Protein AF-0000000069282797 (afdb_homodimer)

Solvent-accessible surface area (backbone atoms only — not comparable to full-atom values): 34618 Å² total; per-residue (Å²): 127,50,47,67,47,96,84,28,39,60,45,77,38,70,66,36,67,40,52,100,76,52,43,27,29,33,61,45,80,73,46,74,56,98,58,30,28,27,27,38,24,37,33,79,85,69,42,64,26,30,38,34,32,33,28,61,38,33,66,53,42,53,48,48,52,52,24,49,52,49,45,52,52,44,66,72,39,26,55,76,77,25,52,79,13,34,70,15,44,66,57,68,30,91,79,30,56,44,72,53,85,62,15,54,28,43,27,26,70,54,57,59,45,30,42,46,58,46,36,61,69,66,11,73,83,32,23,40,60,62,74,60,45,55,54,45,50,52,42,51,53,33,22,49,48,25,32,45,76,67,40,36,27,47,43,57,58,39,44,74,30,27,32,28,35,76,85,64,80,46,52,25,43,44,78,50,66,60,39,38,46,51,90,62,65,74,96,44,60,49,61,32,46,76,67,33,43,33,67,42,36,49,18,42,38,90,71,53,49,59,44,44,52,42,8,45,10,36,34,50,46,20,45,54,41,55,41,78,74,48,66,56,68,40,68,54,37,32,49,50,45,43,28,41,36,74,21,72,73,60,63,69,54,30,63,65,14,80,39,9,69,78,36,15,44,97,86,44,41,38,36,44,55,51,90,84,42,87,80,69,66,60,44,76,43,75,84,52,77,46,81,42,44,61,47,57,52,48,48,66,65,53,75,64,55,59,91,92,46,55,59,69,57,40,52,49,48,49,52,51,48,26,56,54,40,52,53,68,64,88,113,126,50,48,67,46,97,85,27,39,62,44,77,40,72,65,36,66,39,51,99,75,51,45,26,30,32,59,45,80,74,46,75,56,96,59,30,30,28,27,37,23,37,34,80,84,69,42,65,26,30,37,34,32,33,28,60,38,32,67,51,43,53,49,48,54,53,23,49,52,48,47,51,52,44,67,72,40,25,53,78,76,25,51,78,12,34,70,17,44,64,58,68,30,92,80,31,56,45,71,52,85,63,16,53,29,42,27,28,70,54,57,58,46,30,42,46,57,46,36,62,70,68,12,71,84,31,23,40,61,62,73,60,44,54,54,44,50,54,41,50,49,33,21,50,48,26,31,45,76,67,41,35,29,48,45,57,57,41,42,74,30,28,32,28,35,75,84,63,80,47,52,26,43,44,78,51,66,59,38,38,47,48,89,61,67,74,94,44,60,48,61,31,47,75,67,33,45,33,67,44,36,48,18,42,36,89,69,55,49,59,45,46,51,42,7,46,10,35,35,50,45,20,47,54,42,55,42,79,73,49,66,56,67,39,69,54,38,31,50,51,44,44,27,40,37,73,21,72,74,60,63,66,54,30,64,66,14,79,39,10,70,78,37,17,44,97,88,45,42,39,35,43,54,53,91,85,41,88,79,69,65,59,45,75,43,74,83,52,76,46,80,42,44,60,47,56,51,48,45,67,64,51,75,62,56,59,90,93,46,54,60,68,59,40,52,50,48,50,51,51,46,26,56,54,40,53,53,67,67,89,114

Structure (mmCIF, N/CA/C/O backbone):
data_AF-0000000069282797-model_v1
#
loop_
_entity.id
_entity.type
_entity.pdbx_description
1 polymer 'Protein kinase domain-containing protein'
#
loop_
_atom_site.group_PDB
_atom_site.id
_atom_site.type_symbol
_atom_site.label_atom_id
_atom_site.label_alt_id
_atom_site.label_comp_id
_atom_site.label_asym_id
_atom_site.label_entity_id
_atom_site.label_seq_id
_atom_site.pdbx_PDB_ins_code
_atom_site.Cartn_x
_atom_site.Cartn_y
_atom_site.Cartn_z
_atom_site.occupancy
_atom_site.B_iso_or_equiv
_atom_site.auth_seq_id
_atom_site.auth_comp_id
_atom_site.auth_asym_id
_atom_site.auth_atom_id
_atom_site.pdbx_PDB_model_num
ATOM 1 N N . MET A 1 1 ? -25.078 -3.131 -8.742 1 78.19 1 MET A N 1
ATOM 2 C CA . MET A 1 1 ? -23.984 -3.068 -7.773 1 78.19 1 MET A CA 1
ATOM 3 C C . MET A 1 1 ? -22.703 -2.57 -8.438 1 78.19 1 MET A C 1
ATOM 5 O O . MET A 1 1 ? -22.531 -2.703 -9.648 1 78.19 1 MET A O 1
ATOM 9 N N . GLY A 1 2 ? -21.938 -1.776 -7.723 1 86.19 2 GLY A N 1
ATOM 10 C CA . GLY A 1 2 ? -20.672 -1.282 -8.227 1 86.19 2 GLY A CA 1
ATOM 11 C C . GLY A 1 2 ? -19.703 -2.393 -8.617 1 86.19 2 GLY A C 1
ATOM 12 O O . GLY A 1 2 ? -20.094 -3.561 -8.688 1 86.19 2 GLY A O 1
ATOM 13 N N . GLU A 1 3 ? -18.594 -2.02 -9.094 1 85.69 3 GLU A N 1
ATOM 14 C CA . GLU A 1 3 ? -17.609 -2.99 -9.578 1 85.69 3 GLU A CA 1
ATOM 15 C C . GLU A 1 3 ? -16.203 -2.627 -9.125 1 85.69 3 GLU A C 1
ATOM 17 O O . GLU A 1 3 ? -15.914 -1.46 -8.844 1 85.69 3 GLU A O 1
ATOM 22 N N . THR A 1 4 ? -15.43 -3.674 -8.922 1 84.88 4 THR A N 1
ATOM 23 C CA . THR A 1 4 ? -14 -3.484 -8.727 1 84.88 4 THR A CA 1
ATOM 24 C C . THR A 1 4 ? -13.273 -3.391 -10.07 1 84.88 4 THR A C 1
ATOM 26 O O . THR A 1 4 ? -13.43 -4.262 -10.922 1 84.88 4 THR A O 1
ATOM 29 N N . ASP A 1 5 ? -12.617 -2.344 -10.266 1 81.81 5 ASP A N 1
ATOM 30 C CA . ASP A 1 5 ? -11.969 -2.148 -11.562 1 81.81 5 ASP A CA 1
ATOM 31 C C . ASP A 1 5 ? -10.656 -2.922 -11.641 1 81.81 5 ASP A C 1
ATOM 33 O O . ASP A 1 5 ? -10.328 -3.695 -10.742 1 81.81 5 ASP A O 1
ATOM 37 N N . GLN A 1 6 ? -9.961 -2.756 -12.711 1 70.88 6 GLN A N 1
ATOM 38 C CA . GLN A 1 6 ? -8.734 -3.496 -12.992 1 70.88 6 GLN A CA 1
ATOM 39 C C . GLN A 1 6 ? -7.633 -3.129 -12 1 70.88 6 GLN A C 1
ATOM 41 O O . GLN A 1 6 ? -6.707 -3.908 -11.781 1 70.88 6 GLN A O 1
ATOM 46 N N . ASN A 1 7 ? -7.801 -1.917 -11.422 1 76.19 7 ASN A N 1
ATOM 47 C CA . ASN A 1 7 ? -6.805 -1.468 -10.453 1 76.19 7 ASN A CA 1
ATOM 48 C C . ASN A 1 7 ? -7.25 -1.743 -9.023 1 76.19 7 ASN A C 1
ATOM 50 O O . ASN A 1 7 ? -6.652 -1.233 -8.07 1 76.19 7 ASN A O 1
ATOM 54 N N . GLU A 1 8 ? -8.328 -2.498 -8.961 1 82 8 GLU A N 1
ATOM 55 C CA . GLU A 1 8 ? -8.812 -3.049 -7.699 1 82 8 GLU A CA 1
ATOM 56 C C . GLU A 1 8 ? -9.5 -1.978 -6.855 1 82 8 GLU A C 1
ATOM 58 O O . GLU A 1 8 ? -9.656 -2.139 -5.645 1 82 8 GLU A O 1
ATOM 63 N N . TYR A 1 9 ? -9.867 -0.862 -7.547 1 88.44 9 TYR A N 1
ATOM 64 C CA . TYR A 1 9 ? -10.719 0.128 -6.895 1 88.44 9 TYR A CA 1
ATOM 65 C C . TYR A 1 9 ? -12.188 -0.281 -6.965 1 88.44 9 TYR A C 1
ATOM 67 O O . TYR A 1 9 ? -12.633 -0.825 -7.973 1 88.44 9 TYR A O 1
ATOM 75 N N . TYR A 1 10 ? -12.852 0.03 -5.922 1 92.56 10 TYR A N 1
ATOM 76 C CA . TYR A 1 10 ? -14.297 -0.139 -6.008 1 92.56 10 TYR A CA 1
ATOM 77 C C . TYR A 1 10 ? -14.953 1.09 -6.625 1 92.56 10 TYR A C 1
ATOM 79 O O . TYR A 1 10 ? -14.648 2.223 -6.242 1 92.56 10 TYR A O 1
ATOM 87 N N . SER A 1 11 ? -15.711 0.903 -7.57 1 93.69 11 SER A N 1
ATOM 88 C CA . SER A 1 11 ? -16.578 1.934 -8.148 1 93.69 11 SER A CA 1
ATOM 89 C C . SER A 1 11 ? -18.031 1.686 -7.812 1 93.69 11 SER A C 1
ATOM 91 O O . SER A 1 11 ? -18.688 0.82 -8.414 1 93.69 11 SER A O 1
ATOM 93 N N . ALA A 1 12 ? -18.484 2.514 -6.926 1 94.69 12 ALA A N 1
ATOM 94 C CA . ALA A 1 12 ? -19.859 2.332 -6.457 1 94.69 12 ALA A CA 1
ATOM 95 C C . ALA A 1 12 ? -20.844 3.074 -7.352 1 94.69 12 ALA A C 1
ATOM 97 O O . ALA A 1 12 ? -20.5 4.09 -7.961 1 94.69 12 ALA A O 1
ATOM 98 N N . TRP A 1 13 ? -22.016 2.545 -7.398 1 94.31 13 TRP A N 1
ATOM 99 C CA . TRP A 1 13 ? -23.078 3.201 -8.141 1 94.31 13 TRP A CA 1
ATOM 100 C C . TRP A 1 13 ? -23.922 4.078 -7.219 1 94.31 13 TRP A C 1
ATOM 102 O O . TRP A 1 13 ? -24.188 3.707 -6.07 1 94.31 13 TRP A O 1
ATOM 112 N N . LYS A 1 14 ? -24.422 5.191 -7.828 1 95.94 14 LYS A N 1
ATOM 113 C CA . LYS A 1 14 ? -25.359 6.016 -7.062 1 95.94 14 LYS A CA 1
ATOM 114 C C . LYS A 1 14 ? -26.594 5.219 -6.648 1 95.94 14 LYS A C 1
ATOM 116 O O . LYS A 1 14 ? -27.188 4.523 -7.473 1 95.94 14 LYS A O 1
ATOM 121 N N . GLY A 1 15 ? -26.906 5.285 -5.418 1 96.12 15 GLY A N 1
ATOM 122 C CA . GLY A 1 15 ? -28.078 4.586 -4.91 1 96.12 15 GLY A CA 1
ATOM 123 C C . GLY A 1 15 ? -27.75 3.213 -4.352 1 96.12 15 GLY A C 1
ATOM 124 O O . GLY A 1 15 ? -28.594 2.588 -3.707 1 96.12 15 GLY A O 1
ATOM 125 N N . GLU A 1 16 ? -26.516 2.811 -4.586 1 95.19 16 GLU A N 1
ATOM 126 C CA . GLU A 1 16 ? -26.094 1.514 -4.066 1 95.19 16 GLU A CA 1
ATOM 127 C C . GLU A 1 16 ? -26.156 1.479 -2.543 1 95.19 16 GLU A C 1
ATOM 129 O O . GLU A 1 16 ? -25.797 2.447 -1.878 1 95.19 16 GLU A O 1
ATOM 134 N N . GLU A 1 17 ? -26.719 0.444 -2.053 1 94.44 17 GLU A N 1
ATOM 135 C CA . GLU A 1 17 ? -26.797 0.277 -0.605 1 94.44 17 GLU A CA 1
ATOM 136 C C . GLU A 1 17 ? -25.641 -0.556 -0.075 1 94.44 17 GLU A C 1
ATOM 138 O O . GLU A 1 17 ? -25.297 -1.598 -0.643 1 94.44 17 GLU A O 1
ATOM 143 N N . ILE A 1 18 ? -25.047 -0.025 0.978 1 93.25 18 ILE A N 1
ATOM 144 C CA . ILE A 1 18 ? -23.859 -0.666 1.526 1 93.25 18 ILE A CA 1
ATOM 145 C C . ILE A 1 18 ? -24.062 -0.956 3.012 1 93.25 18 ILE A C 1
ATOM 147 O O . ILE A 1 18 ? -24.828 -0.255 3.688 1 93.25 18 ILE A O 1
ATOM 151 N N . GLY A 1 19 ? -23.422 -2.057 3.48 1 88.31 19 GLY A N 1
ATOM 152 C CA . GLY A 1 19 ? -23.484 -2.432 4.883 1 88.31 19 GLY A CA 1
ATOM 153 C C . GLY A 1 19 ? -24.344 -3.654 5.137 1 88.31 19 GLY A C 1
ATOM 154 O O . GLY A 1 19 ? -25.172 -4.016 4.301 1 88.31 19 GLY A O 1
ATOM 155 N N . PRO A 1 20 ? -24.141 -4.289 6.25 1 78.75 20 PRO A N 1
ATOM 156 C CA . PRO A 1 20 ? -24.859 -5.535 6.547 1 78.75 20 PRO A CA 1
ATOM 157 C C . PRO A 1 20 ? -26.375 -5.352 6.582 1 78.75 20 PRO A C 1
ATOM 159 O O . PRO A 1 20 ? -27.109 -6.273 6.242 1 78.75 20 PRO A O 1
ATOM 162 N N . GLU A 1 21 ? -26.797 -4.176 6.93 1 85.5 21 GLU A N 1
ATOM 163 C CA . GLU A 1 21 ? -28.219 -3.877 6.996 1 85.5 21 GLU A CA 1
ATOM 164 C C . GLU A 1 21 ? -28.594 -2.727 6.062 1 85.5 21 GLU A C 1
ATOM 166 O O . GLU A 1 21 ? -29.453 -1.911 6.387 1 85.5 21 GLU A O 1
ATOM 171 N N . ASN A 1 22 ? -27.797 -2.658 4.965 1 90 22 ASN A N 1
ATOM 172 C CA . ASN A 1 22 ? -28 -1.534 4.059 1 90 22 ASN A CA 1
ATOM 173 C C . ASN A 1 22 ? -27.922 -0.199 4.793 1 90 22 ASN A C 1
ATOM 175 O O . ASN A 1 22 ? -28.828 0.633 4.668 1 90 22 ASN A O 1
ATOM 179 N N . ASP A 1 23 ? -26.953 -0.04 5.539 1 94.56 23 ASP A N 1
ATOM 180 C CA . ASP A 1 23 ? -26.781 1.052 6.492 1 94.56 23 ASP A CA 1
ATOM 181 C C . ASP A 1 23 ? -26.547 2.379 5.773 1 94.56 23 ASP A C 1
ATOM 183 O O . ASP A 1 23 ? -26.891 3.441 6.297 1 94.56 23 ASP A O 1
ATOM 187 N N . TYR A 1 24 ? -25.984 2.314 4.598 1 97.25 24 TYR A N 1
ATOM 188 C CA . TYR A 1 24 ? -25.609 3.531 3.889 1 97.25 24 TYR A CA 1
ATOM 189 C C . TYR A 1 24 ? -26 3.451 2.418 1 97.25 24 TYR A C 1
ATOM 191 O O . TYR A 1 24 ? -25.969 2.373 1.817 1 97.25 24 TYR A O 1
ATOM 199 N N . LYS A 1 25 ? -26.344 4.574 1.899 1 97.81 25 LYS A N 1
ATOM 200 C CA . LYS A 1 25 ? -26.672 4.691 0.481 1 97.81 25 LYS A CA 1
ATOM 201 C C . LYS A 1 25 ? -25.703 5.621 -0.234 1 97.81 25 LYS A C 1
ATOM 203 O O . LYS A 1 25 ? -25.547 6.781 0.157 1 97.81 25 LYS A O 1
ATOM 208 N N . VAL A 1 26 ? -25.109 5.109 -1.298 1 98.06 26 VAL A N 1
ATOM 209 C CA . VAL A 1 26 ? -24.078 5.859 -2.008 1 98.06 26 VAL A CA 1
ATOM 210 C C . VAL A 1 26 ? -24.719 7.035 -2.744 1 98.06 26 VAL A C 1
ATOM 212 O O . VAL A 1 26 ? -25.75 6.879 -3.408 1 98.06 26 VAL A O 1
ATOM 215 N N . GLU A 1 27 ? -24.094 8.188 -2.617 1 97.94 27 GLU A N 1
ATOM 216 C CA . GLU A 1 27 ? -24.562 9.367 -3.338 1 97.94 27 GLU A CA 1
ATOM 217 C C . GLU A 1 27 ? -23.594 9.727 -4.469 1 97.94 27 GLU A C 1
ATOM 219 O O . GLU A 1 27 ? -24 9.805 -5.633 1 97.94 27 GLU A O 1
ATOM 224 N N . VAL A 1 28 ? -22.328 9.875 -4.141 1 97.25 28 VAL A N 1
ATOM 225 C CA . VAL A 1 28 ? -21.391 10.312 -5.16 1 97.25 28 VAL A CA 1
ATOM 226 C C . VAL A 1 28 ? -19.953 10.031 -4.699 1 97.25 28 VAL A C 1
ATOM 228 O O . VAL A 1 28 ? -19.688 9.961 -3.496 1 97.25 28 VAL A O 1
ATOM 231 N N . ALA A 1 29 ? -19.078 9.836 -5.672 1 96.88 29 ALA A N 1
ATOM 232 C CA . ALA A 1 29 ? -17.656 9.727 -5.371 1 96.88 29 ALA A CA 1
ATOM 233 C C . ALA A 1 29 ? -17.078 11.086 -4.973 1 96.88 29 ALA A C 1
ATOM 235 O O . ALA A 1 29 ? -17.344 12.094 -5.629 1 96.88 29 ALA A O 1
ATOM 236 N N . ILE A 1 30 ? -16.266 11.148 -3.9 1 95.5 30 ILE A N 1
ATOM 237 C CA . ILE A 1 30 ? -15.781 12.453 -3.467 1 95.5 30 ILE A CA 1
ATOM 238 C C . ILE A 1 30 ? -14.258 12.43 -3.395 1 95.5 30 ILE A C 1
ATOM 240 O O . ILE A 1 30 ? -13.625 13.461 -3.158 1 95.5 30 ILE A O 1
ATOM 244 N N . GLY A 1 31 ? -13.688 11.297 -3.514 1 92.25 31 GLY A N 1
ATOM 245 C CA . GLY A 1 31 ? -12.234 11.242 -3.477 1 92.25 31 GLY A CA 1
ATOM 246 C C . GLY A 1 31 ? -11.672 9.906 -3.92 1 92.25 31 GLY A C 1
ATOM 247 O O . GLY A 1 31 ? -12.367 8.891 -3.869 1 92.25 31 GLY A O 1
ATOM 248 N N . ARG A 1 32 ? -10.469 9.961 -4.367 1 88.62 32 ARG A N 1
ATOM 249 C CA . ARG A 1 32 ? -9.711 8.766 -4.742 1 88.62 32 ARG A CA 1
ATOM 250 C C . ARG A 1 32 ? -8.219 8.961 -4.484 1 88.62 32 ARG A C 1
ATOM 252 O O . ARG A 1 32 ? -7.645 9.984 -4.863 1 88.62 32 ARG A O 1
ATOM 259 N N . GLY A 1 33 ? -7.68 8.078 -3.725 1 82.62 33 GLY A N 1
ATOM 260 C CA . GLY A 1 33 ? -6.242 8.078 -3.488 1 82.62 33 GLY A CA 1
ATOM 261 C C . GLY A 1 33 ? -5.578 6.766 -3.848 1 82.62 33 GLY A C 1
ATOM 262 O O . GLY A 1 33 ? -6.211 5.887 -4.441 1 82.62 33 GLY A O 1
ATOM 263 N N . VAL A 1 34 ? -4.402 6.672 -3.561 1 77.12 34 VAL A N 1
ATOM 264 C CA . VAL A 1 34 ? -3.59 5.512 -3.904 1 77.12 34 VAL A CA 1
ATOM 265 C C . VAL A 1 34 ? -4.168 4.262 -3.248 1 77.12 34 VAL A C 1
ATOM 267 O O . VAL A 1 34 ? -4.141 3.176 -3.83 1 77.12 34 VAL A O 1
ATOM 270 N N . PHE A 1 35 ? -4.855 4.418 -2.129 1 85.69 35 PHE A N 1
ATOM 271 C CA . PHE A 1 35 ? -5.199 3.252 -1.319 1 85.69 35 PHE A CA 1
ATOM 272 C C . PHE A 1 35 ? -6.699 2.984 -1.367 1 85.69 35 PHE A C 1
ATOM 274 O O . PHE A 1 35 ? -7.156 1.902 -0.989 1 85.69 35 PHE A O 1
ATOM 281 N N . SER A 1 36 ? -7.418 4.004 -1.828 1 93.06 36 SER A N 1
ATOM 282 C CA . SER A 1 36 ? -8.852 3.861 -1.613 1 93.06 36 SER A CA 1
ATOM 283 C C . SER A 1 36 ? -9.648 4.824 -2.492 1 93.06 36 SER A C 1
ATOM 285 O O . SER A 1 36 ? -9.07 5.73 -3.1 1 93.06 36 SER A O 1
ATOM 287 N N . SER A 1 37 ? -10.875 4.535 -2.611 1 95.38 37 SER A N 1
ATOM 288 C CA . SER A 1 37 ? -11.875 5.48 -3.09 1 95.38 37 SER A CA 1
ATOM 289 C C . SER A 1 37 ? -12.844 5.871 -1.977 1 95.38 37 SER A C 1
ATOM 291 O O . SER A 1 37 ? -13.109 5.078 -1.073 1 95.38 37 SER A O 1
ATOM 293 N N . VAL A 1 38 ? -13.305 7.137 -2.029 1 97.44 38 VAL A N 1
ATOM 294 C CA . VAL A 1 38 ? -14.172 7.633 -0.967 1 97.44 38 VAL A CA 1
ATOM 295 C C . VAL A 1 38 ? -15.492 8.125 -1.562 1 97.44 38 VAL A C 1
ATOM 297 O O . VAL A 1 38 ? -15.5 8.82 -2.58 1 97.44 38 VAL A O 1
ATOM 300 N N . TYR A 1 39 ? -16.578 7.75 -0.908 1 98.12 39 TYR A N 1
ATOM 301 C CA . TYR A 1 39 ? -17.906 8.117 -1.382 1 98.12 39 TYR A CA 1
ATOM 302 C C . TYR A 1 39 ? -18.703 8.836 -0.292 1 98.12 39 TYR A C 1
ATOM 304 O O . TYR A 1 39 ? -18.609 8.469 0.883 1 98.12 39 TYR A O 1
ATOM 312 N N . HIS A 1 40 ? -19.375 9.883 -0.745 1 98.38 40 HIS A N 1
ATOM 313 C CA . HIS A 1 40 ? -20.453 10.422 0.08 1 98.38 40 HIS A CA 1
ATOM 314 C C . HIS A 1 40 ? -21.641 9.469 0.131 1 98.38 40 HIS A C 1
ATOM 316 O O . HIS A 1 40 ? -22.156 9.055 -0.911 1 98.38 40 HIS A O 1
ATOM 322 N N . CYS A 1 41 ? -22.062 9.125 1.305 1 98.31 41 CYS A N 1
ATOM 323 C CA . CYS A 1 41 ? -23.188 8.227 1.495 1 98.31 41 CYS A CA 1
ATOM 324 C C . CYS A 1 41 ? -24.188 8.797 2.5 1 98.31 41 CYS A C 1
ATOM 326 O O . CYS A 1 41 ? -23.797 9.562 3.389 1 98.31 41 CYS A O 1
ATOM 328 N N . LYS A 1 42 ? -25.438 8.43 2.338 1 98.19 42 LYS A N 1
ATOM 329 C CA . LYS A 1 42 ? -26.469 8.758 3.309 1 98.19 42 LYS A CA 1
ATOM 330 C C . LYS A 1 42 ? -26.75 7.574 4.234 1 98.19 42 LYS A C 1
ATOM 332 O O . LYS A 1 42 ? -26.922 6.445 3.775 1 98.19 42 LYS A O 1
ATOM 337 N N . GLY A 1 43 ? -26.734 7.914 5.5 1 97 43 GLY A N 1
ATOM 338 C CA . GLY A 1 43 ? -27.094 6.871 6.449 1 97 43 GLY A CA 1
ATOM 339 C C . GLY A 1 43 ? -28.594 6.699 6.609 1 97 43 GLY A C 1
ATOM 340 O O . GLY A 1 43 ? -29.359 7.559 6.188 1 97 43 GLY A O 1
ATOM 341 N N . LYS A 1 44 ? -28.906 5.613 7.211 1 95.06 44 LYS A N 1
ATOM 342 C CA . LYS A 1 44 ? -30.297 5.387 7.543 1 95.06 44 LYS A CA 1
ATOM 343 C C . LYS A 1 44 ? -30.844 6.488 8.453 1 95.06 44 LYS A C 1
ATOM 345 O O . LYS A 1 44 ? -32.031 6.773 8.453 1 95.06 44 LYS A O 1
ATOM 350 N N . ASP A 1 45 ? -30.016 7.102 9.211 1 95.19 45 ASP A N 1
ATOM 351 C CA . ASP A 1 45 ? -30.375 8.211 10.094 1 95.19 45 ASP A CA 1
ATOM 352 C C . ASP A 1 45 ? -30.438 9.523 9.32 1 95.19 45 ASP A C 1
ATOM 354 O O . ASP A 1 45 ? -30.562 10.602 9.914 1 95.19 45 ASP A O 1
ATOM 358 N N . ASN A 1 46 ? -30.281 9.477 8.07 1 94.5 46 ASN A N 1
ATOM 359 C CA . ASN A 1 46 ? -30.281 10.625 7.172 1 94.5 46 ASN A CA 1
ATOM 360 C C . ASN A 1 46 ? -29.031 11.492 7.359 1 94.5 46 ASN A C 1
ATOM 362 O O . ASN A 1 46 ? -28.984 12.625 6.883 1 94.5 46 ASN A O 1
ATOM 366 N N . GLY A 1 47 ? -28.125 10.961 8.109 1 96.62 47 GLY A N 1
ATOM 367 C CA . GLY A 1 47 ? -26.859 11.648 8.242 1 96.62 47 GLY A CA 1
ATOM 368 C C . GLY A 1 47 ? -25.969 11.523 7.016 1 96.62 47 GLY A C 1
ATOM 369 O O . GLY A 1 47 ? -26.203 10.664 6.164 1 96.62 47 GLY A O 1
ATOM 370 N N . ASP A 1 48 ? -25 12.445 6.922 1 97.69 48 ASP A N 1
ATOM 371 C CA . ASP A 1 48 ? -24.016 12.414 5.844 1 97.69 48 ASP A CA 1
ATOM 372 C C . ASP A 1 48 ? -22.719 11.742 6.301 1 97.69 48 ASP A C 1
ATOM 374 O O . ASP A 1 48 ? -22.141 12.133 7.316 1 97.69 48 ASP A O 1
ATOM 378 N N . TYR A 1 49 ? -22.312 10.766 5.477 1 98.25 49 TYR A N 1
ATOM 379 C CA . TYR A 1 49 ? -21.141 9.992 5.832 1 98.25 49 TYR A CA 1
ATOM 380 C C . TYR A 1 49 ? -20.156 9.922 4.66 1 98.25 49 TYR A C 1
ATOM 382 O O . TYR A 1 49 ? -20.578 10.023 3.5 1 98.25 49 TYR A O 1
ATOM 390 N N . ALA A 1 50 ? -18.891 9.867 4.98 1 98.25 50 ALA A N 1
ATOM 391 C CA . ALA A 1 50 ? -17.844 9.508 4.027 1 98.25 50 ALA A CA 1
ATOM 392 C C . ALA A 1 50 ? -17.422 8.047 4.199 1 98.25 50 ALA A C 1
ATOM 394 O O . ALA A 1 50 ? -17 7.641 5.277 1 98.25 50 ALA A O 1
ATOM 395 N N . VAL A 1 51 ? -17.609 7.266 3.139 1 98.06 51 VAL A N 1
ATOM 396 C CA . VAL A 1 51 ? -17.234 5.855 3.193 1 98.06 51 VAL A CA 1
ATOM 397 C C . VAL A 1 51 ? -16 5.613 2.311 1 98.06 51 VAL A C 1
ATOM 399 O O . VAL A 1 51 ? -16.047 5.859 1.104 1 98.06 51 VAL A O 1
ATOM 402 N N . LYS A 1 52 ? -14.93 5.191 2.963 1 97.69 52 LYS A N 1
ATOM 403 C CA . LYS A 1 52 ? -13.664 4.887 2.307 1 97.69 52 LYS A CA 1
ATOM 404 C C . LYS A 1 52 ? -13.578 3.408 1.928 1 97.69 52 LYS A C 1
ATOM 406 O O . LYS A 1 52 ? -13.656 2.535 2.793 1 97.69 52 LYS A O 1
ATOM 411 N N . PHE A 1 53 ? -13.516 3.088 0.634 1 96.62 53 PHE A N 1
ATOM 412 C CA . PHE A 1 53 ? -13.344 1.73 0.128 1 96.62 53 PHE A CA 1
ATOM 413 C C . PHE A 1 53 ? -11.875 1.425 -0.12 1 96.62 53 PHE A C 1
ATOM 415 O O . PHE A 1 53 ? -11.273 1.941 -1.068 1 96.62 53 PHE A O 1
ATOM 422 N N . ILE A 1 54 ? -11.328 0.57 0.706 1 94.44 54 ILE A N 1
ATOM 423 C CA . ILE A 1 54 ? -9.938 0.179 0.542 1 94.44 54 ILE A CA 1
ATOM 424 C C . ILE A 1 54 ? -9.789 -0.724 -0.681 1 94.44 54 ILE A C 1
ATOM 426 O O . ILE A 1 54 ? -10.617 -1.613 -0.903 1 94.44 54 ILE A O 1
ATOM 430 N N . ARG A 1 55 ? -8.766 -0.528 -1.417 1 88.88 55 ARG A N 1
ATOM 431 C CA . ARG A 1 55 ? -8.516 -1.364 -2.588 1 88.88 55 ARG A CA 1
ATOM 432 C C . ARG A 1 55 ? -8.461 -2.84 -2.203 1 88.88 55 ARG A C 1
ATOM 434 O O . ARG A 1 55 ? -7.902 -3.195 -1.164 1 88.88 55 ARG A O 1
ATOM 441 N N . ALA A 1 56 ? -8.984 -3.594 -3.135 1 82.19 56 ALA A N 1
ATOM 442 C CA . ALA A 1 56 ? -9.078 -5.027 -2.873 1 82.19 56 ALA A CA 1
ATOM 443 C C . ALA A 1 56 ? -7.75 -5.723 -3.146 1 82.19 56 ALA A C 1
ATOM 445 O O . ALA A 1 56 ? -7.652 -6.547 -4.059 1 82.19 56 ALA A O 1
ATOM 446 N N . ASN A 1 57 ? -6.766 -5.445 -2.389 1 76.12 57 ASN A N 1
ATOM 447 C CA . ASN A 1 57 ? -5.41 -5.98 -2.428 1 76.12 57 ASN A CA 1
ATOM 448 C C . ASN A 1 57 ? -4.945 -6.434 -1.045 1 76.12 57 ASN A C 1
ATOM 450 O O . ASN A 1 57 ? -5.215 -5.766 -0.046 1 76.12 57 ASN A O 1
ATOM 454 N N . ALA A 1 58 ? -4.355 -7.648 -1.094 1 75 58 ALA A N 1
ATOM 455 C CA . ALA A 1 58 ? -4 -8.266 0.181 1 75 58 ALA A CA 1
ATOM 456 C C . ALA A 1 58 ? -3.092 -7.355 1 1 75 58 ALA A C 1
ATOM 458 O O . ALA A 1 58 ? -3.283 -7.199 2.209 1 75 58 ALA A O 1
ATOM 459 N N . MET A 1 59 ? -2.131 -6.801 0.349 1 77.38 59 MET A N 1
ATOM 460 C CA . MET A 1 59 ? -1.211 -5.906 1.044 1 77.38 59 MET A CA 1
ATOM 461 C C . MET A 1 59 ? -1.945 -4.684 1.587 1 77.38 59 MET A C 1
ATOM 463 O O . MET A 1 59 ? -1.71 -4.266 2.723 1 77.38 59 MET A O 1
ATOM 467 N N . MET A 1 60 ? -2.799 -4.141 0.788 1 84 60 MET A N 1
ATOM 468 C CA . MET A 1 60 ? -3.57 -2.971 1.2 1 84 60 MET A CA 1
ATOM 469 C C . MET A 1 60 ? -4.52 -3.32 2.344 1 84 60 MET A C 1
ATOM 471 O O . MET A 1 60 ? -4.75 -2.502 3.236 1 84 60 MET A O 1
ATOM 475 N N . ARG A 1 61 ? -5.008 -4.48 2.258 1 83.06 61 ARG A N 1
ATOM 476 C CA . ARG A 1 61 ? -5.875 -4.961 3.328 1 83.06 61 ARG A CA 1
ATOM 477 C C . ARG A 1 61 ? -5.121 -5.027 4.652 1 83.06 61 ARG A C 1
ATOM 479 O O . ARG A 1 61 ? -5.645 -4.613 5.691 1 83.06 61 ARG A O 1
ATOM 486 N N . ARG A 1 62 ? -3.998 -5.512 4.59 1 80.12 62 ARG A N 1
ATOM 487 C CA . ARG A 1 62 ? -3.174 -5.609 5.789 1 80.12 62 ARG A CA 1
ATOM 488 C C . ARG A 1 62 ? -2.912 -4.23 6.391 1 80.12 62 ARG A C 1
ATOM 490 O O . ARG A 1 62 ? -3.029 -4.043 7.602 1 80.12 62 ARG A O 1
ATOM 497 N N . VAL A 1 63 ? -2.574 -3.342 5.57 1 84.81 63 VAL A N 1
ATOM 498 C CA . VAL A 1 63 ? -2.311 -1.973 6.004 1 84.81 63 VAL A CA 1
ATOM 499 C C . VAL A 1 63 ? -3.582 -1.359 6.582 1 84.81 63 VAL A C 1
ATOM 501 O O . VAL A 1 63 ? -3.537 -0.682 7.613 1 84.81 63 VAL A O 1
ATOM 504 N N . ALA A 1 64 ? -4.68 -1.63 5.938 1 90.81 64 ALA A N 1
ATOM 505 C CA . ALA A 1 64 ? -5.965 -1.086 6.375 1 90.81 64 ALA A CA 1
ATOM 506 C C . ALA A 1 64 ? -6.367 -1.648 7.734 1 90.81 64 ALA A C 1
ATOM 508 O O . ALA A 1 64 ? -6.922 -0.931 8.57 1 90.81 64 ALA A O 1
ATOM 509 N N . GLU A 1 65 ? -6.117 -2.883 7.918 1 86.88 65 GLU A N 1
ATOM 510 C CA . GLU A 1 65 ? -6.465 -3.514 9.188 1 86.88 65 GLU A CA 1
ATOM 511 C C . GLU A 1 65 ? -5.66 -2.914 10.336 1 86.88 65 GLU A C 1
ATOM 513 O O . GLU A 1 65 ? -6.18 -2.736 11.445 1 86.88 65 GLU A O 1
ATOM 518 N N . LYS A 1 66 ? -4.449 -2.633 10.062 1 86.06 66 LYS A N 1
ATOM 519 C CA . LYS A 1 66 ? -3.633 -1.959 11.07 1 86.06 66 LYS A CA 1
ATOM 520 C C . LYS A 1 66 ? -4.168 -0.561 11.367 1 86.06 66 LYS A C 1
ATOM 522 O O . LYS A 1 66 ? -4.137 -0.109 12.516 1 86.06 66 LYS A O 1
ATOM 527 N N . GLU A 1 67 ? -4.562 0.091 10.359 1 93.31 67 GLU A N 1
ATOM 528 C CA . GLU A 1 67 ? -5.16 1.41 10.547 1 93.31 67 GLU A CA 1
ATOM 529 C C . GLU A 1 67 ? -6.426 1.328 11.398 1 93.31 67 GLU A C 1
ATOM 531 O O . GLU A 1 67 ? -6.672 2.199 12.234 1 93.31 67 GLU A O 1
ATOM 536 N N . VAL A 1 68 ? -7.199 0.289 11.219 1 94.31 68 VAL A N 1
ATOM 537 C CA . VAL A 1 68 ? -8.414 0.081 12.008 1 94.31 68 VAL A CA 1
ATOM 538 C C . VAL A 1 68 ? -8.047 -0.098 13.477 1 94.31 68 VAL A C 1
ATOM 540 O O . VAL A 1 68 ? -8.711 0.458 14.359 1 94.31 68 VAL A O 1
ATOM 543 N N . GLU A 1 69 ? -7.035 -0.864 13.672 1 93 69 GLU A N 1
ATOM 544 C CA . GLU A 1 69 ? -6.586 -1.062 15.047 1 93 69 GLU A CA 1
ATOM 545 C C . GLU A 1 69 ? -6.195 0.262 15.695 1 93 69 GLU A C 1
ATOM 547 O O . GLU A 1 69 ? -6.504 0.499 16.859 1 93 69 GLU A O 1
ATOM 552 N N . MET A 1 70 ? -5.57 1.065 14.953 1 95.69 70 MET A N 1
ATOM 553 C CA . MET A 1 70 ? -5.18 2.381 15.453 1 95.69 70 MET A CA 1
ATOM 554 C C . MET A 1 70 ? -6.406 3.232 15.766 1 95.69 70 MET A C 1
ATOM 556 O O . MET A 1 70 ? -6.484 3.855 16.828 1 95.69 70 MET A O 1
ATOM 560 N N . TYR A 1 71 ? -7.387 3.223 14.883 1 97.38 71 TYR A N 1
ATOM 561 C CA . TYR A 1 71 ? -8.617 3.959 15.141 1 97.38 71 TYR A CA 1
ATOM 562 C C . TYR A 1 71 ? -9.297 3.471 16.406 1 97.38 71 TYR A C 1
ATOM 564 O O . TYR A 1 71 ? -9.781 4.273 17.219 1 97.38 71 TYR A O 1
ATOM 572 N N . ARG A 1 72 ? -9.32 2.238 16.594 1 96.12 72 ARG A N 1
ATOM 573 C CA . ARG A 1 72 ? -9.961 1.667 17.766 1 96.12 72 ARG A CA 1
ATOM 574 C C . ARG A 1 72 ? -9.227 2.076 19.047 1 96.12 72 ARG A C 1
ATOM 576 O O . ARG A 1 72 ? -9.859 2.393 20.047 1 96.12 72 ARG A O 1
ATOM 583 N N . ARG A 1 73 ? -7.977 2.059 18.953 1 96.75 73 ARG A N 1
ATOM 584 C CA . ARG A 1 73 ? -7.164 2.508 20.078 1 96.75 73 ARG A CA 1
ATOM 585 C C . ARG A 1 73 ? -7.449 3.967 20.406 1 96.75 73 ARG A C 1
ATOM 587 O O . ARG A 1 73 ? -7.629 4.316 21.578 1 96.75 73 ARG A O 1
ATOM 594 N N . LEU A 1 74 ? -7.52 4.777 19.422 1 97.88 74 LEU A N 1
ATOM 595 C CA . LEU A 1 74 ? -7.773 6.199 19.625 1 97.88 74 LEU A CA 1
ATOM 596 C C . LEU A 1 74 ? -9.18 6.426 20.172 1 97.88 74 LEU A C 1
ATOM 598 O O . LEU A 1 74 ? -9.367 7.211 21.094 1 97.88 74 LEU A O 1
ATOM 602 N N . GLU A 1 75 ? -10.086 5.742 19.625 1 96.12 75 GLU A N 1
ATOM 603 C CA . GLU A 1 75 ? -11.469 5.883 20.047 1 96.12 75 GLU A CA 1
ATOM 604 C C . GLU A 1 75 ? -11.633 5.52 21.531 1 96.12 75 GLU A C 1
ATOM 606 O O . GLU A 1 75 ? -12.383 6.176 22.25 1 96.12 75 GLU A O 1
ATOM 611 N N . LYS A 1 76 ? -10.961 4.535 21.906 1 96.19 76 LYS A N 1
ATOM 612 C CA . LYS A 1 76 ? -11.086 4.012 23.266 1 96.19 76 LYS A CA 1
ATOM 613 C C . LYS A 1 76 ? -10.445 4.957 24.266 1 96.19 76 LYS A C 1
ATOM 615 O O . LYS A 1 76 ? -10.93 5.098 25.391 1 96.19 76 LYS A O 1
ATOM 620 N N . ASN A 1 77 ? -9.391 5.688 23.859 1 97.69 77 ASN A N 1
ATOM 621 C CA . ASN A 1 77 ? -8.539 6.293 24.875 1 97.69 77 ASN A CA 1
ATOM 622 C C . ASN A 1 77 ? -8.477 7.809 24.719 1 97.69 77 ASN A C 1
ATOM 624 O O . ASN A 1 77 ? -8.188 8.523 25.688 1 97.69 77 ASN A O 1
ATOM 628 N N . ALA A 1 78 ? -8.727 8.344 23.547 1 97.5 78 ALA A N 1
ATOM 629 C CA . ALA A 1 78 ? -8.414 9.742 23.266 1 97.5 78 ALA A CA 1
ATOM 630 C C . ALA A 1 78 ? -9.266 10.68 24.125 1 97.5 78 ALA A C 1
ATOM 632 O O . ALA A 1 78 ? -8.758 11.633 24.719 1 97.5 78 ALA A O 1
ATOM 633 N N . MET A 1 79 ? -10.555 10.359 24.219 1 96.44 79 MET A N 1
ATOM 634 C CA . MET A 1 79 ? -11.477 11.211 24.969 1 96.44 79 MET A CA 1
ATOM 635 C C . MET A 1 79 ? -11.156 11.172 26.469 1 96.44 79 MET A C 1
ATOM 637 O O . MET A 1 79 ? -11.273 12.18 27.156 1 96.44 79 MET A O 1
ATOM 641 N N . LYS A 1 80 ? -10.758 10.047 26.891 1 97.69 80 LYS A N 1
ATOM 642 C CA . LYS A 1 80 ? -10.414 9.875 28.312 1 97.69 80 LYS A CA 1
ATOM 643 C C . LYS A 1 80 ? -9.117 10.602 28.641 1 97.69 80 LYS A C 1
ATOM 645 O O . LYS A 1 80 ? -9.016 11.25 29.688 1 97.69 80 LYS A O 1
ATOM 650 N N . GLU A 1 81 ? -8.148 10.516 27.797 1 97.75 81 GLU A N 1
ATOM 651 C CA . GLU A 1 81 ? -6.82 11.055 28.062 1 97.75 81 GLU A CA 1
ATOM 652 C C . GLU A 1 81 ? -6.781 12.562 27.828 1 97.75 81 GLU A C 1
ATOM 654 O O . GLU A 1 81 ? -6.062 13.281 28.531 1 97.75 81 GLU A O 1
ATOM 659 N N . ASP A 1 82 ? -7.5 13.055 26.781 1 98.12 82 ASP A N 1
ATOM 660 C CA . ASP A 1 82 ? -7.492 14.461 26.406 1 98.12 82 ASP A CA 1
ATOM 661 C C . ASP A 1 82 ? -8.742 14.82 25.594 1 98.12 82 ASP A C 1
ATOM 663 O O . ASP A 1 82 ? -8.688 14.93 24.375 1 98.12 82 ASP A O 1
ATOM 667 N N . ALA A 1 83 ? -9.766 15.18 26.266 1 97.94 83 ALA A N 1
ATOM 668 C CA . ALA A 1 83 ? -11.062 15.438 25.656 1 97.94 83 ALA A CA 1
ATOM 669 C C . ALA A 1 83 ? -10.984 16.609 24.672 1 97.94 83 ALA A C 1
ATOM 671 O O . ALA A 1 83 ? -11.578 16.562 23.594 1 97.94 83 ALA A O 1
ATOM 672 N N . GLU A 1 84 ? -10.273 17.594 25.062 1 98 84 GLU A N 1
ATOM 673 C CA . GLU A 1 84 ? -10.141 18.781 24.219 1 98 84 GLU A CA 1
ATOM 674 C C . GLU A 1 84 ? -9.406 18.453 22.922 1 98 84 GLU A C 1
ATOM 676 O O . GLU A 1 84 ? -9.836 18.844 21.844 1 98 84 GLU A O 1
ATOM 681 N N . GLY A 1 85 ? -8.328 17.734 23.016 1 98.31 85 GLY A N 1
ATOM 682 C CA . GLY A 1 85 ? -7.543 17.359 21.844 1 98.31 85 GLY A CA 1
ATOM 683 C C . GLY A 1 85 ? -8.242 16.344 20.953 1 98.31 85 GLY A C 1
ATOM 684 O O . GLY A 1 85 ? -8.148 16.422 19.734 1 98.31 85 GLY A O 1
ATOM 685 N N . ALA A 1 86 ? -9.008 15.469 21.625 1 98.31 86 ALA A N 1
ATOM 686 C CA . ALA A 1 86 ? -9.68 14.375 20.922 1 98.31 86 ALA A CA 1
ATOM 687 C C . ALA A 1 86 ? -10.703 14.914 19.938 1 98.31 86 ALA A C 1
ATOM 689 O O . ALA A 1 86 ? -10.984 14.281 18.906 1 98.31 86 ALA A O 1
ATOM 690 N N . GLN A 1 87 ? -11.172 16.078 20.203 1 97.75 87 GLN A N 1
ATOM 691 C CA . GLN A 1 87 ? -12.172 16.688 19.328 1 97.75 87 GLN A CA 1
ATOM 692 C C . GLN A 1 87 ? -11.586 17 17.953 1 97.75 87 GLN A C 1
ATOM 694 O O . GLN A 1 87 ? -12.328 17.203 17 1 97.75 87 GLN A O 1
ATOM 699 N N . HIS A 1 88 ? -10.281 17 17.844 1 98.62 88 HIS A N 1
ATOM 700 C CA . HIS A 1 88 ? -9.625 17.391 16.609 1 98.62 88 HIS A CA 1
ATOM 701 C C . HIS A 1 88 ? -9.008 16.188 15.898 1 98.62 88 HIS A C 1
ATOM 703 O O . HIS A 1 88 ? -8.086 16.344 15.094 1 98.62 88 HIS A O 1
ATOM 709 N N . LEU A 1 89 ? -9.508 15.016 16.266 1 98.62 89 LEU A N 1
ATOM 710 C CA . LEU A 1 89 ? -9.148 13.773 15.586 1 98.62 89 LEU A CA 1
ATOM 711 C C . LEU A 1 89 ? -10.367 13.148 14.906 1 98.62 89 LEU A C 1
ATOM 713 O O . LEU A 1 89 ? -11.477 13.203 15.438 1 98.62 89 LEU A O 1
ATOM 717 N N . VAL A 1 90 ? -10.133 12.594 13.734 1 98.25 90 VAL A N 1
ATOM 718 C CA . VAL A 1 90 ? -11.195 11.859 13.07 1 98.25 90 VAL A CA 1
ATOM 719 C C . VAL A 1 90 ? -11.297 10.453 13.656 1 98.25 90 VAL A C 1
ATOM 721 O O . VAL A 1 90 ? -10.281 9.805 13.898 1 98.25 90 VAL A O 1
ATOM 724 N N . PHE A 1 91 ? -12.523 10.07 13.883 1 98 91 PHE A N 1
ATOM 725 C CA . PHE A 1 91 ? -12.805 8.727 14.359 1 98 91 PHE A CA 1
ATOM 726 C C . PHE A 1 91 ? -13.734 7.988 13.406 1 98 91 PHE A C 1
ATOM 728 O O . PHE A 1 91 ? -14.414 8.617 12.586 1 98 91 PHE A O 1
ATOM 735 N N . LEU A 1 92 ? -13.688 6.676 13.5 1 97.75 92 LEU A N 1
ATOM 736 C CA . LEU A 1 92 ? -14.711 5.895 12.805 1 97.75 92 LEU A CA 1
ATOM 737 C C . LEU A 1 92 ? -16.094 6.215 13.344 1 97.75 92 LEU A C 1
ATOM 739 O O . LEU A 1 92 ? -16.25 6.562 14.516 1 97.75 92 LEU A O 1
ATOM 743 N N . ARG A 1 93 ? -17.109 6.133 12.469 1 96.5 93 ARG A N 1
ATOM 744 C CA . ARG A 1 93 ? -18.484 6.488 12.828 1 96.5 93 ARG A CA 1
ATOM 745 C C . ARG A 1 93 ? -19.453 5.406 12.375 1 96.5 93 ARG A C 1
ATOM 747 O O . ARG A 1 93 ? -19.125 4.562 11.539 1 96.5 93 ARG A O 1
ATOM 754 N N . GLY A 1 94 ? -20.609 5.434 12.906 1 93.12 94 GLY A N 1
ATOM 755 C CA . GLY A 1 94 ? -21.609 4.465 12.516 1 93.12 94 GLY A CA 1
ATOM 756 C C . GLY A 1 94 ? -21.203 3.031 12.797 1 93.12 94 GLY A C 1
ATOM 757 O O . GLY A 1 94 ? -20.844 2.699 13.922 1 93.12 94 GLY A O 1
ATOM 758 N N . VAL A 1 95 ? -21.172 2.246 11.75 1 91.06 95 VAL A N 1
ATOM 759 C CA . VAL A 1 95 ? -20.812 0.84 11.906 1 91.06 95 VAL A CA 1
ATOM 760 C C . VAL A 1 95 ? -19.297 0.705 12.039 1 91.06 95 VAL A C 1
ATOM 762 O O . VAL A 1 95 ? -18.781 -0.385 12.305 1 91.06 95 VAL A O 1
ATOM 765 N N . GLY A 1 96 ? -18.594 1.759 11.875 1 95.06 96 GLY A N 1
ATOM 766 C CA . GLY A 1 96 ? -17.141 1.743 11.969 1 95.06 96 GLY A CA 1
ATOM 767 C C . GLY A 1 96 ? -16.469 1.254 10.695 1 95.06 96 GLY A C 1
ATOM 768 O O . GLY A 1 96 ? -15.992 2.057 9.898 1 95.06 96 GLY A O 1
ATOM 769 N N . THR A 1 97 ? -16.453 -0.025 10.578 1 94.88 97 THR A N 1
ATOM 770 C CA . THR A 1 97 ? -15.961 -0.676 9.367 1 94.88 97 THR A CA 1
ATOM 771 C C . THR A 1 97 ? -16.984 -1.674 8.828 1 94.88 97 THR A C 1
ATOM 773 O O . THR A 1 97 ? -17.859 -2.133 9.562 1 94.88 97 THR A O 1
ATOM 776 N N . LEU A 1 98 ? -16.938 -1.912 7.578 1 91.94 98 LEU A N 1
ATOM 777 C CA . LEU A 1 98 ? -17.781 -2.926 6.949 1 91.94 98 LEU A CA 1
ATOM 778 C C . LEU A 1 98 ? -17.062 -3.545 5.746 1 91.94 98 LEU A C 1
ATOM 780 O O . LEU A 1 98 ? -16.062 -3.016 5.273 1 91.94 98 LEU A O 1
ATOM 784 N N . GLU A 1 99 ? -17.531 -4.699 5.355 1 86.31 99 GLU A N 1
ATOM 785 C CA . GLU A 1 99 ? -17.078 -5.367 4.137 1 86.31 99 GLU A CA 1
ATOM 786 C C . GLU A 1 99 ? -18.094 -5.191 3.004 1 86.31 99 GLU A C 1
ATOM 788 O O . GLU A 1 99 ? -19.297 -5.363 3.203 1 86.31 99 GLU A O 1
ATOM 793 N N . HIS A 1 100 ? -17.578 -4.73 1.847 1 87.88 100 HIS A N 1
ATOM 794 C CA . HIS A 1 100 ? -18.453 -4.582 0.688 1 87.88 100 HIS A CA 1
ATOM 795 C C . HIS A 1 100 ? -17.75 -5.012 -0.594 1 87.88 100 HIS A C 1
ATOM 797 O O . HIS A 1 100 ? -16.766 -4.398 -0.995 1 87.88 100 HIS A O 1
ATOM 803 N N . ALA A 1 101 ? -18.281 -6.094 -1.177 1 82.62 101 ALA A N 1
ATOM 804 C CA . ALA A 1 101 ? -17.75 -6.574 -2.453 1 82.62 101 ALA A CA 1
ATOM 805 C C . ALA A 1 101 ? -16.25 -6.797 -2.381 1 82.62 101 ALA A C 1
ATOM 807 O O . ALA A 1 101 ? -15.508 -6.375 -3.273 1 82.62 101 ALA A O 1
ATOM 808 N N . GLY A 1 102 ? -15.773 -7.281 -1.227 1 79.31 102 GLY A N 1
ATOM 809 C CA . GLY A 1 102 ? -14.359 -7.621 -1.077 1 79.31 102 GLY A CA 1
ATOM 810 C C . GLY A 1 102 ? -13.516 -6.457 -0.589 1 79.31 102 GLY A C 1
ATOM 811 O O . GLY A 1 102 ? -12.312 -6.598 -0.396 1 79.31 102 GLY A O 1
ATOM 812 N N . HIS A 1 103 ? -14.172 -5.363 -0.415 1 89.56 103 HIS A N 1
ATOM 813 C CA . HIS A 1 103 ? -13.453 -4.188 0.054 1 89.56 103 HIS A CA 1
ATOM 814 C C . HIS A 1 103 ? -13.727 -3.922 1.53 1 89.56 103 HIS A C 1
ATOM 816 O O . HIS A 1 103 ? -14.883 -3.947 1.963 1 89.56 103 HIS A O 1
ATOM 822 N N . LEU A 1 104 ? -12.641 -3.779 2.252 1 90.81 104 LEU A N 1
ATOM 823 C CA . LEU A 1 104 ? -12.797 -3.219 3.592 1 90.81 104 LEU A CA 1
ATOM 824 C C . LEU A 1 104 ? -13.133 -1.732 3.523 1 90.81 104 LEU A C 1
ATOM 826 O O . LEU A 1 104 ? -12.484 -0.98 2.791 1 90.81 104 LEU A O 1
ATOM 830 N N . CYS A 1 105 ? -14.117 -1.343 4.254 1 96 105 CYS A N 1
ATOM 831 C CA . CYS A 1 105 ? -14.57 0.042 4.203 1 96 105 CYS A CA 1
ATOM 832 C C . CYS A 1 105 ? -14.5 0.691 5.578 1 96 105 CYS A C 1
ATOM 834 O O . CYS A 1 105 ? -14.773 0.042 6.59 1 96 105 CYS A O 1
ATOM 836 N N . PHE A 1 106 ? -14.094 1.95 5.59 1 97.75 106 PHE A N 1
ATOM 837 C CA . PHE A 1 106 ? -14.133 2.791 6.781 1 97.75 106 PHE A CA 1
ATOM 838 C C . PHE A 1 106 ? -15.266 3.803 6.695 1 97.75 106 PHE A C 1
ATOM 840 O O . PHE A 1 106 ? -15.469 4.43 5.652 1 97.75 106 PHE A O 1
ATOM 847 N N . VAL A 1 107 ? -15.992 3.984 7.742 1 98.19 107 VAL A N 1
ATOM 848 C CA . VAL A 1 107 ? -17.078 4.953 7.762 1 98.19 107 VAL A CA 1
ATOM 849 C C . VAL A 1 107 ? -16.703 6.137 8.656 1 98.19 107 VAL A C 1
ATOM 851 O O . VAL A 1 107 ? -16.344 5.949 9.82 1 98.19 107 VAL A O 1
ATOM 854 N N . PHE A 1 108 ? -16.828 7.336 8.086 1 98.19 108 PHE A N 1
ATOM 855 C CA . PHE A 1 108 ? -16.531 8.57 8.797 1 98.19 108 PHE A CA 1
ATOM 856 C C . PHE A 1 108 ? -17.672 9.57 8.664 1 98.19 108 PHE A C 1
ATOM 858 O O . PHE A 1 108 ? -18.516 9.422 7.781 1 98.19 108 PHE A O 1
ATOM 865 N N . ASP A 1 109 ? -17.641 10.594 9.531 1 97.5 109 ASP A N 1
ATOM 866 C CA . ASP A 1 109 ? -18.469 11.766 9.258 1 97.5 109 ASP A CA 1
ATOM 867 C C . ASP A 1 109 ? -18 12.477 7.984 1 97.5 109 ASP A C 1
ATOM 869 O O . ASP A 1 109 ? -16.797 12.547 7.711 1 97.5 109 ASP A O 1
ATOM 873 N N . LEU A 1 110 ? -19 12.945 7.289 1 97.81 110 LEU A N 1
ATOM 874 C CA . LEU A 1 110 ? -18.641 13.742 6.117 1 97.81 110 LEU A CA 1
ATOM 875 C C . LEU A 1 110 ? -18.125 15.117 6.531 1 97.81 110 LEU A C 1
ATOM 877 O O . LEU A 1 110 ? -18.812 15.852 7.25 1 97.81 110 LEU A O 1
ATOM 881 N N . LEU A 1 111 ? -17 15.445 6.164 1 97.31 111 LEU A N 1
ATOM 882 C CA . LEU A 1 111 ? -16.406 16.766 6.359 1 97.31 111 LEU A CA 1
ATOM 883 C C . LEU A 1 111 ? -16.25 17.484 5.027 1 97.31 111 LEU A C 1
ATOM 885 O O . LEU A 1 111 ? -16.594 16.953 3.977 1 97.31 111 LEU A O 1
ATOM 889 N N . LYS A 1 112 ? -15.812 18.672 5.082 1 95.56 112 LYS A N 1
ATOM 890 C CA . LYS A 1 112 ? -15.859 19.531 3.893 1 95.56 112 LYS A CA 1
ATOM 891 C C . LYS A 1 112 ? -14.75 19.141 2.914 1 95.56 112 LYS A C 1
ATOM 893 O O . LYS A 1 112 ? -15.016 18.797 1.764 1 95.56 112 LYS A O 1
ATOM 898 N N . CYS A 1 113 ? -13.508 19.297 3.275 1 95.81 113 CYS A N 1
ATOM 899 C CA . CYS A 1 113 ? -12.359 18.969 2.43 1 95.81 113 CYS A CA 1
ATOM 900 C C . CYS A 1 113 ? -11.062 19.031 3.223 1 95.81 113 CYS A C 1
ATOM 902 O O . CYS A 1 113 ? -11.055 19.469 4.375 1 95.81 113 CYS A O 1
ATOM 904 N N . ASP A 1 114 ? -10.047 18.531 2.645 1 96.44 114 ASP A N 1
ATOM 905 C CA . ASP A 1 114 ? -8.75 18.625 3.309 1 96.44 114 ASP A CA 1
ATOM 906 C C . ASP A 1 114 ? -8.125 20 3.105 1 96.44 114 ASP A C 1
ATOM 908 O O . ASP A 1 114 ? -8.562 20.766 2.238 1 96.44 114 ASP A O 1
ATOM 912 N N . LEU A 1 115 ? -7.102 20.312 3.834 1 97.56 115 LEU A N 1
ATOM 913 C CA . LEU A 1 115 ? -6.543 21.656 3.836 1 97.56 115 LEU A CA 1
ATOM 914 C C . LEU A 1 115 ? -5.711 21.906 2.582 1 97.56 115 LEU A C 1
ATOM 916 O O . LEU A 1 115 ? -5.422 23.047 2.236 1 97.56 115 LEU A O 1
ATOM 920 N N . ARG A 1 116 ? -5.301 20.812 1.929 1 95.12 116 ARG A N 1
ATOM 921 C CA . ARG A 1 116 ? -4.672 21 0.626 1 95.12 116 ARG A CA 1
ATOM 922 C C . ARG A 1 116 ? -5.66 21.594 -0.374 1 95.12 116 ARG A C 1
ATOM 924 O O . ARG A 1 116 ? -5.348 22.578 -1.057 1 95.12 116 ARG A O 1
ATOM 931 N N . PHE A 1 117 ? -6.762 21.031 -0.42 1 94.44 117 PHE A N 1
ATOM 932 C CA . PHE A 1 117 ? -7.82 21.531 -1.287 1 94.44 117 PHE A CA 1
ATOM 933 C C . PHE A 1 117 ? -8.25 22.938 -0.853 1 94.44 117 PHE A C 1
ATOM 935 O O . PHE A 1 117 ? -8.469 23.812 -1.692 1 94.44 117 PHE A O 1
ATOM 942 N N . ALA A 1 118 ? -8.406 23.125 0.433 1 95.19 118 ALA A N 1
ATOM 943 C CA . ALA A 1 118 ? -8.797 24.422 0.959 1 95.19 118 ALA A CA 1
ATOM 944 C C . ALA A 1 118 ? -7.801 25.5 0.551 1 95.19 118 ALA A C 1
ATOM 946 O O . ALA A 1 118 ? -8.195 26.625 0.2 1 95.19 118 ALA A O 1
ATOM 947 N N . LEU A 1 119 ? -6.559 25.141 0.658 1 94.81 119 LEU A N 1
ATOM 948 C CA . LEU A 1 119 ? -5.508 26.078 0.273 1 94.81 119 LEU A CA 1
ATOM 949 C C . LEU A 1 119 ? -5.629 26.453 -1.199 1 94.81 119 LEU A C 1
ATOM 951 O O . LEU A 1 119 ? -5.461 27.625 -1.56 1 94.81 119 LEU A O 1
ATOM 955 N N . GLN A 1 120 ? -5.926 25.531 -2.004 1 92.69 120 GLN A N 1
ATOM 956 C CA . GLN A 1 120 ? -6.094 25.781 -3.432 1 92.69 120 GLN A CA 1
ATOM 957 C C . GLN A 1 120 ? -7.324 26.641 -3.701 1 92.69 120 GLN A C 1
ATOM 959 O O . GLN A 1 120 ? -7.285 27.547 -4.535 1 92.69 120 GLN A O 1
ATOM 964 N N . LYS A 1 121 ? -8.312 26.375 -3.041 1 91.25 121 LYS A N 1
ATOM 965 C CA . LYS A 1 121 ? -9.602 27.016 -3.289 1 91.25 121 LYS A CA 1
ATOM 966 C C . LYS A 1 121 ? -9.656 28.406 -2.666 1 91.25 121 LYS A C 1
ATOM 968 O O . LYS A 1 121 ? -10.141 29.359 -3.287 1 91.25 121 LYS A O 1
ATOM 973 N N . TYR A 1 122 ? -9.172 28.5 -1.473 1 88.31 122 TYR A N 1
ATOM 974 C CA . TYR A 1 122 ? -9.398 29.719 -0.707 1 88.31 122 TYR A CA 1
ATOM 975 C C . TYR A 1 122 ? -8.109 30.531 -0.583 1 88.31 122 TYR A C 1
ATOM 977 O O . TYR A 1 122 ? -8.148 31.703 -0.231 1 88.31 122 TYR A O 1
ATOM 985 N N . GLY A 1 123 ? -7.004 29.938 -0.748 1 83.62 123 GLY A N 1
ATOM 986 C CA . GLY A 1 123 ? -5.73 30.625 -0.617 1 83.62 123 GLY A CA 1
ATOM 987 C C . GLY A 1 123 ? -5.426 31.547 -1.781 1 83.62 123 GLY A C 1
ATOM 988 O O . GLY A 1 123 ? -4.621 32.469 -1.654 1 83.62 123 GLY A O 1
ATOM 989 N N . MET A 1 124 ? -6.098 31.297 -2.922 1 77 124 MET A N 1
ATOM 990 C CA . MET A 1 124 ? -5.965 32.125 -4.113 1 77 124 MET A CA 1
ATOM 991 C C . MET A 1 124 ? -4.496 32.344 -4.461 1 77 124 MET A C 1
ATOM 993 O O . MET A 1 124 ? -4.062 33.5 -4.652 1 77 124 MET A O 1
ATOM 997 N N . GLY A 1 125 ? -3.682 31.312 -4.426 1 77.31 125 GLY A N 1
ATOM 998 C CA . GLY A 1 125 ? -2.275 31.375 -4.789 1 77.31 125 GLY A CA 1
ATOM 999 C C . GLY A 1 125 ? -1.384 31.844 -3.66 1 77.31 125 GLY A C 1
ATOM 1000 O O . GLY A 1 125 ? -0.161 31.891 -3.807 1 77.31 125 GLY A O 1
ATOM 1001 N N . ALA A 1 126 ? -1.973 32.219 -2.637 1 84.44 126 ALA A N 1
ATOM 1002 C CA . ALA A 1 126 ? -1.237 32.594 -1.428 1 84.44 126 ALA A CA 1
ATOM 1003 C C . ALA A 1 126 ? -1.585 31.656 -0.274 1 84.44 126 ALA A C 1
ATOM 1005 O O . ALA A 1 126 ? -1.789 30.453 -0.479 1 84.44 126 ALA A O 1
ATOM 1006 N N . GLY A 1 127 ? -1.63 32.062 0.861 1 91.5 127 GLY A N 1
ATOM 1007 C CA . GLY A 1 127 ? -1.959 31.281 2.041 1 91.5 127 GLY A CA 1
ATOM 1008 C C . GLY A 1 127 ? -3.365 31.547 2.553 1 91.5 127 GLY A C 1
ATOM 1009 O O . GLY A 1 127 ? -4.086 32.375 2.012 1 91.5 127 GLY A O 1
ATOM 1010 N N . LEU A 1 128 ? -3.789 30.781 3.457 1 92.25 128 LEU A N 1
ATOM 1011 C CA . LEU A 1 128 ? -5.066 30.984 4.125 1 92.25 128 LEU A CA 1
ATOM 1012 C C . LEU A 1 128 ? -5.039 32.281 4.949 1 92.25 128 LEU A C 1
ATOM 1014 O O . LEU A 1 128 ? -3.975 32.688 5.402 1 92.25 128 LEU A O 1
ATOM 1018 N N . PRO A 1 129 ? -6.234 32.875 5.129 1 88.44 129 PRO A N 1
ATOM 1019 C CA . PRO A 1 129 ? -6.262 34.062 5.996 1 88.44 129 PRO A CA 1
ATOM 1020 C C . PRO A 1 129 ? -5.703 33.781 7.391 1 88.44 129 PRO A C 1
ATOM 1022 O O . PRO A 1 129 ? -6.07 32.781 8.016 1 88.44 129 PRO A O 1
ATOM 1025 N N . LEU A 1 130 ? -4.898 34.688 7.891 1 87.94 130 LEU A N 1
ATOM 1026 C CA . LEU A 1 130 ? -4.113 34.438 9.094 1 87.94 130 LEU A CA 1
ATOM 1027 C C . LEU A 1 130 ? -5.023 34.25 10.305 1 87.94 130 LEU A C 1
ATOM 1029 O O . LEU A 1 130 ? -4.746 33.375 11.148 1 87.94 130 LEU A O 1
ATOM 1033 N N . PRO A 1 131 ? -6.125 35 10.422 1 85.81 131 PRO A N 1
ATOM 1034 C CA . PRO A 1 131 ? -6.992 34.75 11.57 1 85.81 131 PRO A CA 1
ATOM 1035 C C . PRO A 1 131 ? -7.566 33.344 11.578 1 85.81 131 PRO A C 1
ATOM 1037 O O . PRO A 1 131 ? -7.656 32.688 12.633 1 85.81 131 PRO A O 1
ATOM 1040 N N . THR A 1 132 ? -7.934 32.875 10.469 1 90.19 132 THR A N 1
ATOM 1041 C CA . THR A 1 132 ? -8.43 31.5 10.328 1 90.19 132 THR A CA 1
ATOM 1042 C C . THR A 1 132 ? -7.332 30.5 10.648 1 90.19 132 THR A C 1
ATOM 1044 O O . THR A 1 132 ? -7.562 29.531 11.375 1 90.19 132 THR A O 1
ATOM 1047 N N . LEU A 1 133 ? -6.227 30.766 10.125 1 92.88 133 LEU A N 1
ATOM 1048 C CA . LEU A 1 133 ? -5.102 29.859 10.336 1 92.88 133 LEU A CA 1
ATOM 1049 C C . LEU A 1 133 ? -4.727 29.797 11.812 1 92.88 133 LEU A C 1
ATOM 1051 O O . LEU A 1 133 ? -4.391 28.719 12.32 1 92.88 133 LEU A O 1
ATOM 1055 N N . ALA A 1 134 ? -4.746 30.922 12.461 1 89.62 134 ALA A N 1
ATOM 1056 C CA . ALA A 1 134 ? -4.43 30.938 13.891 1 89.62 134 ALA A CA 1
ATOM 1057 C C . ALA A 1 134 ? -5.348 30 14.672 1 89.62 134 ALA A C 1
ATOM 1059 O O . ALA A 1 134 ? -4.898 29.312 15.586 1 89.62 134 ALA A O 1
ATOM 1060 N N . GLN A 1 135 ? -6.586 30.016 14.297 1 93.19 135 GLN A N 1
ATOM 1061 C CA . GLN A 1 135 ? -7.543 29.109 14.938 1 93.19 135 GLN A CA 1
ATOM 1062 C C . GLN A 1 135 ? -7.227 27.656 14.625 1 93.19 135 GLN A C 1
ATOM 1064 O O . GLN A 1 135 ? -7.293 26.797 15.508 1 93.19 135 GLN A O 1
ATOM 1069 N N . TYR A 1 136 ? -6.879 27.422 13.43 1 96.81 136 TYR A N 1
ATOM 1070 C CA . TYR A 1 136 ? -6.57 26.062 13 1 96.81 136 TYR A CA 1
ATOM 1071 C C . TYR A 1 136 ? -5.305 25.562 13.68 1 96.81 136 TYR A C 1
ATOM 1073 O O . TYR A 1 136 ? -5.219 24.375 14.047 1 96.81 136 TYR A O 1
ATOM 1081 N N . VAL A 1 137 ? -4.363 26.422 13.812 1 95.25 137 VAL A N 1
ATOM 1082 C CA . VAL A 1 137 ? -3.092 26.031 14.422 1 95.25 137 VAL A CA 1
ATOM 1083 C C . VAL A 1 137 ? -3.322 25.578 15.859 1 95.25 137 VAL A C 1
ATOM 1085 O O . VAL A 1 137 ? -2.773 24.562 16.281 1 95.25 137 VAL A O 1
ATOM 1088 N N . ARG A 1 138 ? -4.125 26.312 16.547 1 95.06 138 ARG A N 1
ATOM 1089 C CA . ARG A 1 138 ? -4.461 25.938 17.906 1 95.06 138 ARG A CA 1
ATOM 1090 C C . ARG A 1 138 ? -5.098 24.547 17.953 1 95.06 138 ARG A C 1
ATOM 1092 O O . ARG A 1 138 ? -4.711 23.703 18.75 1 95.06 138 ARG A O 1
ATOM 1099 N N . GLN A 1 139 ? -5.996 24.359 17.141 1 97.94 139 GLN A N 1
ATOM 1100 C CA . GLN A 1 139 ? -6.715 23.094 17.094 1 97.94 139 GLN A CA 1
ATOM 1101 C C . GLN A 1 139 ? -5.781 21.953 16.703 1 97.94 139 GLN A C 1
ATOM 1103 O O . GLN A 1 139 ? -5.859 20.844 17.25 1 97.94 139 GLN A O 1
ATOM 1108 N N . LEU A 1 140 ? -4.891 22.234 15.734 1 98 140 LEU A N 1
ATOM 1109 C CA . LEU A 1 140 ? -3.912 21.25 15.289 1 98 140 LEU A CA 1
ATOM 1110 C C . LEU A 1 140 ? -3.053 20.766 16.453 1 98 140 LEU A C 1
ATOM 1112 O O . LEU A 1 140 ? -2.881 19.562 16.641 1 98 140 LEU A O 1
ATOM 1116 N N . PHE A 1 141 ? -2.611 21.688 17.25 1 96.44 141 PHE A N 1
ATOM 1117 C CA . PHE A 1 141 ? -1.716 21.328 18.344 1 96.44 141 PHE A CA 1
ATOM 1118 C C . PHE A 1 141 ? -2.48 20.625 19.469 1 96.44 141 PHE A C 1
ATOM 1120 O O . PHE A 1 141 ? -1.933 19.766 20.156 1 96.44 141 PHE A O 1
ATOM 1127 N N . LEU A 1 142 ? -3.748 21 19.609 1 97.88 142 LEU A N 1
ATOM 1128 C CA . LEU A 1 142 ? -4.574 20.25 20.547 1 97.88 142 LEU A CA 1
ATOM 1129 C C . LEU A 1 142 ? -4.719 18.797 20.125 1 97.88 142 LEU A C 1
ATOM 1131 O O . LEU A 1 142 ? -4.609 17.891 20.953 1 97.88 142 LEU A O 1
ATOM 1135 N N . GLY A 1 143 ? -4.945 18.578 18.844 1 98.56 143 GLY A N 1
ATOM 1136 C CA . GLY A 1 143 ? -4.992 17.219 18.328 1 98.56 143 GLY A CA 1
ATOM 1137 C C . GLY A 1 143 ? -3.693 16.469 18.531 1 98.56 143 GLY A C 1
ATOM 1138 O O . GLY A 1 143 ? -3.703 15.305 18.969 1 98.56 143 GLY A O 1
ATOM 1139 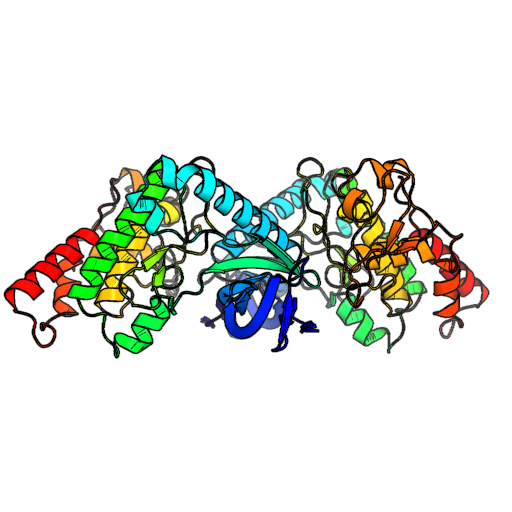N N . LEU A 1 144 ? -2.609 17.156 18.281 1 98.12 144 LEU A N 1
ATOM 1140 C CA . LEU A 1 144 ? -1.299 16.531 18.438 1 98.12 144 LEU A CA 1
ATOM 1141 C C . LEU A 1 144 ? -1.025 16.21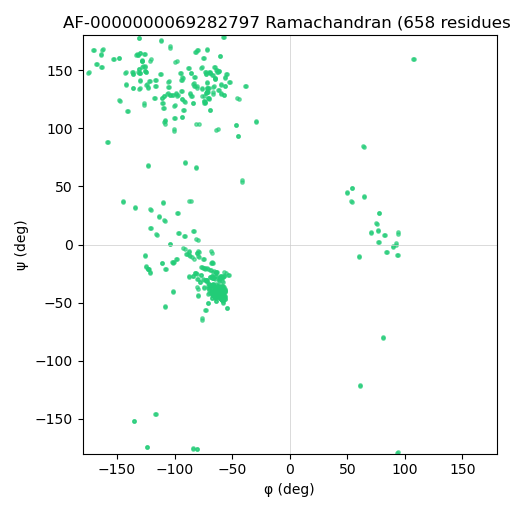9 19.906 1 98.12 144 LEU A C 1
ATOM 1143 O O . LEU A 1 144 ? -0.365 15.227 20.234 1 98.12 144 LEU A O 1
ATOM 1147 N N . ARG A 1 145 ? -1.517 17.078 20.75 1 98 145 ARG A N 1
ATOM 1148 C CA . ARG A 1 145 ? -1.371 16.828 22.172 1 98 145 ARG A CA 1
ATOM 1149 C C . ARG A 1 145 ? -2.072 15.531 22.578 1 98 145 ARG A C 1
ATOM 1151 O O . ARG A 1 145 ? -1.535 14.742 23.359 1 98 145 ARG A O 1
ATOM 1158 N N . ALA A 1 146 ? -3.238 15.344 22.062 1 98.44 146 ALA A N 1
ATOM 1159 C CA . ALA A 1 146 ? -3.957 14.102 22.344 1 98.44 146 ALA A CA 1
ATOM 1160 C C . ALA A 1 146 ? -3.16 12.891 21.875 1 98.44 146 ALA A C 1
ATOM 1162 O O . ALA A 1 146 ? -3.057 11.891 22.578 1 98.44 146 ALA A O 1
ATOM 1163 N N . LEU A 1 147 ? -2.604 12.953 20.719 1 98.56 147 LEU A N 1
ATOM 1164 C CA . LEU A 1 147 ? -1.795 11.852 20.203 1 98.56 147 LEU A CA 1
ATOM 1165 C C . LEU A 1 147 ? -0.565 11.625 21.078 1 98.56 147 LEU A C 1
ATOM 1167 O O . LEU A 1 147 ? -0.198 10.477 21.344 1 98.56 147 LEU A O 1
ATOM 1171 N N . ARG A 1 148 ? 0.035 12.695 21.484 1 97.88 148 ARG A N 1
ATOM 1172 C CA . ARG A 1 148 ? 1.213 12.602 22.344 1 97.88 148 ARG A CA 1
ATOM 1173 C C . ARG A 1 148 ? 0.883 11.883 23.641 1 97.88 148 ARG A C 1
ATOM 1175 O O . ARG A 1 148 ? 1.627 11.008 24.078 1 97.88 148 ARG A O 1
ATOM 1182 N N . LYS A 1 149 ? -0.176 12.25 24.203 1 98.06 149 LYS A N 1
ATOM 1183 C CA . LYS A 1 149 ? -0.59 11.641 25.469 1 98.06 149 LYS A CA 1
ATOM 1184 C C . LYS A 1 149 ? -0.836 10.141 25.297 1 98.06 149 LYS A C 1
ATOM 1186 O O . LYS A 1 149 ? -0.636 9.359 26.219 1 98.06 149 LYS A O 1
ATOM 1191 N N . LEU A 1 150 ? -1.204 9.781 24.156 1 98.25 150 LEU A N 1
ATOM 1192 C CA . LEU A 1 150 ? -1.477 8.375 23.859 1 98.25 150 LEU A CA 1
ATOM 1193 C C . LEU A 1 150 ? -0.231 7.684 23.312 1 98.25 150 LEU A C 1
ATOM 1195 O O . LEU A 1 150 ? -0.274 6.5 22.969 1 98.25 150 LEU A O 1
ATOM 1199 N N . LYS A 1 151 ? 0.814 8.438 23.141 1 98 151 LYS A N 1
ATOM 1200 C CA . LYS A 1 151 ? 2.09 7.938 22.641 1 98 151 LYS A CA 1
ATOM 1201 C C . LYS A 1 151 ? 1.947 7.426 21.203 1 98 151 LYS A C 1
ATOM 1203 O O . LYS A 1 151 ? 2.479 6.367 20.859 1 98 151 LYS A O 1
ATOM 1208 N N . VAL A 1 152 ? 1.187 8.188 20.453 1 98.12 152 VAL A N 1
ATOM 1209 C CA . VAL A 1 152 ? 0.959 7.836 19.047 1 98.12 152 VAL A CA 1
ATOM 1210 C C . VAL A 1 152 ? 1.651 8.852 18.141 1 98.12 152 VAL A C 1
ATOM 1212 O O . VAL A 1 152 ? 1.451 10.062 18.281 1 98.12 152 VAL A O 1
ATOM 1215 N N . VAL A 1 153 ? 2.461 8.375 17.266 1 97.25 153 VAL A N 1
ATOM 1216 C CA . VAL A 1 153 ? 3.041 9.164 16.188 1 97.25 153 VAL A CA 1
ATOM 1217 C C . VAL A 1 153 ? 2.178 9.039 14.938 1 97.25 153 VAL A C 1
ATOM 1219 O O . VAL A 1 153 ? 1.897 7.934 14.477 1 97.25 153 VAL A O 1
ATOM 1222 N N . HIS A 1 154 ? 1.725 10.164 14.367 1 97.19 154 HIS A N 1
ATOM 1223 C CA . HIS A 1 154 ? 0.924 10.133 13.148 1 97.19 154 HIS A CA 1
ATOM 1224 C C . HIS A 1 154 ? 1.77 9.734 11.945 1 97.19 154 HIS A C 1
ATOM 1226 O O . HIS A 1 154 ? 1.383 8.852 11.18 1 97.19 154 HIS A O 1
ATOM 1232 N N . ALA A 1 155 ? 2.922 10.414 11.766 1 94.94 155 ALA A N 1
ATOM 1233 C CA . ALA A 1 155 ? 3.998 10.094 10.828 1 94.94 155 ALA A CA 1
ATOM 1234 C C . ALA A 1 155 ? 3.625 10.5 9.406 1 94.94 155 ALA A C 1
ATOM 1236 O O . ALA A 1 155 ? 4.418 10.328 8.477 1 94.94 155 ALA A O 1
ATOM 1237 N N . ASP A 1 156 ? 2.443 11.117 9.195 1 94.25 156 ASP A N 1
ATOM 1238 C CA . ASP A 1 156 ? 2.062 11.578 7.863 1 94.25 156 ASP A CA 1
ATOM 1239 C C . ASP A 1 156 ? 1.265 12.883 7.938 1 94.25 156 ASP A C 1
ATOM 1241 O O . ASP A 1 156 ? 0.278 13.047 7.219 1 94.25 156 ASP A O 1
ATOM 1245 N N . LEU A 1 157 ? 1.61 13.703 8.82 1 96.56 157 LEU A N 1
ATOM 1246 C CA . LEU A 1 157 ? 0.925 14.984 8.953 1 96.56 157 LEU A CA 1
ATOM 1247 C C . LEU A 1 157 ? 1.312 15.93 7.82 1 96.56 157 LEU A C 1
ATOM 1249 O O . LEU A 1 157 ? 2.496 16.188 7.605 1 96.56 157 LEU A O 1
ATOM 1253 N N . LYS A 1 158 ? 0.375 16.391 7.078 1 96.06 158 LYS A N 1
ATOM 1254 C CA . LYS A 1 158 ? 0.43 17.297 5.941 1 96.06 158 LYS A CA 1
ATOM 1255 C C . LYS A 1 158 ? -0.946 17.875 5.637 1 96.06 158 LYS A C 1
ATOM 1257 O O . LYS A 1 158 ? -1.949 17.453 6.211 1 96.06 158 LYS A O 1
ATOM 1262 N N . PRO A 1 159 ? -1.005 18.891 4.809 1 97.19 159 PRO A N 1
ATOM 1263 C CA . PRO A 1 159 ? -2.305 19.516 4.559 1 97.19 159 PRO A CA 1
ATOM 1264 C C . PRO A 1 159 ? -3.354 18.516 4.066 1 97.19 159 PRO A C 1
ATOM 1266 O O . PRO A 1 159 ? -4.543 18.672 4.363 1 97.19 159 PRO A O 1
ATOM 1269 N N . ASP A 1 160 ? -2.955 17.391 3.453 1 94.56 160 ASP A N 1
ATOM 1270 C CA . ASP A 1 160 ? -3.852 16.375 2.902 1 94.56 160 ASP A CA 1
ATOM 1271 C C . ASP A 1 160 ? -4.543 15.594 4.016 1 94.56 160 ASP A C 1
ATOM 1273 O O . ASP A 1 160 ? -5.633 15.047 3.814 1 94.56 160 ASP A O 1
ATOM 1277 N N . ASN A 1 161 ? -3.951 15.625 5.176 1 96.12 161 ASN A N 1
ATOM 1278 C CA . ASN A 1 161 ? -4.445 14.766 6.246 1 96.12 161 ASN A CA 1
ATOM 1279 C C . ASN A 1 161 ? -5.039 15.578 7.391 1 96.12 161 ASN A C 1
ATOM 1281 O O . ASN A 1 161 ? -5.031 15.141 8.539 1 96.12 161 ASN A O 1
ATOM 1285 N N . ILE A 1 162 ? -5.453 16.766 7.035 1 98.5 162 ILE A N 1
ATOM 1286 C CA . ILE A 1 162 ? -6.223 17.625 7.926 1 98.5 162 ILE A CA 1
ATOM 1287 C C . ILE A 1 162 ? -7.512 18.062 7.234 1 98.5 162 ILE A C 1
ATOM 1289 O O . ILE A 1 162 ? -7.469 18.734 6.191 1 98.5 162 ILE A O 1
ATOM 1293 N N . LEU A 1 163 ? -8.602 17.734 7.852 1 98.25 163 LEU A N 1
ATOM 1294 C CA . LEU A 1 163 ? -9.898 18.016 7.242 1 98.25 163 LEU A CA 1
ATOM 1295 C C . LEU A 1 163 ? -10.578 19.188 7.934 1 98.25 163 LEU A C 1
ATOM 1297 O O . LEU A 1 163 ? -10.5 19.328 9.156 1 98.25 163 LEU A O 1
ATOM 1301 N N . MET A 1 164 ? -11.172 19.969 7.129 1 97.12 164 MET A N 1
ATOM 1302 C CA . MET A 1 164 ? -11.984 21.062 7.625 1 97.12 164 MET A CA 1
ATOM 1303 C C . MET A 1 164 ? -13.445 20.656 7.746 1 97.12 164 MET A C 1
ATOM 1305 O O . MET A 1 164 ? -13.969 19.953 6.879 1 97.12 164 MET A O 1
ATOM 1309 N N . THR A 1 165 ? -14.117 21.094 8.766 1 96.62 165 THR A N 1
ATOM 1310 C CA . THR A 1 165 ? -15.531 20.797 8.945 1 96.62 165 THR A CA 1
ATOM 1311 C C . THR A 1 165 ? -16.375 21.578 7.941 1 96.62 165 THR A C 1
ATOM 1313 O O . THR A 1 165 ? -15.891 22.516 7.297 1 96.62 165 THR A O 1
ATOM 1316 N N . LEU A 1 166 ? -17.625 21.219 7.832 1 93.62 166 LEU A N 1
ATOM 1317 C CA . LEU A 1 166 ? -18.531 21.781 6.84 1 93.62 166 LEU A CA 1
ATOM 1318 C C . LEU A 1 166 ? -18.688 23.281 7.051 1 93.62 166 LEU A C 1
ATOM 1320 O O . LEU A 1 166 ? -18.781 24.047 6.086 1 93.62 166 LEU A O 1
ATOM 1324 N N . ASN A 1 167 ? -18.703 23.703 8.297 1 93.75 167 ASN A N 1
ATOM 1325 C CA . ASN A 1 167 ? -18.875 25.109 8.609 1 93.75 167 ASN A CA 1
ATOM 1326 C C . ASN A 1 167 ? -17.547 25.859 8.625 1 93.75 167 ASN A C 1
ATOM 1328 O O . ASN A 1 167 ? -17.516 27.062 8.883 1 93.75 167 ASN A O 1
ATOM 1332 N N . LYS A 1 168 ? -16.391 25.188 8.484 1 94 168 LYS A N 1
ATOM 1333 C CA . LYS A 1 168 ? -15.031 25.719 8.328 1 94 168 LYS A CA 1
ATOM 1334 C C . LYS A 1 168 ? -14.484 26.219 9.664 1 94 168 LYS A C 1
ATOM 1336 O O . LYS A 1 168 ? -13.453 26.891 9.703 1 94 168 LYS A O 1
ATOM 1341 N N . ALA A 1 169 ? -15.188 25.859 10.711 1 95 169 ALA A N 1
ATOM 1342 C CA . ALA A 1 169 ? -14.781 26.391 12.008 1 95 169 ALA A CA 1
ATOM 1343 C C . ALA A 1 169 ? -13.719 25.5 12.648 1 95 169 ALA A C 1
ATOM 1345 O O . ALA A 1 169 ? -12.93 25.969 13.477 1 95 169 ALA A O 1
ATOM 1346 N N . GLU A 1 170 ? -13.766 24.266 12.297 1 97.5 170 GLU A N 1
ATOM 1347 C CA . GLU A 1 170 ? -12.867 23.312 12.945 1 97.5 170 GLU A CA 1
ATOM 1348 C C . GLU A 1 170 ? -12.094 22.5 11.914 1 97.5 170 GLU A C 1
ATOM 1350 O O . GLU A 1 170 ? -12.508 22.391 10.758 1 97.5 170 GLU A O 1
ATOM 1355 N N . ILE A 1 171 ? -10.961 21.969 12.398 1 98.56 171 ILE A N 1
ATOM 1356 C CA . ILE A 1 171 ? -10.188 21.016 11.602 1 98.56 171 ILE A CA 1
ATOM 1357 C C . ILE A 1 171 ? -9.961 19.734 12.398 1 98.56 171 ILE A C 1
ATOM 1359 O O . ILE A 1 171 ? -9.992 19.75 13.625 1 98.56 171 ILE A O 1
ATOM 1363 N N . LYS A 1 172 ? -9.789 18.656 11.711 1 98.75 172 LYS A N 1
ATOM 1364 C CA . LYS A 1 172 ? -9.539 17.359 12.336 1 98.75 172 LYS A CA 1
ATOM 1365 C C . LYS A 1 172 ? -8.43 16.609 11.609 1 98.75 172 LYS A C 1
ATOM 1367 O O . LYS A 1 172 ? -8.375 16.609 10.383 1 98.75 172 LYS A O 1
ATOM 1372 N N . ILE A 1 173 ? -7.508 16.047 12.406 1 98.75 173 ILE A N 1
ATOM 1373 C CA . ILE A 1 173 ? -6.449 15.203 11.867 1 98.75 173 ILE A CA 1
ATOM 1374 C C . ILE A 1 173 ? -7.035 13.859 11.438 1 98.75 173 ILE A C 1
ATOM 1376 O O . ILE A 1 173 ? -7.805 13.242 12.18 1 98.75 173 ILE A O 1
ATOM 1380 N N . CYS A 1 174 ? -6.707 13.445 10.211 1 97.5 174 CYS A N 1
ATOM 1381 C CA . CYS A 1 174 ? -7.246 12.195 9.703 1 97.5 174 CYS A CA 1
ATOM 1382 C C . CYS A 1 174 ? -6.145 11.328 9.109 1 97.5 174 CYS A C 1
ATOM 1384 O O . CYS A 1 174 ? -4.965 11.68 9.18 1 97.5 174 CYS A O 1
ATOM 1386 N N . ASP A 1 175 ? -6.48 10.117 8.648 1 94 175 ASP A N 1
ATOM 1387 C CA . ASP A 1 175 ? -5.633 9.148 7.965 1 94 175 ASP A CA 1
ATOM 1388 C C . ASP A 1 175 ? -4.516 8.648 8.883 1 94 175 ASP A C 1
ATOM 1390 O O . ASP A 1 175 ? -3.365 9.078 8.75 1 94 175 ASP A O 1
ATOM 1394 N N . PHE A 1 176 ? -4.805 7.691 9.688 1 96 176 PHE A N 1
ATOM 1395 C CA . PHE A 1 176 ? -3.863 7.129 10.648 1 96 176 PHE A CA 1
ATOM 1396 C C . PHE A 1 176 ? -3.215 5.863 10.094 1 96 176 PHE A C 1
ATOM 1398 O O . PHE A 1 176 ? -2.834 4.969 10.852 1 96 176 PHE A O 1
ATOM 1405 N N . GLY A 1 177 ? -3.152 5.82 8.852 1 90.81 177 GLY A N 1
ATOM 1406 C CA . GLY A 1 177 ? -2.57 4.668 8.18 1 90.81 177 GLY A CA 1
ATOM 1407 C C . GLY A 1 177 ? -1.094 4.488 8.477 1 90.81 177 GLY A C 1
ATOM 1408 O O . GLY A 1 177 ? -0.582 3.367 8.453 1 90.81 177 GLY A O 1
ATOM 1409 N N . SER A 1 178 ? -0.397 5.539 8.781 1 91 178 SER A N 1
ATOM 1410 C CA . SER A 1 178 ? 1.035 5.492 9.055 1 91 178 SER A CA 1
ATOM 1411 C C . SER A 1 178 ? 1.314 5.609 10.547 1 91 178 SER A C 1
ATOM 1413 O O . SER A 1 178 ? 2.469 5.562 10.977 1 91 178 SER A O 1
ATOM 1415 N N . ALA A 1 179 ? 0.261 5.723 11.266 1 95.19 179 ALA A N 1
ATOM 1416 C CA . ALA A 1 179 ? 0.423 5.969 12.695 1 95.19 179 ALA A CA 1
ATOM 1417 C C . ALA A 1 179 ? 0.995 4.746 13.406 1 95.19 179 ALA A C 1
ATOM 1419 O O . ALA A 1 179 ? 0.778 3.611 12.977 1 95.19 179 ALA A O 1
ATOM 1420 N N . MET A 1 180 ? 1.741 5.004 14.422 1 93.25 180 MET A N 1
ATOM 1421 C CA . MET A 1 180 ? 2.35 3.92 15.195 1 93.25 180 MET A CA 1
ATOM 1422 C C . MET A 1 180 ? 2.6 4.352 16.641 1 93.25 180 MET A C 1
ATOM 1424 O O . MET A 1 180 ? 2.643 5.547 16.938 1 93.25 180 MET A O 1
ATOM 1428 N N . ASP A 1 181 ? 2.738 3.375 17.438 1 96.38 181 ASP A N 1
ATOM 1429 C CA . ASP A 1 181 ? 3.174 3.643 18.797 1 96.38 181 ASP A CA 1
ATOM 1430 C C . ASP A 1 181 ? 4.629 4.105 18.828 1 96.38 181 ASP A C 1
ATOM 1432 O O . ASP A 1 181 ? 5.461 3.604 18.062 1 96.38 181 ASP A O 1
ATOM 1436 N N . VAL A 1 182 ? 4.945 4.949 19.766 1 95.56 182 VAL A N 1
ATOM 1437 C CA . VAL A 1 182 ? 6.297 5.484 19.891 1 95.56 182 VAL A CA 1
ATOM 1438 C C . VAL A 1 182 ? 7.293 4.34 20.078 1 95.56 182 VAL A C 1
ATOM 1440 O O . VAL A 1 182 ? 8.438 4.426 19.641 1 95.56 182 VAL A O 1
ATOM 1443 N N . SER A 1 183 ? 6.855 3.229 20.641 1 94.31 183 SER A N 1
ATOM 1444 C CA . SER A 1 183 ? 7.727 2.09 20.906 1 94.31 183 SER A CA 1
ATOM 1445 C C . SER A 1 183 ? 7.961 1.268 19.641 1 94.31 183 SER A C 1
ATOM 1447 O O . SER A 1 183 ? 8.859 0.419 19.609 1 94.31 183 SER A O 1
ATOM 1449 N N . GLU A 1 184 ? 7.211 1.562 18.594 1 88.44 184 GLU A N 1
ATOM 1450 C CA . GLU A 1 184 ? 7.297 0.783 17.359 1 88.44 184 GLU A CA 1
ATOM 1451 C C . GLU A 1 184 ? 7.93 1.595 16.234 1 88.44 184 GLU A C 1
ATOM 1453 O O . GLU A 1 184 ? 7.547 1.459 15.07 1 88.44 184 GLU A O 1
ATOM 1458 N N . GLN A 1 185 ? 8.867 2.385 16.562 1 85.5 185 GLN A N 1
ATOM 1459 C CA . GLN A 1 185 ? 9.492 3.275 15.586 1 85.5 185 GLN A CA 1
ATOM 1460 C C . GLN A 1 185 ? 10.125 2.488 14.445 1 85.5 185 GLN A C 1
ATOM 1462 O O . GLN A 1 185 ? 10.719 1.433 14.664 1 85.5 185 GLN A O 1
ATOM 1467 N N . LEU A 1 186 ? 9.906 3 13.32 1 79.56 186 LEU A N 1
ATOM 1468 C CA . LEU A 1 186 ? 10.539 2.398 12.148 1 79.56 186 LEU A C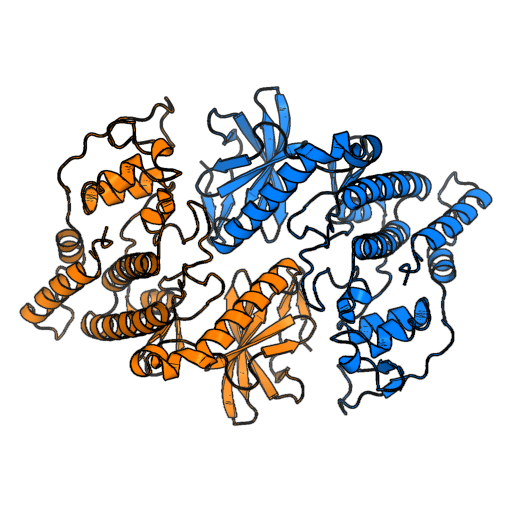A 1
ATOM 1469 C C . LEU A 1 186 ? 11.969 2.896 11.992 1 79.56 186 LEU A C 1
ATOM 1471 O O . LEU A 1 186 ? 12.242 4.082 12.188 1 79.56 186 LEU A O 1
ATOM 1475 N N . LYS A 1 187 ? 12.852 2 11.703 1 79.44 187 LYS A N 1
ATOM 1476 C CA . LYS A 1 187 ? 14.242 2.367 11.453 1 79.44 187 LYS A CA 1
ATOM 1477 C C . LYS A 1 187 ? 14.477 2.641 9.977 1 79.44 187 LYS A C 1
ATOM 1479 O O . LYS A 1 187 ? 15.125 1.85 9.289 1 79.44 187 LYS A O 1
ATOM 1484 N N . THR A 1 188 ? 13.922 3.762 9.523 1 81.56 188 THR A N 1
ATOM 1485 C CA . THR A 1 188 ? 14.086 4.18 8.133 1 81.56 188 THR A CA 1
ATOM 1486 C C . THR A 1 188 ? 14.227 5.695 8.039 1 81.56 188 THR A C 1
ATOM 1488 O O . THR A 1 188 ? 13.672 6.43 8.859 1 81.56 188 THR A O 1
ATOM 1491 N N . SER A 1 189 ? 14.969 6.031 7.086 1 87.25 189 SER A N 1
ATOM 1492 C CA . SER A 1 189 ? 15.172 7.465 6.883 1 87.25 189 SER A CA 1
ATOM 1493 C C . SER A 1 189 ? 14.031 8.07 6.078 1 87.25 189 SER A C 1
ATOM 1495 O O . SER A 1 189 ? 14.102 9.234 5.664 1 87.25 189 SER A O 1
ATOM 1497 N N . TYR A 1 190 ? 12.914 7.316 5.879 1 83.75 190 TYR A N 1
ATOM 1498 C CA . TYR A 1 190 ? 11.836 7.781 5.008 1 83.75 190 TYR A CA 1
ATOM 1499 C C . TYR A 1 190 ? 10.477 7.566 5.656 1 83.75 190 TYR A C 1
ATOM 1501 O O . TYR A 1 190 ? 9.469 7.43 4.961 1 83.75 190 TYR A O 1
ATOM 1509 N N . ALA A 1 191 ? 10.367 7.637 6.898 1 87.5 191 ALA A N 1
ATOM 1510 C CA . ALA A 1 191 ? 9.172 7.297 7.668 1 87.5 191 ALA A CA 1
ATOM 1511 C C . ALA A 1 191 ? 8.109 8.383 7.539 1 87.5 191 ALA A C 1
ATOM 1513 O O . ALA A 1 191 ? 6.938 8.164 7.855 1 87.5 191 ALA A O 1
ATOM 1514 N N . GLN A 1 192 ? 8.469 9.555 7.004 1 92.12 192 GLN A N 1
ATOM 1515 C CA . GLN A 1 192 ? 7.547 10.664 6.785 1 92.12 192 GLN A CA 1
ATOM 1516 C C . GLN A 1 192 ? 7.621 11.164 5.348 1 92.12 192 GLN A C 1
ATOM 1518 O O . GLN A 1 192 ? 8.602 10.914 4.645 1 92.12 192 GLN A O 1
ATOM 1523 N N . PRO A 1 193 ? 6.508 11.852 4.965 1 90.5 193 PRO A N 1
ATOM 1524 C CA . PRO A 1 193 ? 6.59 12.438 3.625 1 90.5 193 PRO A CA 1
ATOM 1525 C C . PRO A 1 193 ? 7.715 13.461 3.492 1 90.5 193 PRO A C 1
ATOM 1527 O O . PRO A 1 193 ? 7.965 14.227 4.426 1 90.5 193 PRO A O 1
ATOM 1530 N N . ARG A 1 194 ? 8.25 13.586 2.414 1 87.75 194 ARG A N 1
ATOM 1531 C CA . ARG A 1 194 ? 9.516 14.266 2.123 1 87.75 194 ARG A CA 1
ATOM 1532 C C . ARG A 1 194 ? 9.5 15.695 2.646 1 87.75 194 ARG A C 1
ATOM 1534 O O . ARG A 1 194 ? 10.305 16.047 3.512 1 87.75 194 ARG A O 1
ATOM 1541 N N . TYR A 1 195 ? 8.578 16.469 2.303 1 92.06 195 TYR A N 1
ATOM 1542 C CA . TYR A 1 195 ? 8.625 17.906 2.568 1 92.06 195 TYR A CA 1
ATOM 1543 C C . TYR A 1 195 ? 8.219 18.203 4.004 1 92.06 195 TYR A C 1
ATOM 1545 O O . TYR A 1 195 ? 8.359 19.344 4.473 1 92.06 195 TYR A O 1
ATOM 1553 N N . TYR A 1 196 ? 7.773 17.203 4.668 1 94.56 196 TYR A N 1
ATOM 1554 C CA . TYR A 1 196 ? 7.297 17.375 6.035 1 94.56 196 TYR A CA 1
ATOM 1555 C C . TYR A 1 196 ? 8.094 16.516 7.004 1 94.56 196 TYR A C 1
ATOM 1557 O O . TYR A 1 196 ? 7.734 16.391 8.18 1 94.56 196 TYR A O 1
ATOM 1565 N N . ARG A 1 197 ? 9.219 16.031 6.508 1 93.44 197 ARG A N 1
ATOM 1566 C CA . ARG A 1 197 ? 10.008 15.016 7.207 1 93.44 197 ARG A CA 1
ATOM 1567 C C . ARG A 1 197 ? 10.984 15.664 8.18 1 93.44 197 ARG A C 1
ATOM 1569 O O . ARG A 1 197 ? 11.789 16.516 7.793 1 93.44 197 ARG A O 1
ATOM 1576 N N . ALA A 1 198 ? 10.961 15.172 9.383 1 94.81 198 ALA A N 1
ATOM 1577 C CA . ALA A 1 198 ? 11.844 15.695 10.43 1 94.81 198 ALA A CA 1
ATOM 1578 C C . ALA A 1 198 ? 13.281 15.242 10.203 1 94.81 198 ALA A C 1
ATOM 1580 O O . ALA A 1 198 ? 13.523 14.133 9.719 1 94.81 198 ALA A O 1
ATOM 1581 N N . PRO A 1 199 ? 14.219 16.078 10.609 1 94.25 199 PRO A N 1
ATOM 1582 C CA . PRO A 1 199 ? 15.625 15.703 10.461 1 94.25 199 PRO A CA 1
ATOM 1583 C C . PRO A 1 199 ? 15.969 14.438 11.25 1 94.25 199 PRO A C 1
ATOM 1585 O O . PRO A 1 199 ? 16.828 13.664 10.82 1 94.25 199 PRO A O 1
ATOM 1588 N N . GLU A 1 200 ? 15.305 14.172 12.398 1 93.75 200 GLU A N 1
ATOM 1589 C CA . GLU A 1 200 ? 15.555 12.961 13.18 1 93.75 200 GLU A CA 1
ATOM 1590 C C . GLU A 1 200 ? 15.359 11.711 12.336 1 93.75 200 GLU A C 1
ATOM 1592 O O . GLU A 1 200 ? 16.125 10.75 12.461 1 93.75 200 GLU A O 1
ATOM 1597 N N . ILE A 1 201 ? 14.344 11.789 11.492 1 92.5 201 ILE A N 1
ATOM 1598 C CA . ILE A 1 201 ? 14.039 10.648 10.625 1 92.5 201 ILE A CA 1
ATOM 1599 C C . ILE A 1 201 ? 15.156 10.461 9.602 1 92.5 201 ILE A C 1
ATOM 1601 O O . ILE A 1 201 ? 15.672 9.359 9.43 1 92.5 201 ILE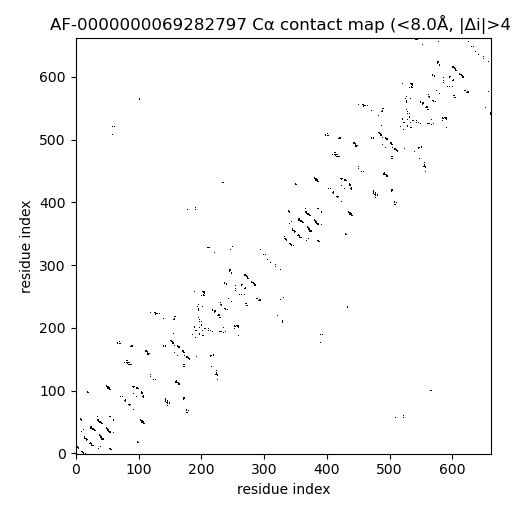 A O 1
ATOM 1605 N N . MET A 1 202 ? 15.578 11.539 9 1 91.75 202 MET A N 1
ATOM 1606 C CA . MET A 1 202 ? 16.578 11.492 7.934 1 91.75 202 MET A CA 1
ATOM 1607 C C . MET A 1 202 ? 17.938 11.047 8.477 1 91.75 202 MET A C 1
ATOM 1609 O O . MET A 1 202 ? 18.703 10.398 7.77 1 91.75 202 MET A O 1
ATOM 1613 N N . LEU A 1 203 ? 18.156 11.344 9.727 1 94.31 203 LEU A N 1
ATOM 1614 C CA . LEU A 1 203 ? 19.469 11.07 10.312 1 94.31 203 LEU A CA 1
ATOM 1615 C C . LEU A 1 203 ? 19.438 9.758 11.094 1 94.31 203 LEU A C 1
ATOM 1617 O O . LEU A 1 203 ? 20.5 9.227 11.453 1 94.31 203 LEU A O 1
ATOM 1621 N N . GLY A 1 204 ? 18.281 9.211 11.352 1 93 204 GLY A N 1
ATOM 1622 C CA . GLY A 1 204 ? 18.172 7.941 12.047 1 93 204 GLY A CA 1
ATOM 1623 C C . GLY A 1 204 ? 18.375 8.055 13.547 1 93 204 GLY A C 1
ATOM 1624 O O . GLY A 1 204 ? 18.953 7.164 14.172 1 93 204 GLY A O 1
ATOM 1625 N N . VAL A 1 205 ? 18.078 9.188 14.086 1 93 205 VAL A N 1
ATOM 1626 C CA . VAL A 1 205 ? 18.094 9.352 15.531 1 93 205 VAL A CA 1
ATOM 1627 C C . VAL A 1 205 ? 16.75 8.922 16.109 1 93 205 VAL A C 1
ATOM 1629 O O . VAL A 1 205 ? 15.711 9.039 15.453 1 93 205 VAL A O 1
ATOM 1632 N N . PRO A 1 206 ? 16.766 8.383 17.312 1 92.25 206 PRO A N 1
ATOM 1633 C CA . PRO A 1 206 ? 15.484 8.047 17.938 1 92.25 206 PRO A CA 1
ATOM 1634 C C . PRO A 1 206 ? 14.508 9.219 17.953 1 92.25 206 PRO A C 1
ATOM 1636 O O . PRO A 1 206 ? 14.922 10.367 18.156 1 92.25 206 PRO A O 1
ATOM 1639 N N . TYR A 1 207 ? 13.312 8.852 17.703 1 93.19 207 TYR A N 1
ATOM 1640 C CA . TYR A 1 207 ? 12.32 9.922 17.641 1 93.19 207 TYR A CA 1
ATOM 1641 C C . TYR A 1 207 ? 11.07 9.555 18.438 1 93.19 207 TYR A C 1
ATOM 1643 O O . TYR A 1 207 ? 10.93 8.414 18.891 1 93.19 207 TYR A O 1
ATOM 1651 N N . ASP A 1 208 ? 10.289 10.508 18.734 1 95 208 ASP A N 1
ATOM 1652 C CA . ASP A 1 208 ? 8.977 10.367 19.344 1 95 208 ASP A CA 1
ATOM 1653 C C . ASP A 1 208 ? 7.941 11.258 18.656 1 95 208 ASP A C 1
ATOM 1655 O O . ASP A 1 208 ? 8.062 11.539 17.453 1 95 208 ASP A O 1
ATOM 1659 N N . THR A 1 209 ? 6.945 11.672 19.359 1 96.31 209 THR A N 1
ATOM 1660 C CA . THR A 1 209 ? 5.832 12.391 18.75 1 96.31 209 THR A CA 1
ATOM 1661 C C . THR A 1 209 ? 6.281 13.766 18.266 1 96.31 209 THR A C 1
ATOM 1663 O O . THR A 1 209 ? 5.566 14.422 17.516 1 96.31 209 THR A O 1
ATOM 1666 N N . GLN A 1 210 ? 7.52 14.148 18.562 1 94.69 210 GLN A N 1
ATOM 1667 C CA . GLN A 1 210 ? 8.023 15.461 18.188 1 94.69 210 GLN A CA 1
ATOM 1668 C C . GLN A 1 210 ? 8.195 15.562 16.672 1 94.69 210 GLN A C 1
ATOM 1670 O O . GLN A 1 210 ? 8.195 16.656 16.109 1 94.69 210 GLN A O 1
ATOM 1675 N N . ILE A 1 211 ? 8.32 14.484 16 1 95.44 211 ILE A N 1
ATOM 1676 C CA . ILE A 1 211 ? 8.469 14.531 14.547 1 95.44 211 ILE A CA 1
ATOM 1677 C C . ILE A 1 211 ? 7.172 15.023 13.906 1 95.44 211 ILE A C 1
ATOM 1679 O O . ILE A 1 211 ? 7.191 15.625 12.836 1 95.44 211 ILE A O 1
ATOM 1683 N N . ASP A 1 212 ? 6.055 14.781 14.586 1 96.94 212 ASP A N 1
ATOM 1684 C CA . ASP A 1 212 ? 4.781 15.297 14.094 1 96.94 212 ASP A CA 1
ATOM 1685 C C . ASP A 1 212 ? 4.688 16.812 14.305 1 96.94 212 ASP A C 1
ATOM 1687 O O . ASP A 1 212 ? 4.059 17.516 13.516 1 96.94 212 ASP A O 1
ATOM 1691 N N . VAL A 1 213 ? 5.328 17.266 15.336 1 95.88 213 VAL A N 1
ATOM 1692 C CA . VAL A 1 213 ? 5.375 18.703 15.578 1 95.88 213 VAL A CA 1
ATOM 1693 C C . VAL A 1 213 ? 6.176 19.391 14.477 1 95.88 213 VAL A C 1
ATOM 1695 O O . VAL A 1 213 ? 5.785 20.453 13.984 1 95.88 213 VAL A O 1
ATOM 1698 N N . TRP A 1 214 ? 7.242 18.75 14.102 1 94.69 214 TRP A N 1
ATOM 1699 C CA . TRP A 1 214 ? 8 19.266 12.961 1 94.69 214 TRP A CA 1
ATOM 1700 C C . TRP A 1 214 ? 7.121 19.344 11.719 1 94.69 214 TRP A C 1
ATOM 1702 O O . TRP A 1 214 ? 7.074 20.375 11.047 1 94.69 214 TRP A O 1
ATOM 1712 N N . SER A 1 215 ? 6.445 18.266 11.438 1 96.19 215 SER A N 1
ATOM 1713 C CA . SER A 1 215 ? 5.566 18.234 10.273 1 96.19 215 SER A CA 1
ATOM 1714 C C . SER A 1 215 ? 4.492 19.312 10.367 1 96.19 215 SER A C 1
ATOM 1716 O O . SER A 1 215 ? 4.105 19.906 9.352 1 96.19 215 SER A O 1
ATOM 1718 N N . ALA A 1 216 ? 4.039 19.547 11.578 1 96.75 216 ALA A N 1
ATOM 1719 C CA . ALA A 1 216 ? 3.051 20.609 11.781 1 96.75 216 ALA A CA 1
ATOM 1720 C C . ALA A 1 216 ? 3.623 21.969 11.422 1 96.75 216 ALA A C 1
ATOM 1722 O O . ALA A 1 216 ? 2.961 22.766 10.758 1 96.75 216 ALA A O 1
ATOM 1723 N N . GLY A 1 217 ? 4.816 22.203 11.836 1 94.75 217 GLY A N 1
ATOM 1724 C CA . GLY A 1 217 ? 5.453 23.469 11.516 1 94.75 217 GLY A CA 1
ATOM 1725 C C . GLY A 1 217 ? 5.559 23.719 10.023 1 94.75 217 GLY A C 1
ATOM 1726 O O . GLY A 1 217 ? 5.195 24.797 9.547 1 94.75 217 GLY A O 1
ATOM 1727 N N . THR A 1 218 ? 6.012 22.734 9.336 1 95.25 218 THR A N 1
ATOM 1728 C CA . THR A 1 218 ? 6.141 22.891 7.891 1 95.25 218 THR A CA 1
ATOM 1729 C C . THR A 1 218 ? 4.77 23.016 7.234 1 95.25 218 THR A C 1
ATOM 1731 O O . THR A 1 218 ? 4.605 23.766 6.27 1 95.25 218 THR A O 1
ATOM 1734 N N . THR A 1 219 ? 3.828 22.344 7.754 1 96.5 219 THR A N 1
ATOM 1735 C CA . THR A 1 219 ? 2.459 22.422 7.258 1 96.5 219 THR A CA 1
ATOM 1736 C C . THR A 1 219 ? 1.891 23.828 7.465 1 96.5 219 THR A C 1
ATOM 1738 O O . THR A 1 219 ? 1.286 24.391 6.559 1 96.5 219 THR A O 1
ATOM 1741 N N . ILE A 1 220 ? 2.121 24.344 8.648 1 94.69 220 ILE A N 1
ATOM 1742 C CA . ILE A 1 220 ? 1.631 25.672 8.984 1 94.69 220 ILE A CA 1
ATOM 1743 C C . ILE A 1 220 ? 2.248 26.703 8.047 1 94.69 220 ILE A C 1
ATOM 1745 O O . ILE A 1 220 ? 1.55 27.578 7.539 1 94.69 220 ILE A O 1
ATOM 1749 N N . TYR A 1 221 ? 3.512 26.609 7.805 1 94.12 221 TYR A N 1
ATOM 1750 C CA . TYR A 1 221 ? 4.172 27.516 6.867 1 94.12 221 TYR A CA 1
ATOM 1751 C C . TYR A 1 221 ? 3.504 27.453 5.5 1 94.12 221 TYR A C 1
ATOM 1753 O O . TYR A 1 221 ? 3.242 28.5 4.891 1 94.12 221 TYR A O 1
ATOM 1761 N N . GLU A 1 222 ? 3.295 26.25 5.102 1 95.12 222 GLU A N 1
ATOM 1762 C CA . GLU A 1 222 ? 2.678 26.078 3.793 1 95.12 222 GLU A CA 1
ATOM 1763 C C . GLU A 1 222 ? 1.274 26.672 3.758 1 95.12 222 GLU A C 1
ATOM 1765 O O . GLU A 1 222 ? 0.901 27.344 2.789 1 95.12 222 GLU A O 1
ATOM 1770 N N . LEU A 1 223 ? 0.51 26.438 4.754 1 95.81 223 LEU A N 1
ATOM 1771 C CA . LEU A 1 223 ? -0.855 26.953 4.809 1 95.81 223 LEU A CA 1
ATOM 1772 C C . LEU A 1 223 ? -0.86 28.469 4.879 1 95.81 223 LEU A C 1
ATOM 1774 O O . LEU A 1 223 ? -1.78 29.125 4.371 1 95.81 223 LEU A O 1
ATOM 1778 N N . ALA A 1 224 ? 0.157 29.016 5.457 1 93 224 ALA A N 1
ATOM 1779 C CA . ALA A 1 224 ? 0.25 30.469 5.625 1 93 224 ALA A CA 1
ATOM 1780 C C . ALA A 1 224 ? 0.707 31.141 4.336 1 93 224 ALA A C 1
ATOM 1782 O O . ALA A 1 224 ? 0.312 32.281 4.043 1 93 224 ALA A O 1
ATOM 1783 N N . THR A 1 225 ? 1.494 30.438 3.521 1 92.88 225 THR A N 1
ATOM 1784 C CA . THR A 1 225 ? 2.191 31.141 2.449 1 92.88 225 THR A CA 1
ATOM 1785 C C . THR A 1 225 ? 1.839 30.547 1.091 1 92.88 225 THR A C 1
ATOM 1787 O O . THR A 1 225 ? 2.102 31.156 0.051 1 92.88 225 THR A O 1
ATOM 1790 N N . GLY A 1 226 ? 1.363 29.312 1.153 1 93.69 226 GLY A N 1
ATOM 1791 C CA . GLY A 1 226 ? 1.13 28.609 -0.096 1 93.69 226 GLY A CA 1
ATOM 1792 C C . GLY A 1 226 ? 2.383 27.969 -0.661 1 93.69 226 GLY A C 1
ATOM 1793 O O . GLY A 1 226 ? 2.355 27.391 -1.751 1 93.69 226 GLY A O 1
ATOM 1794 N N . LYS A 1 227 ? 3.445 28 0.151 1 93.12 227 LYS A N 1
ATOM 1795 C CA . LYS A 1 227 ? 4.723 27.484 -0.328 1 93.12 227 LYS A CA 1
ATOM 1796 C C . LYS A 1 227 ? 5.277 26.422 0.619 1 93.12 227 LYS A C 1
ATOM 1798 O O . LYS A 1 227 ? 5.059 26.5 1.83 1 93.12 227 LYS A O 1
ATOM 1803 N N . ILE A 1 228 ? 5.996 25.516 -0.034 1 93.69 228 ILE A N 1
ATOM 1804 C CA . ILE A 1 228 ? 6.684 24.5 0.754 1 93.69 228 ILE A CA 1
ATOM 1805 C C . ILE A 1 228 ? 7.926 25.094 1.405 1 93.69 228 ILE A C 1
ATOM 1807 O O . ILE A 1 228 ? 8.703 25.797 0.747 1 93.69 228 ILE A O 1
ATOM 1811 N N . LEU A 1 229 ? 8.133 24.828 2.645 1 92.88 229 LEU A N 1
ATOM 1812 C CA . LEU A 1 229 ? 9.195 25.469 3.408 1 92.88 229 LEU A CA 1
ATOM 1813 C C . LEU A 1 229 ? 10.562 24.922 3.002 1 92.88 229 LEU A C 1
ATOM 1815 O O . LEU A 1 229 ? 11.469 25.688 2.664 1 92.88 229 LEU A O 1
ATOM 1819 N N . PHE A 1 230 ? 10.711 23.594 3.1 1 92.94 230 PHE A N 1
ATOM 1820 C CA . PHE A 1 230 ? 11.953 22.938 2.721 1 92.94 230 PHE A CA 1
ATOM 1821 C C . PHE A 1 230 ? 11.766 22.109 1.462 1 92.94 230 PHE A C 1
ATOM 1823 O O . PHE A 1 230 ? 10.945 21.188 1.444 1 92.94 230 PHE A O 1
ATOM 1830 N N . THR A 1 231 ? 12.578 22.453 0.444 1 89.44 231 THR A N 1
ATOM 1831 C CA . THR A 1 231 ? 12.477 21.719 -0.81 1 89.44 231 THR A CA 1
ATOM 1832 C C . THR A 1 231 ? 13.773 20.969 -1.109 1 89.44 231 THR A C 1
ATOM 1834 O O . THR A 1 231 ? 14.852 21.406 -0.714 1 89.44 231 THR A O 1
ATOM 1837 N N . GLY A 1 232 ? 13.711 19.797 -1.531 1 86.31 232 GLY A N 1
ATOM 1838 C CA . GLY A 1 232 ? 14.844 18.953 -1.907 1 86.31 232 GLY A CA 1
ATOM 1839 C C . GLY A 1 232 ? 14.422 17.625 -2.496 1 86.31 232 GLY A C 1
ATOM 1840 O O . GLY A 1 232 ? 13.453 17.016 -2.043 1 86.31 232 GLY A O 1
ATOM 1841 N N . LYS A 1 233 ? 15.203 17.172 -3.365 1 77.31 233 LYS A N 1
ATOM 1842 C CA . LYS A 1 233 ? 14.898 15.914 -4.031 1 77.31 233 LYS A CA 1
ATOM 1843 C C . LYS A 1 233 ? 15.375 14.727 -3.201 1 77.31 233 LYS A C 1
ATOM 1845 O O . LYS A 1 233 ? 14.859 13.617 -3.342 1 77.31 233 LYS A O 1
ATOM 1850 N N . THR A 1 234 ? 16.406 14.961 -2.389 1 81.62 234 THR A N 1
ATOM 1851 C CA . THR A 1 234 ? 17 13.93 -1.552 1 81.62 234 THR A CA 1
ATOM 1852 C C . THR A 1 234 ? 17.047 14.367 -0.092 1 81.62 234 THR A C 1
ATOM 1854 O O . THR A 1 234 ? 16.875 15.555 0.208 1 81.62 234 THR A O 1
ATOM 1857 N N . ASN A 1 235 ? 17.25 13.391 0.771 1 88 235 ASN A N 1
ATOM 1858 C CA . ASN A 1 235 ? 17.438 13.734 2.176 1 88 235 ASN A CA 1
ATOM 1859 C C . ASN A 1 235 ? 18.594 14.695 2.373 1 88 235 ASN A C 1
ATOM 1861 O O . ASN A 1 235 ? 18.531 15.602 3.205 1 88 235 ASN A O 1
ATOM 1865 N N . ASN A 1 236 ? 19.625 14.5 1.585 1 88.81 236 ASN A N 1
ATOM 1866 C CA . ASN A 1 236 ? 20.781 15.383 1.7 1 88.81 236 ASN A CA 1
ATOM 1867 C C . ASN A 1 236 ? 20.438 16.828 1.342 1 88.81 236 ASN A C 1
ATOM 1869 O O . ASN A 1 236 ? 20.797 17.75 2.061 1 88.81 236 ASN A O 1
ATOM 1873 N N . GLN A 1 237 ? 19.688 17 0.317 1 88 237 GLN A N 1
ATOM 1874 C CA . GLN A 1 237 ? 19.266 18.328 -0.091 1 88 237 GLN A CA 1
ATOM 1875 C C . GLN A 1 237 ? 18.297 18.938 0.915 1 88 237 GLN A C 1
ATOM 1877 O O . GLN A 1 237 ? 18.344 20.141 1.184 1 88 237 GLN A O 1
ATOM 1882 N N . MET A 1 238 ? 17.453 18.094 1.37 1 90.81 238 MET A N 1
ATOM 1883 C CA . MET A 1 238 ? 16.531 18.562 2.404 1 90.81 238 MET A CA 1
ATOM 1884 C C . MET A 1 238 ? 17.281 19.078 3.617 1 90.81 238 MET A C 1
ATOM 1886 O O . MET A 1 238 ? 17.016 20.188 4.094 1 90.81 238 MET A O 1
ATOM 1890 N N . LEU A 1 239 ? 18.25 18.312 4.047 1 92.5 239 LEU A N 1
ATOM 1891 C CA . LEU A 1 239 ? 19.031 18.688 5.211 1 92.5 239 LEU A CA 1
ATOM 1892 C C . LEU A 1 239 ? 19.828 19.969 4.949 1 92.5 239 LEU A C 1
ATOM 1894 O O . LEU A 1 239 ? 19.938 20.828 5.828 1 92.5 239 LEU A O 1
ATOM 1898 N N . LYS A 1 240 ? 20.312 20.078 3.801 1 91.12 240 LYS A N 1
ATOM 1899 C CA . LYS A 1 240 ? 21.047 21.297 3.424 1 91.12 240 LYS A CA 1
ATOM 1900 C C . LYS A 1 240 ? 20.172 22.531 3.582 1 91.12 240 LYS A C 1
ATOM 1902 O O . LYS A 1 240 ? 20.594 23.531 4.176 1 91.12 240 LYS A O 1
ATOM 1907 N N . ASN A 1 241 ? 19 22.406 3.076 1 91 241 ASN A N 1
ATOM 1908 C CA . ASN A 1 241 ? 18.094 23.531 3.141 1 91 241 ASN A CA 1
ATOM 1909 C C . ASN A 1 241 ? 17.641 23.812 4.57 1 91 241 ASN A C 1
ATOM 1911 O O . ASN A 1 241 ? 17.453 24.969 4.957 1 91 241 ASN A O 1
ATOM 1915 N N . MET A 1 242 ? 17.484 22.797 5.348 1 91.56 242 MET A N 1
ATOM 1916 C CA . MET A 1 242 ? 17.141 22.953 6.754 1 91.56 242 MET A CA 1
ATOM 1917 C C . MET A 1 242 ? 18.25 23.672 7.516 1 91.56 242 MET A C 1
ATOM 1919 O O . MET A 1 242 ? 17.969 24.578 8.305 1 91.56 242 MET A O 1
ATOM 1923 N N . ILE A 1 243 ? 19.422 23.266 7.242 1 89.19 243 ILE A N 1
ATOM 1924 C CA . ILE A 1 243 ? 20.562 23.875 7.902 1 89.19 243 ILE A CA 1
ATOM 1925 C C . ILE A 1 243 ? 20.656 25.344 7.512 1 89.19 243 ILE A C 1
ATOM 1927 O O . ILE A 1 243 ? 20.938 26.203 8.352 1 89.19 243 ILE A O 1
ATOM 1931 N N . SER A 1 244 ? 20.375 25.641 6.301 1 87.81 244 SER A N 1
ATOM 1932 C CA . SER A 1 244 ? 20.484 27.016 5.809 1 87.81 244 SER A CA 1
ATOM 1933 C C . SER A 1 244 ? 19.438 27.906 6.473 1 87.81 244 SER A C 1
ATOM 1935 O O . SER A 1 244 ? 19.672 29.109 6.648 1 87.81 244 SER A O 1
ATOM 1937 N N . ILE A 1 245 ? 18.375 27.312 6.844 1 86.81 245 ILE A N 1
ATOM 1938 C CA . ILE A 1 245 ? 17.266 28.109 7.363 1 86.81 245 ILE A CA 1
ATOM 1939 C C . ILE A 1 245 ? 17.25 28.031 8.891 1 86.81 245 ILE A C 1
ATOM 1941 O O . ILE A 1 245 ? 17.047 29.047 9.562 1 86.81 245 ILE A O 1
ATOM 1945 N N . CYS A 1 246 ? 17.516 26.875 9.43 1 84.88 246 CYS A N 1
ATOM 1946 C CA . CYS A 1 246 ? 17.359 26.656 10.859 1 84.88 246 CYS A CA 1
ATOM 1947 C C . CYS A 1 246 ? 18.703 26.703 11.578 1 84.88 246 CYS A C 1
ATOM 1949 O O . CYS A 1 246 ? 18.75 26.828 12.797 1 84.88 246 CYS A O 1
ATOM 1951 N N . GLY A 1 247 ? 19.766 26.625 10.828 1 84.56 247 GLY A N 1
ATOM 1952 C CA . GLY A 1 247 ? 21.078 26.531 11.438 1 84.56 247 GLY A CA 1
ATOM 1953 C C . GLY A 1 247 ? 21.547 25.109 11.609 1 84.56 247 GLY A C 1
ATOM 1954 O O . GLY A 1 247 ? 20.844 24.156 11.25 1 84.56 247 GLY A O 1
ATOM 1955 N N . ALA A 1 248 ? 22.703 25 12.172 1 84.88 248 ALA A N 1
ATOM 1956 C CA . ALA A 1 248 ? 23.328 23.688 12.328 1 84.88 248 ALA A CA 1
ATOM 1957 C C . ALA A 1 248 ? 22.547 22.812 13.32 1 84.88 248 ALA A C 1
ATOM 1959 O O . ALA A 1 248 ? 22 23.328 14.305 1 84.88 248 ALA A O 1
ATOM 1960 N N . PHE A 1 249 ? 22.578 21.547 13 1 88.06 249 PHE A N 1
ATOM 1961 C CA . PHE A 1 249 ? 21.969 20.609 13.93 1 88.06 249 PHE A CA 1
ATOM 1962 C C . PHE A 1 249 ? 22.875 20.375 15.133 1 88.06 249 PHE A C 1
ATOM 1964 O O . PHE A 1 249 ? 24.094 20.531 15.031 1 88.06 249 PHE A O 1
ATOM 1971 N N . PRO A 1 250 ? 22.266 20.031 16.25 1 86.25 250 PRO A N 1
ATOM 1972 C CA . PRO A 1 250 ? 23.125 19.641 17.375 1 86.25 250 PRO A CA 1
ATOM 1973 C C . PRO A 1 250 ? 24.078 18.516 17.031 1 86.25 250 PRO A C 1
ATOM 1975 O O . PRO A 1 250 ? 23.719 17.609 16.266 1 86.25 250 PRO A O 1
ATOM 1978 N N . LYS A 1 251 ? 25.234 18.547 17.625 1 84.38 251 LYS A N 1
ATOM 1979 C CA . LYS A 1 251 ? 26.312 17.594 17.328 1 84.38 251 LYS A CA 1
ATOM 1980 C C . LYS A 1 251 ? 25.844 16.156 17.547 1 84.38 251 LYS A C 1
ATOM 1982 O O . LYS A 1 251 ? 26.219 15.258 16.797 1 84.38 251 LYS A O 1
ATOM 1987 N N . ARG A 1 252 ? 25.109 15.977 18.531 1 86.81 252 ARG A N 1
ATOM 1988 C CA . ARG A 1 252 ? 24.625 14.633 18.844 1 86.81 252 ARG A CA 1
ATOM 1989 C C . ARG A 1 252 ? 23.844 14.047 17.672 1 86.81 252 ARG A C 1
ATOM 1991 O O . ARG A 1 252 ? 23.922 12.844 17.422 1 86.81 252 ARG A O 1
ATOM 1998 N N . MET A 1 253 ? 23.156 14.844 16.891 1 89.12 253 MET A N 1
ATOM 1999 C CA . MET A 1 253 ? 22.344 14.383 15.75 1 89.12 253 MET A CA 1
ATOM 2000 C C . MET A 1 253 ? 23.234 14.07 14.547 1 89.12 253 MET A C 1
ATOM 2002 O O . MET A 1 253 ? 22.953 13.125 13.805 1 89.12 253 MET A O 1
ATOM 2006 N N . THR A 1 254 ? 24.312 14.82 14.445 1 89.38 254 THR A N 1
ATOM 2007 C CA . THR A 1 254 ? 25.141 14.719 13.242 1 89.38 254 THR A CA 1
ATOM 2008 C C . THR A 1 254 ? 26.109 13.547 13.359 1 89.38 254 THR A C 1
ATOM 2010 O O . THR A 1 254 ? 26.672 13.102 12.352 1 89.38 254 THR A O 1
ATOM 2013 N N . THR A 1 255 ? 26.219 12.992 14.617 1 89.25 255 THR A N 1
ATOM 2014 C CA . THR A 1 255 ? 27.234 11.945 14.773 1 89.25 255 THR A CA 1
ATOM 2015 C C . THR A 1 255 ? 26.594 10.656 15.289 1 89.25 255 THR A C 1
ATOM 2017 O O . THR A 1 255 ? 27.141 9.562 15.078 1 89.25 255 THR A O 1
ATOM 2020 N N . ALA A 1 256 ? 25.5 10.75 15.875 1 86.94 256 ALA A N 1
ATOM 2021 C CA . ALA A 1 256 ? 25 9.586 16.609 1 86.94 256 ALA A CA 1
ATOM 2022 C C . ALA A 1 256 ? 23.922 8.859 15.812 1 86.94 256 ALA A C 1
ATOM 2024 O O . ALA A 1 256 ? 23.609 7.699 16.109 1 86.94 256 ALA A O 1
ATOM 2025 N N . GLY A 1 257 ? 23.375 9.422 14.844 1 90.81 257 GLY A N 1
ATOM 2026 C CA . GLY A 1 257 ? 22.297 8.789 14.094 1 90.81 257 GLY A CA 1
ATOM 2027 C C . GLY A 1 257 ? 22.781 7.656 13.211 1 90.81 257 GLY A C 1
ATOM 2028 O O . GLY A 1 257 ? 23.891 7.691 12.695 1 90.81 257 GLY A O 1
ATOM 2029 N N . GLU A 1 258 ? 21.938 6.715 13.086 1 90.94 258 GLU A N 1
ATOM 2030 C CA . GLU A 1 258 ? 22.25 5.543 12.266 1 90.94 258 GLU A CA 1
ATOM 2031 C C . GLU A 1 258 ? 22.594 5.941 10.836 1 90.94 258 GLU A C 1
ATOM 2033 O O . GLU A 1 258 ? 23.406 5.273 10.18 1 90.94 258 GLU A O 1
ATOM 2038 N N . PHE A 1 259 ? 22.047 7.102 10.359 1 90.81 259 PHE A N 1
ATOM 2039 C CA . PHE A 1 259 ? 22.234 7.492 8.961 1 90.81 259 PHE A CA 1
ATOM 2040 C C . PHE A 1 259 ? 23.047 8.781 8.867 1 90.81 259 PHE A C 1
ATOM 2042 O O . PHE A 1 259 ? 23.156 9.367 7.789 1 90.81 259 PHE A O 1
ATOM 2049 N N . SER A 1 260 ? 23.562 9.234 9.93 1 92.94 260 SER A N 1
ATOM 2050 C CA . SER A 1 260 ? 24.25 10.516 9.977 1 92.94 260 SER A CA 1
ATOM 2051 C C . SER A 1 260 ? 25.484 10.516 9.086 1 92.94 260 SER A C 1
ATOM 2053 O O . SER A 1 260 ? 25.812 11.516 8.453 1 92.94 260 SER A O 1
ATOM 2055 N N . LYS A 1 261 ? 26.156 9.391 8.984 1 90.69 261 LYS A N 1
ATOM 2056 C CA . LYS A 1 261 ? 27.406 9.297 8.25 1 90.69 261 LYS A CA 1
ATOM 2057 C C . LYS A 1 261 ? 27.188 9.484 6.75 1 90.69 261 LYS A C 1
ATOM 2059 O O . LYS A 1 261 ? 28.125 9.766 6.008 1 90.69 261 LYS A O 1
ATOM 2064 N N . LYS A 1 262 ? 26.016 9.367 6.383 1 86.75 262 LYS A N 1
ATOM 2065 C CA . LYS A 1 262 ? 25.688 9.578 4.977 1 86.75 262 LYS A CA 1
ATOM 2066 C C . LYS A 1 262 ? 25.703 11.062 4.625 1 86.75 262 LYS A C 1
ATOM 2068 O O . LYS A 1 262 ? 25.828 11.422 3.451 1 86.75 262 LYS A O 1
ATOM 2073 N N . HIS A 1 263 ? 25.578 11.867 5.629 1 92.75 263 HIS A N 1
ATOM 2074 C CA . HIS A 1 263 ? 25.344 13.281 5.367 1 92.75 263 HIS A CA 1
ATOM 2075 C C . HIS A 1 263 ? 26.391 14.156 6.062 1 92.75 263 HIS A C 1
ATOM 2077 O O . HIS A 1 263 ? 26.547 15.328 5.727 1 92.75 263 HIS A O 1
ATOM 2083 N N . PHE A 1 264 ? 27.031 13.547 7.035 1 92.62 264 PHE A N 1
ATOM 2084 C CA . PHE A 1 264 ? 28 14.281 7.828 1 92.62 264 PHE A CA 1
ATOM 2085 C C . PHE A 1 264 ? 29.312 13.508 7.953 1 92.62 264 PHE A C 1
ATOM 2087 O O . PHE A 1 264 ? 29.297 12.273 7.98 1 92.62 264 PHE A O 1
ATOM 2094 N N . ASP A 1 265 ? 30.359 14.258 8.031 1 90 265 ASP A N 1
ATOM 2095 C CA . ASP A 1 265 ? 31.625 13.586 8.258 1 90 265 ASP A CA 1
ATOM 2096 C C . ASP A 1 265 ? 31.844 13.312 9.742 1 90 265 ASP A C 1
ATOM 2098 O O . ASP A 1 265 ? 30.969 13.562 10.562 1 90 265 ASP A O 1
ATOM 2102 N N . LYS A 1 266 ? 33 12.797 10.062 1 87.94 266 LYS A N 1
ATOM 2103 C CA . LYS A 1 266 ? 33.312 12.359 11.422 1 87.94 266 LYS A CA 1
ATOM 2104 C C . LYS A 1 266 ? 33.312 13.539 12.383 1 87.94 266 LYS A C 1
ATOM 2106 O O . LYS A 1 266 ? 33.062 13.375 13.578 1 87.94 266 LYS A O 1
ATOM 2111 N N . SER A 1 267 ? 33.531 14.75 11.891 1 86.62 267 SER A N 1
ATOM 2112 C CA . SER A 1 267 ? 33.594 15.945 12.719 1 86.62 267 SER A CA 1
ATOM 2113 C C . SER A 1 267 ? 32.25 16.594 12.875 1 86.62 267 SER A C 1
ATOM 2115 O O . SER A 1 267 ? 32.062 17.547 13.625 1 86.62 267 SER A O 1
ATOM 2117 N N . GLY A 1 268 ? 31.281 16.062 12.094 1 87.69 268 GLY A N 1
ATO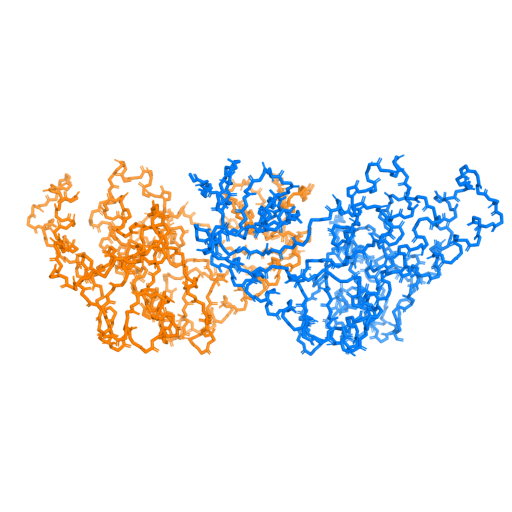M 2118 C CA . GLY A 1 268 ? 29.938 16.609 12.172 1 87.69 268 GLY A CA 1
ATOM 2119 C C . GLY A 1 268 ? 29.672 17.672 11.133 1 87.69 268 GLY A C 1
ATOM 2120 O O . GLY A 1 268 ? 28.656 18.375 11.195 1 87.69 268 GLY A O 1
ATOM 2121 N N . ASP A 1 269 ? 30.562 17.781 10.227 1 88.75 269 ASP A N 1
ATOM 2122 C CA . ASP A 1 269 ? 30.391 18.75 9.148 1 88.75 269 ASP A CA 1
ATOM 2123 C C . ASP A 1 269 ? 29.531 18.172 8.031 1 88.75 269 ASP A C 1
ATOM 2125 O O . ASP A 1 269 ? 29.672 17 7.68 1 88.75 269 ASP A O 1
ATOM 2129 N N . PHE A 1 270 ? 28.641 19 7.516 1 92.06 270 PHE A N 1
ATOM 2130 C CA . PHE A 1 270 ? 27.688 18.547 6.516 1 92.06 270 PHE A CA 1
ATOM 2131 C C . PHE A 1 270 ? 28.375 18.297 5.18 1 92.06 270 PHE A C 1
ATOM 2133 O O . PHE A 1 270 ? 29.156 19.125 4.707 1 92.06 270 PHE A O 1
ATOM 2140 N N . LEU A 1 271 ? 28.078 17.156 4.652 1 89.75 271 LEU A N 1
ATOM 2141 C CA . LEU A 1 271 ? 28.578 16.766 3.336 1 89.75 271 LEU A CA 1
ATOM 2142 C C . LEU A 1 271 ? 27.5 16.969 2.27 1 89.75 271 LEU A C 1
ATOM 2144 O O . LEU A 1 271 ? 26.641 16.109 2.082 1 89.75 271 LEU A O 1
ATOM 2148 N N . SER A 1 272 ? 27.594 18.047 1.579 1 87.19 272 SER A N 1
ATOM 2149 C CA . SER A 1 272 ? 26.609 18.344 0.551 1 87.19 272 SER A CA 1
ATOM 2150 C C . SER A 1 272 ? 26.812 17.469 -0.687 1 87.19 272 SER A C 1
ATOM 2152 O O . SER A 1 272 ? 27.922 17.406 -1.222 1 87.19 272 SER A O 1
ATOM 2154 N N . GLN A 1 273 ? 25.719 16.812 -0.956 1 77.69 273 GLN A N 1
ATOM 2155 C CA . GLN A 1 273 ? 25.75 15.969 -2.145 1 77.69 273 GLN A CA 1
ATOM 2156 C C . GLN A 1 273 ? 24.891 16.547 -3.262 1 77.69 273 GLN A C 1
ATOM 2158 O O . GLN A 1 273 ? 23.734 16.922 -3.039 1 77.69 273 GLN A O 1
ATOM 2163 N N . ASP A 1 274 ? 25.484 17.094 -4.238 1 63.69 274 ASP A N 1
ATOM 2164 C CA . ASP A 1 274 ? 24.734 17.578 -5.391 1 63.69 274 ASP A CA 1
ATOM 2165 C C . ASP A 1 274 ? 24.422 16.438 -6.352 1 63.69 274 ASP A C 1
ATOM 2167 O O . ASP A 1 274 ? 25.312 15.867 -6.977 1 63.69 274 ASP A O 1
ATOM 2171 N N . PRO A 1 275 ? 23.141 15.969 -6.328 1 58.31 275 PRO A N 1
ATOM 2172 C CA . PRO A 1 275 ? 22.828 14.82 -7.176 1 58.31 275 PRO A CA 1
ATOM 2173 C C . PRO A 1 275 ? 23.219 15.031 -8.633 1 58.31 275 PRO A C 1
ATOM 2175 O O . PRO A 1 275 ? 23.453 14.062 -9.367 1 58.31 275 PRO A O 1
ATOM 2178 N N . ASP A 1 276 ? 23.25 16.359 -9.016 1 53.41 276 ASP A N 1
ATOM 2179 C CA . ASP A 1 276 ? 23.578 16.688 -10.398 1 53.41 276 ASP A CA 1
ATOM 2180 C C . ASP A 1 276 ? 25.078 16.906 -10.586 1 53.41 276 ASP A C 1
ATOM 2182 O O . ASP A 1 276 ? 25.531 17.297 -11.664 1 53.41 276 ASP A O 1
ATOM 2186 N N . SER A 1 277 ? 25.703 16.578 -9.461 1 54.03 277 SER A N 1
ATOM 2187 C CA . SER A 1 277 ? 27.141 16.828 -9.547 1 54.03 277 SER A CA 1
ATOM 2188 C C . SER A 1 277 ? 27.812 15.828 -10.469 1 54.03 277 SER A C 1
ATOM 2190 O O . SER A 1 277 ? 27.547 14.633 -10.406 1 54.03 277 SER A O 1
ATOM 2192 N N . ILE A 1 278 ? 28.531 16.312 -11.43 1 46.66 278 ILE A N 1
ATOM 2193 C CA . ILE A 1 278 ? 29.297 15.531 -12.391 1 46.66 278 ILE A CA 1
ATOM 2194 C C . ILE A 1 278 ? 30.328 14.68 -11.648 1 46.66 278 ILE A C 1
ATOM 2196 O O . ILE A 1 278 ? 30.547 13.516 -11.992 1 46.66 278 ILE A O 1
ATOM 2200 N N . THR A 1 279 ? 30.906 15.234 -10.656 1 49.97 279 THR A N 1
ATOM 2201 C CA . THR A 1 279 ? 32.031 14.562 -10 1 49.97 279 THR A CA 1
ATOM 2202 C C . THR A 1 279 ? 31.516 13.602 -8.93 1 49.97 279 THR A C 1
ATOM 2204 O O . THR A 1 279 ? 32.25 12.703 -8.5 1 49.97 279 THR A O 1
ATOM 2207 N N . GLY A 1 280 ? 30.234 13.625 -8.586 1 57.47 280 GLY A N 1
ATOM 2208 C CA . GLY A 1 280 ? 29.625 12.797 -7.555 1 57.47 280 GLY A CA 1
ATOM 2209 C C . GLY A 1 280 ? 30.234 13.016 -6.18 1 57.47 280 GLY A C 1
ATOM 2210 O O . GLY A 1 280 ? 29.797 12.414 -5.199 1 57.47 280 GLY A O 1
ATOM 2211 N N . GLU A 1 281 ? 31.469 13.82 -5.992 1 61.19 281 GLU A N 1
ATOM 2212 C CA . GLU A 1 281 ? 32.125 14.031 -4.707 1 61.19 281 GLU A CA 1
ATOM 2213 C C . GLU A 1 281 ? 31.359 15.023 -3.846 1 61.19 281 GLU A C 1
ATOM 2215 O O . GLU A 1 281 ? 30.953 16.094 -4.328 1 61.19 281 GLU A O 1
ATOM 2220 N N . PRO A 1 282 ? 31.094 14.586 -2.67 1 66.31 282 PRO A N 1
ATOM 2221 C CA . PRO A 1 282 ? 30.406 15.516 -1.782 1 66.31 282 PRO A CA 1
ATOM 2222 C C . PRO A 1 282 ? 31.266 16.719 -1.411 1 66.31 282 PRO A C 1
ATOM 2224 O O . PRO A 1 282 ? 32.5 16.609 -1.325 1 66.31 282 PRO A O 1
ATOM 2227 N N . ASN A 1 283 ? 30.672 17.906 -1.446 1 72.75 283 ASN A N 1
ATOM 2228 C CA . ASN A 1 283 ? 31.328 19.125 -0.968 1 72.75 283 ASN A CA 1
ATOM 2229 C C . ASN A 1 283 ? 31.016 19.375 0.506 1 72.75 283 ASN A C 1
ATOM 2231 O O . ASN A 1 283 ? 29.859 19.312 0.929 1 72.75 283 ASN A O 1
ATOM 2235 N N . VAL A 1 284 ? 32.125 19.469 1.229 1 71.69 284 VAL A N 1
ATOM 2236 C CA . VAL A 1 284 ? 31.953 19.781 2.645 1 71.69 284 VAL A CA 1
ATOM 2237 C C . VAL A 1 284 ? 31.469 21.219 2.805 1 71.69 284 VAL A C 1
ATOM 2239 O O . VAL A 1 284 ? 32.062 22.141 2.248 1 71.69 284 VAL A O 1
ATOM 2242 N N . ILE A 1 285 ? 30.328 21.344 3.303 1 69.44 285 ILE A N 1
ATOM 2243 C CA . ILE A 1 285 ? 29.828 22.672 3.617 1 69.44 285 ILE A CA 1
ATOM 2244 C C . ILE A 1 285 ? 29.984 22.953 5.113 1 69.44 285 ILE A C 1
ATOM 2246 O O . ILE A 1 285 ? 29.484 22.188 5.945 1 69.44 285 ILE A O 1
ATOM 2250 N N . LYS A 1 286 ? 30.969 23.891 5.398 1 61.47 286 LYS A N 1
ATOM 2251 C CA . LYS A 1 286 ? 31.125 24.312 6.789 1 61.47 286 LYS A CA 1
ATOM 2252 C C . LYS A 1 286 ? 29.906 25.094 7.254 1 61.47 286 LYS A C 1
ATOM 2254 O O . LYS A 1 286 ? 29.297 25.828 6.473 1 61.47 286 LYS A O 1
ATOM 2259 N N . PRO A 1 287 ? 29.344 24.641 8.555 1 60 287 PRO A N 1
ATOM 2260 C CA . PRO A 1 287 ? 28.125 25.266 9.109 1 60 287 PRO A CA 1
ATOM 2261 C C . PRO A 1 287 ? 28.172 26.797 9.039 1 60 287 PRO A C 1
ATOM 2263 O O . PRO A 1 287 ? 29.188 27.406 9.383 1 60 287 PRO A O 1
ATOM 2266 N N . SER A 1 288 ? 27.516 27.391 8.148 1 58.94 288 SER A N 1
ATOM 2267 C CA . SER A 1 288 ? 27.391 28.844 8.219 1 58.94 288 SER A CA 1
ATOM 2268 C C . SER A 1 288 ? 26.109 29.25 8.961 1 58.94 288 SER A C 1
ATOM 2270 O O . SER A 1 288 ? 25.203 28.438 9.133 1 58.94 288 SER A O 1
ATOM 2272 N N . LYS A 1 289 ? 26.234 30.359 9.727 1 63.81 289 LYS A N 1
ATOM 2273 C CA . LYS A 1 289 ? 25.062 30.969 10.344 1 63.81 289 LYS A CA 1
ATOM 2274 C C . LYS A 1 289 ? 23.859 30.922 9.398 1 63.81 289 LYS A C 1
ATOM 2276 O O . LYS A 1 289 ? 24.016 31.031 8.18 1 63.81 289 LYS A O 1
ATOM 2281 N N . PRO A 1 290 ? 22.656 30.547 10.016 1 68.19 290 PRO A N 1
ATOM 2282 C CA . PRO A 1 290 ? 21.484 30.578 9.148 1 68.19 290 PRO A CA 1
ATOM 2283 C C . PRO A 1 290 ? 21.406 31.859 8.305 1 68.19 290 PRO A C 1
ATOM 2285 O O . PRO A 1 290 ? 21.703 32.938 8.797 1 68.19 290 PRO A O 1
ATOM 2288 N N . THR A 1 291 ? 21.281 31.766 7.023 1 66.5 291 THR A N 1
ATOM 2289 C CA . THR A 1 291 ? 21.234 32.906 6.113 1 66.5 291 THR A CA 1
ATOM 2290 C C . THR A 1 291 ? 19.828 33.5 6.074 1 66.5 291 THR A C 1
ATOM 2292 O O . THR A 1 291 ? 19.656 34.656 5.715 1 66.5 291 THR A O 1
ATOM 2295 N N . ARG A 1 292 ? 18.844 32.688 6.402 1 74.94 292 ARG A N 1
ATOM 2296 C CA . ARG A 1 292 ? 17.453 33.125 6.465 1 74.94 292 ARG A CA 1
ATOM 2297 C C . ARG A 1 292 ? 16.719 32.469 7.633 1 74.94 292 ARG A C 1
ATOM 2299 O O . ARG A 1 292 ? 16.953 31.297 7.938 1 74.94 292 ARG A O 1
ATOM 2306 N N . SER A 1 293 ? 15.977 33.25 8.266 1 82.25 293 SER A N 1
ATOM 2307 C CA . SER A 1 293 ? 15.164 32.688 9.336 1 82.25 293 SER A CA 1
ATOM 2308 C C . SER A 1 293 ? 13.734 32.406 8.867 1 82.25 293 SER A C 1
ATOM 2310 O O . SER A 1 293 ? 13.297 33 7.867 1 82.25 293 SER A O 1
ATOM 2312 N N . VAL A 1 294 ? 13.047 31.5 9.562 1 85.06 294 VAL A N 1
ATOM 2313 C CA . VAL A 1 294 ? 11.648 31.219 9.258 1 85.06 294 VAL A CA 1
ATOM 2314 C C . VAL A 1 294 ? 10.836 32.5 9.344 1 85.06 294 VAL A C 1
ATOM 2316 O O . VAL A 1 294 ? 9.953 32.75 8.516 1 85.06 294 VAL A O 1
ATOM 2319 N N . LEU A 1 295 ? 11.195 33.281 10.352 1 85.62 295 LEU A N 1
ATOM 2320 C CA . LEU A 1 295 ? 10.508 34.562 10.516 1 85.62 295 LEU A CA 1
ATOM 2321 C C . LEU A 1 295 ? 10.703 35.438 9.281 1 85.62 295 LEU A C 1
ATOM 2323 O O . LEU A 1 295 ? 9.742 36 8.758 1 85.62 295 LEU A O 1
ATOM 2327 N N . SER A 1 296 ? 11.945 35.5 8.836 1 88.12 296 SER A N 1
ATOM 2328 C CA . SER A 1 296 ? 12.227 36.344 7.668 1 88.12 296 SER A CA 1
ATOM 2329 C C . SER A 1 296 ? 11.5 35.812 6.43 1 88.12 296 SER A C 1
ATOM 2331 O O . SER A 1 296 ? 11.031 36.594 5.602 1 88.12 296 SER A O 1
ATOM 2333 N N . LEU A 1 297 ? 11.445 34.562 6.297 1 88.94 297 LEU A N 1
ATOM 2334 C CA . LEU A 1 297 ? 10.75 33.938 5.168 1 88.94 297 LEU A CA 1
ATOM 2335 C C . LEU A 1 297 ? 9.258 34.25 5.219 1 88.94 297 LEU A C 1
ATOM 2337 O O . LEU A 1 297 ? 8.648 34.562 4.195 1 88.94 297 LEU A O 1
ATOM 2341 N N . LEU A 1 298 ? 8.695 34.156 6.383 1 88.38 298 LEU A N 1
ATOM 2342 C CA . LEU A 1 298 ? 7.277 34.438 6.555 1 88.38 298 LEU A CA 1
ATOM 2343 C C . LEU A 1 298 ? 6.973 35.906 6.277 1 88.38 298 LEU A C 1
ATOM 2345 O O . LEU A 1 298 ? 5.977 36.219 5.629 1 88.38 298 LEU A O 1
ATOM 2349 N N . GLN A 1 299 ? 7.824 36.75 6.781 1 88.81 299 GLN A N 1
ATOM 2350 C CA . GLN A 1 299 ? 7.645 38.156 6.562 1 88.81 299 GLN A CA 1
ATOM 2351 C C . GLN A 1 299 ? 7.711 38.5 5.078 1 88.81 299 GLN A C 1
ATOM 2353 O O . GLN A 1 299 ? 6.957 39.375 4.598 1 88.81 299 GLN A O 1
ATOM 2358 N N . ALA A 1 300 ? 8.578 37.812 4.438 1 89.5 300 ALA A N 1
ATOM 2359 C CA . ALA A 1 300 ? 8.711 38.031 3.002 1 89.5 300 ALA A CA 1
ATOM 2360 C C . ALA A 1 300 ? 7.488 37.531 2.248 1 89.5 300 ALA A C 1
ATOM 2362 O O . ALA A 1 300 ? 7.059 38.125 1.263 1 89.5 300 ALA A O 1
ATOM 2363 N N . ALA A 1 301 ? 6.957 36.5 2.695 1 88.44 301 ALA A N 1
ATOM 2364 C CA . ALA A 1 301 ? 5.832 35.875 2.018 1 88.44 301 ALA A CA 1
ATOM 2365 C C . ALA A 1 301 ? 4.516 36.562 2.377 1 88.44 301 ALA A C 1
ATOM 2367 O O . ALA A 1 301 ? 3.541 36.469 1.626 1 88.44 301 ALA A O 1
ATOM 2368 N N . LEU A 1 302 ? 4.543 37.188 3.543 1 88.94 302 LEU A N 1
ATOM 2369 C CA . LEU A 1 302 ? 3.338 37.844 4.051 1 88.94 302 LEU A CA 1
ATOM 2370 C C . LEU A 1 302 ? 3.59 39.312 4.328 1 88.94 302 LEU A C 1
ATOM 2372 O O . LEU A 1 302 ? 3.445 39.781 5.465 1 88.94 302 LEU A O 1
ATOM 2376 N N . PRO A 1 303 ? 3.799 40.062 3.285 1 85.12 303 PRO A N 1
ATOM 2377 C CA . PRO A 1 303 ? 4.223 41.469 3.482 1 85.12 303 PRO A CA 1
ATOM 2378 C C . PRO A 1 303 ? 3.068 42.375 3.891 1 85.12 303 PRO A C 1
ATOM 2380 O O . PRO A 1 303 ? 3.293 43.406 4.52 1 85.12 303 PRO A O 1
ATOM 2383 N N . HIS A 1 304 ? 1.859 42 3.514 1 84.62 304 HIS A N 1
ATOM 2384 C CA . HIS A 1 304 ? 0.73 42.906 3.795 1 84.62 304 HIS A CA 1
ATOM 2385 C C . HIS A 1 304 ? -0.405 42.125 4.473 1 84.62 304 HIS A C 1
ATOM 2387 O O . HIS A 1 304 ? -0.598 40.938 4.219 1 84.62 304 HIS A O 1
ATOM 2393 N N . PRO A 1 305 ? -0.975 42.875 5.41 1 82.69 305 PRO A N 1
ATOM 2394 C CA . PRO A 1 305 ? -2.137 42.25 6.039 1 82.69 305 PRO A CA 1
ATOM 2395 C C . PRO A 1 305 ? -3.289 42.031 5.062 1 82.69 305 PRO A C 1
ATOM 2397 O O . PRO A 1 305 ? -3.369 42.688 4.031 1 82.69 305 PRO A O 1
ATOM 2400 N N . ASN A 1 306 ? -4.062 40.938 5.383 1 76 306 ASN A N 1
ATOM 2401 C CA . ASN A 1 306 ? -5.32 40.781 4.656 1 76 306 ASN A CA 1
ATOM 2402 C C . ASN A 1 306 ? -6.25 41.969 4.879 1 76 306 ASN A C 1
ATOM 2404 O O . ASN A 1 306 ? -6.059 42.75 5.816 1 76 306 ASN A O 1
ATOM 2408 N N . ALA A 1 307 ? -7.227 42.062 3.963 1 74.5 307 ALA A N 1
ATOM 2409 C CA . ALA A 1 307 ? -8.188 43.156 4.086 1 74.5 307 ALA A CA 1
ATOM 2410 C C . ALA A 1 307 ? -8.891 43.125 5.441 1 74.5 307 ALA A C 1
ATOM 2412 O O . ALA A 1 307 ? -9.344 42.062 5.887 1 74.5 307 ALA A O 1
ATOM 2413 N N . GLY A 1 308 ? -8.898 44.188 6.113 1 75.12 308 GLY A N 1
ATOM 2414 C CA . GLY A 1 308 ? -9.633 44.281 7.363 1 75.12 308 GLY A CA 1
ATOM 2415 C C . GLY A 1 308 ? -8.805 43.938 8.578 1 75.12 308 GLY A C 1
ATOM 2416 O O . GLY A 1 308 ? -9.289 44 9.711 1 75.12 308 GLY A O 1
ATOM 2417 N N . VAL A 1 309 ? -7.531 43.594 8.297 1 81.88 309 VAL A N 1
ATOM 2418 C CA . VAL A 1 309 ? -6.668 43.219 9.414 1 81.88 309 VAL A CA 1
ATOM 2419 C C . VAL A 1 309 ? -5.676 44.344 9.703 1 81.88 309 VAL A C 1
ATOM 2421 O O . VAL A 1 309 ? -5.07 44.906 8.781 1 81.88 309 VAL A O 1
ATOM 2424 N N . GLU A 1 310 ? -5.66 44.656 10.969 1 88.19 310 GLU A N 1
ATOM 2425 C CA . GLU A 1 310 ? -4.691 45.688 11.383 1 88.19 310 GLU A CA 1
ATOM 2426 C C . GLU A 1 310 ? -3.26 45.188 11.18 1 88.19 310 GLU A C 1
ATOM 2428 O O . GLU A 1 310 ? -2.961 44.031 11.43 1 88.19 310 GLU A O 1
ATOM 2433 N N . ARG A 1 311 ? -2.418 46.062 10.797 1 88.69 311 ARG A N 1
ATOM 2434 C CA . ARG A 1 311 ? -1.024 45.719 10.523 1 88.69 311 ARG A CA 1
ATOM 2435 C C . ARG A 1 311 ? -0.35 45.156 11.766 1 88.69 311 ARG A C 1
ATOM 2437 O O . ARG A 1 311 ? 0.442 44.219 11.68 1 88.69 311 ARG A O 1
ATOM 2444 N N . SER A 1 312 ? -0.649 45.781 12.844 1 90.12 312 SER A N 1
ATOM 2445 C CA . SER A 1 312 ? -0.047 45.312 14.094 1 90.12 312 SER A CA 1
ATOM 2446 C C . SER A 1 312 ? -0.435 43.875 14.398 1 90.12 312 SER A C 1
ATOM 2448 O O . SER A 1 312 ? 0.401 43.062 14.836 1 90.12 312 SER A O 1
ATOM 2450 N N . ASP A 1 313 ? -1.661 43.625 14.18 1 86.69 313 ASP A N 1
ATOM 2451 C CA . ASP A 1 313 ? -2.145 42.25 14.406 1 86.69 313 ASP A CA 1
ATOM 2452 C C . ASP A 1 313 ? -1.505 41.281 13.43 1 86.69 313 ASP A C 1
ATOM 2454 O O . ASP A 1 313 ? -1.109 40.188 13.812 1 86.69 313 ASP A O 1
ATOM 2458 N N . HIS A 1 314 ? -1.4 41.719 12.266 1 89.19 314 HIS A N 1
ATOM 2459 C CA . HIS A 1 314 ? -0.773 40.906 11.227 1 89.19 314 HIS A CA 1
ATOM 2460 C C . HIS A 1 314 ? 0.668 40.562 11.586 1 89.19 314 HIS A C 1
ATOM 2462 O O . HIS A 1 314 ? 1.071 39.406 11.516 1 89.19 314 HIS A O 1
ATOM 2468 N N . GLU A 1 315 ? 1.349 41.5 11.992 1 89.5 315 GLU A N 1
ATOM 2469 C CA . GLU A 1 315 ? 2.752 41.312 12.344 1 89.5 315 GLU A CA 1
ATOM 2470 C C . GLU A 1 315 ? 2.896 40.375 13.539 1 89.5 315 GLU A C 1
ATOM 2472 O O . GLU A 1 315 ? 3.811 39.562 13.578 1 89.5 315 GLU A O 1
ATOM 2477 N N . LYS A 1 316 ? 2.045 40.531 14.406 1 88.12 316 LYS A N 1
ATOM 2478 C CA . LYS A 1 316 ? 2.049 39.625 15.562 1 88.12 316 LYS A CA 1
ATOM 2479 C C . LYS A 1 316 ? 1.799 38.188 15.148 1 88.12 316 LYS A C 1
ATOM 2481 O O . LYS A 1 316 ? 2.451 37.281 15.656 1 88.12 316 LYS A O 1
ATOM 2486 N N . TRP A 1 317 ? 0.922 38.031 14.273 1 86.19 317 TRP A N 1
ATOM 2487 C CA . TRP A 1 317 ? 0.595 36.719 13.805 1 86.19 317 TRP A CA 1
ATOM 2488 C C . TRP A 1 317 ? 1.773 36.094 13.062 1 86.19 317 TRP A C 1
ATOM 2490 O O . TRP A 1 317 ? 2.047 34.875 13.211 1 86.19 317 TRP A O 1
ATOM 2500 N N . VAL A 1 318 ? 2.367 36.844 12.359 1 87.38 318 VAL A N 1
ATOM 2501 C CA . VAL A 1 318 ? 3.51 36.375 11.586 1 87.38 318 VAL A CA 1
ATOM 2502 C C . VAL A 1 318 ? 4.609 35.906 12.523 1 87.38 318 VAL A C 1
ATOM 2504 O O . VAL A 1 318 ? 5.195 34.812 12.312 1 87.38 318 VAL A O 1
ATOM 2507 N N . VAL A 1 319 ? 4.797 36.625 13.539 1 86.56 319 VAL A N 1
ATOM 2508 C CA . VAL A 1 319 ? 5.816 36.281 14.523 1 86.56 319 VAL A CA 1
ATOM 2509 C C . VAL A 1 319 ? 5.418 35 15.242 1 86.56 319 VAL A C 1
ATOM 2511 O O . VAL A 1 319 ? 6.246 34.094 15.43 1 86.56 319 VAL A O 1
ATOM 2514 N N . GLN A 1 320 ? 4.199 34.938 15.578 1 83.88 320 GLN A N 1
ATOM 2515 C CA . GLN A 1 320 ? 3.697 33.75 16.266 1 83.88 320 GLN A CA 1
ATOM 2516 C C . GLN A 1 320 ? 3.812 32.5 15.391 1 83.88 320 GLN A C 1
ATOM 2518 O O . GLN A 1 320 ? 4.195 31.438 15.867 1 83.88 320 GLN A O 1
ATOM 2523 N N . LEU A 1 321 ? 3.498 32.719 14.219 1 84.44 321 LEU A N 1
ATOM 2524 C CA . LEU A 1 321 ? 3.584 31.609 13.273 1 84.44 321 LEU A CA 1
ATOM 2525 C C . LEU A 1 321 ? 5.027 31.141 13.117 1 84.44 321 LEU A C 1
ATOM 2527 O O . LEU A 1 321 ? 5.281 29.938 13.023 1 84.44 321 LEU A O 1
ATOM 2531 N N . ALA A 1 322 ? 5.828 32.062 13.094 1 84.25 322 ALA A N 1
ATOM 2532 C CA . ALA A 1 322 ? 7.246 31.734 12.969 1 84.25 322 ALA A CA 1
ATOM 2533 C C . ALA A 1 322 ? 7.727 30.906 14.164 1 84.25 322 ALA A C 1
ATOM 2535 O O . ALA A 1 322 ? 8.531 29.984 14.008 1 84.25 322 ALA A O 1
ATOM 2536 N N . GLU A 1 323 ? 7.219 31.203 15.258 1 80.56 323 GLU A N 1
ATOM 2537 C CA . GLU A 1 323 ? 7.586 30.484 16.469 1 80.56 323 GLU A CA 1
ATOM 2538 C C . GLU A 1 323 ? 7.043 29.062 16.453 1 80.56 323 GLU A C 1
ATOM 2540 O O . GLU A 1 323 ? 7.699 28.141 16.938 1 80.56 323 GLU A O 1
ATOM 2545 N N . LEU A 1 324 ? 5.891 29.016 15.93 1 76.62 324 LEU A N 1
ATOM 2546 C CA . LEU A 1 324 ? 5.242 27.719 15.875 1 76.62 324 LEU A CA 1
ATOM 2547 C C . LEU A 1 324 ? 5.867 26.844 14.789 1 76.62 324 LEU A C 1
ATOM 2549 O O . LEU A 1 324 ? 5.949 25.625 14.938 1 76.62 324 LEU A O 1
ATOM 2553 N N . ALA A 1 325 ? 6.199 27.5 13.75 1 68.81 325 ALA A N 1
ATOM 2554 C CA . ALA A 1 325 ? 6.824 26.781 12.641 1 68.81 325 ALA A CA 1
ATOM 2555 C C . ALA A 1 325 ? 8.25 26.359 12.992 1 68.81 325 ALA A C 1
ATOM 2557 O O . ALA A 1 325 ? 8.773 25.391 12.453 1 68.81 325 ALA A O 1
ATOM 2558 N N . TRP A 1 326 ? 8.945 27.172 13.812 1 61.72 326 TRP A N 1
ATOM 2559 C CA . TRP A 1 326 ? 10.336 26.938 14.18 1 61.72 326 TRP A CA 1
ATOM 2560 C C . TRP A 1 326 ? 10.43 26 15.383 1 61.72 326 TRP A C 1
ATOM 2562 O O . TRP A 1 326 ? 11.508 25.828 15.961 1 61.72 326 TRP A O 1
ATOM 2572 N N . ILE A 1 327 ? 9.57 24.969 15.508 1 52.94 327 ILE A N 1
ATOM 2573 C CA . ILE A 1 327 ? 9.711 24.219 16.75 1 52.94 327 ILE A CA 1
ATOM 2574 C C . ILE A 1 327 ? 11.086 23.562 16.797 1 52.94 327 ILE A C 1
ATOM 2576 O O . ILE A 1 327 ? 11.398 22.703 15.969 1 52.94 327 ILE A O 1
ATOM 2580 N N . PRO A 1 328 ? 11.961 24.219 17.5 1 46.78 328 PRO A N 1
ATOM 2581 C CA . PRO A 1 328 ? 13.203 23.469 17.719 1 46.78 328 PRO A CA 1
ATOM 2582 C C . PRO A 1 328 ? 12.953 22.016 18.109 1 46.78 328 PRO A C 1
ATOM 2584 O O . PRO A 1 328 ? 12.039 21.734 18.891 1 46.78 328 PRO A O 1
ATOM 2587 N N . SER A 1 329 ? 12.914 21.062 17.219 1 45.53 329 SER A N 1
ATOM 2588 C CA . SER A 1 329 ? 12.875 19.734 17.812 1 45.53 329 SER A CA 1
ATOM 2589 C C . SER A 1 329 ? 13.586 19.703 19.156 1 45.53 329 SER A C 1
ATOM 2591 O O . SER A 1 329 ? 14.68 20.25 19.297 1 45.53 329 SER A O 1
ATOM 2593 N N . PRO A 1 330 ? 12.773 19.625 20.281 1 39.22 330 PRO A N 1
ATOM 2594 C CA . PRO A 1 330 ? 13.594 19.547 21.5 1 39.22 330 PRO A CA 1
ATOM 2595 C C . PRO A 1 330 ? 14.797 18.625 21.344 1 39.22 330 PRO A C 1
ATOM 2597 O O . PRO A 1 330 ? 14.633 17.406 21.234 1 39.22 330 PRO A O 1
ATOM 2600 N N . PHE A 1 331 ? 15.516 18.922 20.391 1 33.59 331 PHE A N 1
ATOM 2601 C CA . PHE A 1 331 ? 16.719 18.109 20.438 1 33.59 331 PHE A CA 1
ATOM 2602 C C . PHE A 1 331 ? 17.344 18.156 21.828 1 33.59 331 PHE A C 1
ATOM 2604 O O . PHE A 1 331 ? 17.25 19.156 22.531 1 33.59 331 PHE A O 1
ATOM 2611 N N . MET B 1 1 ? 17.281 14.133 -15.852 1 78.06 1 MET B N 1
ATOM 2612 C CA . MET B 1 1 ? 16.875 13.172 -14.82 1 78.06 1 MET B CA 1
ATOM 2613 C C . MET B 1 1 ? 15.367 12.977 -14.812 1 78.06 1 MET B C 1
ATOM 2615 O O . MET B 1 1 ? 14.617 13.852 -15.25 1 78.06 1 MET B O 1
ATOM 2619 N N . GLY B 1 2 ? 14.93 11.758 -14.586 1 86.06 2 GLY B N 1
ATOM 2620 C CA . GLY B 1 2 ? 13.508 11.453 -14.508 1 86.06 2 GLY B CA 1
ATOM 2621 C C . GLY B 1 2 ? 12.789 12.258 -13.445 1 86.06 2 GLY B C 1
ATOM 2622 O O . GLY B 1 2 ? 13.344 13.211 -12.898 1 86.06 2 GLY B O 1
ATOM 2623 N N . GLU B 1 3 ? 11.539 12.055 -13.359 1 85.75 3 GLU B N 1
ATOM 2624 C CA . GLU B 1 3 ? 10.719 12.828 -12.422 1 85.75 3 GLU B CA 1
ATOM 2625 C C . GLU B 1 3 ? 9.727 11.93 -11.688 1 85.75 3 GLU B C 1
ATOM 2627 O O . GLU B 1 3 ? 9.367 10.859 -12.18 1 85.75 3 GLU B O 1
ATOM 2632 N N . THR B 1 4 ? 9.453 12.336 -10.453 1 85 4 THR B N 1
ATOM 2633 C CA . THR B 1 4 ? 8.352 11.727 -9.719 1 85 4 THR B CA 1
ATOM 2634 C C . THR B 1 4 ? 7.031 12.398 -10.078 1 85 4 THR B C 1
ATOM 2636 O O . THR B 1 4 ? 6.91 13.625 -10 1 85 4 THR B O 1
ATOM 2639 N N . ASP B 1 5 ? 6.141 11.648 -10.539 1 81.94 5 ASP B N 1
ATOM 2640 C CA . ASP B 1 5 ? 4.883 12.242 -10.977 1 81.94 5 ASP B CA 1
ATOM 2641 C C . ASP B 1 5 ? 3.961 12.516 -9.797 1 81.94 5 ASP B C 1
ATOM 2643 O O . ASP B 1 5 ? 4.359 12.359 -8.641 1 81.94 5 ASP B O 1
ATOM 2647 N N . GLN B 1 6 ? 2.795 12.961 -10.078 1 70.88 6 GLN B N 1
ATOM 2648 C CA . GLN B 1 6 ? 1.829 13.375 -9.062 1 70.88 6 GLN B CA 1
ATOM 2649 C C . GLN B 1 6 ? 1.367 12.18 -8.227 1 70.88 6 GLN B C 1
ATOM 2651 O O . GLN B 1 6 ? 0.921 12.344 -7.09 1 70.88 6 GLN B O 1
ATOM 2656 N N . ASN B 1 7 ? 1.497 10.992 -8.852 1 76 7 ASN B N 1
ATOM 2657 C CA . ASN B 1 7 ? 1.092 9.781 -8.141 1 76 7 ASN B CA 1
ATOM 2658 C C . ASN B 1 7 ? 2.281 9.102 -7.473 1 76 7 ASN B C 1
ATOM 2660 O O . ASN B 1 7 ? 2.176 7.957 -7.031 1 76 7 ASN B O 1
ATOM 2664 N N . GLU B 1 8 ? 3.371 9.836 -7.5 1 82 8 GLU B N 1
ATOM 2665 C CA . GLU B 1 8 ? 4.566 9.469 -6.746 1 82 8 GLU B CA 1
ATOM 2666 C C . GLU B 1 8 ? 5.309 8.312 -7.418 1 82 8 GLU B C 1
ATOM 2668 O O . GLU B 1 8 ? 6.117 7.633 -6.781 1 82 8 GLU B O 1
ATOM 2673 N N . TYR B 1 9 ? 4.984 8.117 -8.727 1 88.56 9 TYR B N 1
ATOM 2674 C CA . TYR B 1 9 ? 5.781 7.191 -9.523 1 88.56 9 TYR B CA 1
ATOM 2675 C C . TYR B 1 9 ? 7.035 7.871 -10.062 1 88.56 9 TYR B C 1
ATOM 2677 O O . TYR B 1 9 ? 7 9.039 -10.438 1 88.56 9 TYR B O 1
ATOM 2685 N N . TYR B 1 10 ? 8.07 7.098 -10.102 1 92.5 10 TYR B N 1
ATOM 2686 C CA . TYR B 1 10 ? 9.242 7.617 -10.789 1 92.5 10 TYR B CA 1
ATOM 2687 C C . TYR B 1 10 ? 9.156 7.348 -12.289 1 92.5 10 TYR B C 1
ATOM 2689 O O . TYR B 1 10 ? 8.828 6.234 -12.711 1 92.5 10 TYR B O 1
ATOM 2697 N N . SER B 1 11 ? 9.312 8.312 -13.039 1 93.75 11 SER B N 1
ATOM 2698 C CA . SER B 1 11 ? 9.453 8.203 -14.484 1 93.75 11 SER B CA 1
ATOM 2699 C C . SER B 1 11 ? 10.883 8.492 -14.922 1 93.75 11 SER B C 1
ATOM 2701 O O . SER B 1 11 ? 11.297 9.656 -14.977 1 93.75 11 SER B O 1
ATOM 2703 N N . ALA B 1 12 ? 11.523 7.422 -15.289 1 94.69 12 ALA B N 1
ATOM 2704 C CA . ALA B 1 12 ? 12.93 7.559 -15.656 1 94.69 12 ALA B CA 1
ATOM 2705 C C . ALA B 1 12 ? 13.078 7.887 -17.141 1 94.69 12 ALA B C 1
ATOM 2707 O O . ALA B 1 12 ? 12.234 7.516 -17.953 1 94.69 12 ALA B O 1
ATOM 2708 N N . TRP B 1 13 ? 14.133 8.555 -17.422 1 94.25 13 TRP B N 1
ATOM 2709 C CA . TRP B 1 13 ? 14.453 8.859 -18.812 1 94.25 13 TRP B CA 1
ATOM 2710 C C . TRP B 1 13 ? 15.414 7.828 -19.391 1 94.25 13 TRP B C 1
ATOM 2712 O O . TRP B 1 13 ? 16.328 7.363 -18.703 1 94.25 13 TRP B O 1
ATOM 2722 N N . LYS B 1 14 ? 15.227 7.602 -20.719 1 95.94 14 LYS B N 1
ATOM 2723 C CA . LYS B 1 14 ? 16.188 6.734 -21.391 1 95.94 14 LYS B CA 1
ATOM 2724 C C . LYS B 1 14 ? 17.594 7.301 -21.297 1 95.94 14 LYS B C 1
ATOM 2726 O O . LYS B 1 14 ? 17.812 8.484 -21.562 1 95.94 14 LYS B O 1
ATOM 2731 N N . GLY B 1 15 ? 18.5 6.473 -20.891 1 96.06 15 GLY B N 1
ATOM 2732 C CA . GLY B 1 15 ? 19.891 6.895 -20.781 1 96.06 15 GLY B CA 1
ATOM 2733 C C . GLY B 1 15 ? 20.266 7.391 -19.391 1 96.06 15 GLY B C 1
ATOM 2734 O O . GLY B 1 15 ? 21.438 7.59 -19.078 1 96.06 15 GLY B O 1
ATOM 2735 N N . GLU B 1 16 ? 19.219 7.531 -18.578 1 95.06 16 GLU B N 1
ATOM 2736 C CA . GLU B 1 16 ? 19.453 7.973 -17.203 1 95.06 16 GLU B CA 1
ATOM 2737 C C . GLU B 1 16 ? 20.328 6.977 -16.453 1 95.06 16 GLU B C 1
ATOM 2739 O O . GLU B 1 16 ? 20.141 5.762 -16.578 1 95.06 16 GLU B O 1
ATOM 2744 N N . GLU B 1 17 ? 21.297 7.488 -15.797 1 94.38 17 GLU B N 1
ATOM 2745 C CA . GLU B 1 17 ? 22.172 6.637 -14.992 1 94.38 17 GLU B CA 1
ATOM 2746 C C . GLU B 1 17 ? 21.703 6.574 -13.539 1 94.38 17 GLU B C 1
ATOM 2748 O O . GLU B 1 17 ? 21.391 7.602 -12.945 1 94.38 17 GLU B O 1
ATOM 2753 N N . ILE B 1 18 ? 21.656 5.348 -13.062 1 93.25 18 ILE B N 1
ATOM 2754 C CA . ILE B 1 18 ? 21.125 5.148 -11.711 1 93.25 18 ILE B CA 1
ATOM 2755 C C . ILE B 1 18 ? 22.156 4.375 -10.875 1 93.25 18 ILE B C 1
ATOM 2757 O O . ILE B 1 18 ? 22.938 3.602 -11.414 1 93.25 18 ILE B O 1
ATOM 2761 N N . GLY B 1 19 ? 22.141 4.664 -9.547 1 88.25 19 GLY B N 1
ATOM 2762 C CA . GLY B 1 19 ? 23.031 3.984 -8.617 1 88.25 19 GLY B CA 1
ATOM 2763 C C . GLY B 1 19 ? 24.156 4.867 -8.117 1 88.25 19 GLY B C 1
ATOM 2764 O O . GLY B 1 19 ? 24.469 5.887 -8.734 1 88.25 19 GLY B O 1
ATOM 2765 N N . PRO B 1 20 ? 24.734 4.496 -7.02 1 78.69 20 PRO B N 1
ATOM 2766 C CA . PRO B 1 20 ? 25.766 5.328 -6.402 1 78.69 20 PRO B CA 1
ATOM 2767 C C . PRO B 1 20 ? 26.984 5.539 -7.312 1 78.69 20 PRO B C 1
ATOM 2769 O O . PRO B 1 20 ? 27.625 6.586 -7.254 1 78.69 20 PRO B O 1
ATOM 2772 N N . GLU B 1 21 ? 27.219 4.586 -8.156 1 85.5 21 GLU B N 1
ATOM 2773 C CA . GLU B 1 21 ? 28.344 4.668 -9.086 1 85.5 21 GLU B CA 1
ATOM 2774 C C . GLU B 1 21 ? 27.875 4.59 -10.531 1 85.5 21 GLU B C 1
ATOM 2776 O O . GLU B 1 21 ? 28.547 4.004 -11.383 1 85.5 21 GLU B O 1
ATOM 2781 N N . ASN B 1 22 ? 26.641 5.109 -10.711 1 89.94 22 ASN B N 1
ATOM 2782 C CA . ASN B 1 22 ? 26.062 5 -12.047 1 89.94 22 ASN B CA 1
ATOM 2783 C C . ASN B 1 22 ? 26.062 3.557 -12.539 1 89.94 22 ASN B C 1
ATOM 2785 O O . ASN B 1 22 ? 26.531 3.279 -13.648 1 89.94 22 ASN B O 1
ATOM 2789 N N . ASP B 1 23 ? 25.625 2.699 -11.75 1 94.5 23 ASP B N 1
ATOM 2790 C CA . ASP B 1 23 ? 25.719 1.253 -11.922 1 94.5 23 ASP B CA 1
ATOM 2791 C C . ASP B 1 23 ? 24.844 0.766 -13.062 1 94.5 23 ASP B C 1
ATOM 2793 O O . ASP B 1 23 ? 25.141 -0.246 -13.695 1 94.5 23 ASP B O 1
ATOM 2797 N N . TYR B 1 24 ? 23.781 1.48 -13.32 1 97.19 24 TYR B N 1
ATOM 2798 C CA . TYR B 1 24 ? 22.797 1.032 -14.305 1 97.19 24 TYR B CA 1
ATOM 2799 C C . TYR B 1 24 ? 22.359 2.184 -15.203 1 97.19 24 TYR B C 1
ATOM 2801 O O . TYR B 1 24 ? 22.281 3.33 -14.758 1 97.19 24 TYR B O 1
ATOM 2809 N N . LYS B 1 25 ? 22.094 1.837 -16.406 1 97.75 25 LYS B N 1
ATOM 2810 C CA . LYS B 1 25 ? 21.594 2.803 -17.375 1 97.75 25 LYS B CA 1
ATOM 2811 C C . LYS B 1 25 ? 20.188 2.414 -17.859 1 97.75 25 LYS B C 1
ATOM 2813 O O . LYS B 1 25 ? 19.984 1.308 -18.359 1 97.75 25 LYS B O 1
ATOM 2818 N N . VAL B 1 26 ? 19.266 3.357 -17.734 1 98.06 26 VAL B N 1
ATOM 2819 C CA . VAL B 1 26 ? 17.875 3.078 -18.062 1 98.06 26 VAL B CA 1
ATOM 2820 C C . VAL B 1 26 ? 17.719 2.916 -19.578 1 98.06 26 VAL B C 1
ATOM 2822 O O . VAL B 1 26 ? 18.234 3.719 -20.344 1 98.06 26 VAL B O 1
ATOM 2825 N N . GLU B 1 27 ? 17 1.889 -19.953 1 97.94 27 GLU B N 1
ATOM 2826 C CA . GLU B 1 27 ? 16.703 1.668 -21.375 1 97.94 27 GLU B CA 1
ATOM 2827 C C . GLU B 1 27 ? 15.242 1.962 -21.672 1 97.94 27 GLU B C 1
ATOM 2829 O O . GLU B 1 27 ? 14.938 2.801 -22.531 1 97.94 27 GLU B O 1
ATOM 2834 N N . VAL B 1 28 ? 14.352 1.332 -20.938 1 97.25 28 VAL B N 1
ATOM 2835 C CA . VAL B 1 28 ? 12.938 1.496 -21.25 1 97.25 28 VAL B CA 1
ATOM 2836 C C . VAL B 1 28 ? 12.094 1.035 -20.062 1 97.25 28 VAL B C 1
ATOM 2838 O O . VAL B 1 28 ? 12.531 0.199 -19.266 1 97.25 28 VAL B O 1
ATOM 2841 N N . ALA B 1 29 ? 10.906 1.629 -19.969 1 96.94 29 ALA B N 1
ATOM 2842 C CA . ALA B 1 29 ? 9.93 1.156 -18.984 1 96.94 29 ALA B CA 1
ATOM 2843 C C . ALA B 1 29 ? 9.344 -0.191 -19.391 1 96.94 29 ALA B C 1
ATOM 2845 O O . ALA B 1 29 ? 8.969 -0.38 -20.562 1 96.94 29 ALA B O 1
ATOM 2846 N N . ILE B 1 30 ? 9.242 -1.151 -18.469 1 95.5 30 ILE B N 1
ATOM 2847 C CA . ILE B 1 30 ? 8.758 -2.467 -18.875 1 95.5 30 ILE B CA 1
ATOM 2848 C C . ILE B 1 30 ? 7.562 -2.863 -18 1 95.5 30 ILE B C 1
ATOM 2850 O O . ILE B 1 30 ? 6.922 -3.889 -18.25 1 95.5 30 ILE B O 1
ATOM 2854 N N . GLY B 1 31 ? 7.309 -2.135 -17 1 92.25 31 GLY B N 1
ATOM 2855 C CA . GLY B 1 31 ? 6.16 -2.471 -16.172 1 92.25 31 GLY B CA 1
ATOM 2856 C C . GLY B 1 31 ? 5.789 -1.375 -15.188 1 92.25 31 GLY B C 1
ATOM 2857 O O . GLY B 1 31 ? 6.629 -0.543 -14.836 1 92.25 31 GLY B O 1
ATOM 2858 N N . ARG B 1 32 ? 4.551 -1.389 -14.82 1 88.56 32 ARG B N 1
ATOM 2859 C CA . ARG B 1 32 ? 4.02 -0.49 -13.797 1 88.56 32 ARG B CA 1
ATOM 2860 C C . ARG B 1 32 ? 2.9 -1.158 -13.008 1 88.56 32 ARG B C 1
ATOM 2862 O O . ARG B 1 32 ? 1.987 -1.746 -13.594 1 88.56 32 ARG B O 1
ATOM 2869 N N . GLY B 1 33 ? 3.084 -1.194 -11.742 1 82.62 33 GLY B N 1
ATOM 2870 C CA . GLY B 1 33 ? 2.045 -1.704 -10.859 1 82.62 33 GLY B CA 1
ATOM 2871 C C . GLY B 1 33 ? 1.628 -0.71 -9.789 1 82.62 33 GLY B C 1
ATOM 2872 O O . GLY B 1 33 ? 2.039 0.451 -9.82 1 82.62 33 GLY B O 1
ATOM 2873 N N . VAL B 1 34 ? 0.841 -1.134 -8.961 1 77.25 34 VAL B N 1
ATOM 2874 C CA . VAL B 1 34 ? 0.275 -0.296 -7.91 1 77.25 34 VAL B CA 1
ATOM 2875 C C . VAL B 1 34 ? 1.395 0.262 -7.035 1 77.25 34 VAL B C 1
ATOM 2877 O O . VAL B 1 34 ? 1.321 1.403 -6.574 1 77.25 34 VAL B O 1
ATOM 2880 N N . PHE B 1 35 ? 2.512 -0.433 -6.934 1 85.69 35 PHE B N 1
ATOM 2881 C CA . PHE B 1 35 ? 3.5 -0.095 -5.918 1 85.69 35 PHE B CA 1
ATOM 2882 C C . PHE B 1 35 ? 4.758 0.484 -6.555 1 85.69 35 PHE B C 1
ATOM 2884 O O . PHE B 1 35 ? 5.586 1.085 -5.867 1 85.69 35 PHE B O 1
ATOM 2891 N N . SER B 1 36 ? 4.852 0.271 -7.867 1 93 36 SER B N 1
ATOM 2892 C CA . SER B 1 36 ? 6.168 0.571 -8.422 1 93 36 SER B CA 1
ATOM 2893 C C . SER B 1 36 ? 6.109 0.694 -9.938 1 93 36 SER B C 1
ATOM 2895 O O . SER B 1 36 ? 5.102 0.346 -10.562 1 93 36 SER B O 1
ATOM 2897 N N . SER B 1 37 ? 7.129 1.259 -10.453 1 95.31 37 SER B N 1
ATOM 2898 C CA . SER B 1 37 ? 7.465 1.168 -11.875 1 95.31 37 SER B CA 1
ATOM 2899 C C . SER B 1 37 ? 8.742 0.367 -12.086 1 95.31 37 SER B C 1
ATOM 2901 O O . SER B 1 37 ? 9.633 0.367 -11.227 1 95.31 37 SER B O 1
ATOM 2903 N N . VAL B 1 38 ? 8.781 -0.36 -13.227 1 97.5 38 VAL B N 1
ATOM 2904 C CA . VAL B 1 38 ? 9.93 -1.221 -13.484 1 97.5 38 VAL B CA 1
ATOM 2905 C C . VAL B 1 38 ? 10.57 -0.84 -14.82 1 97.5 38 VAL B C 1
ATOM 2907 O O . VAL B 1 38 ? 9.875 -0.624 -15.812 1 97.5 38 VAL B O 1
ATOM 2910 N N . TYR B 1 39 ? 11.898 -0.756 -14.797 1 98.19 39 TYR B N 1
ATOM 2911 C CA . TYR B 1 39 ? 12.641 -0.372 -15.992 1 98.19 39 TYR B CA 1
ATOM 2912 C C . TYR B 1 39 ? 13.68 -1.425 -16.344 1 98.19 39 TYR B C 1
ATOM 2914 O O . TYR B 1 39 ? 14.328 -1.992 -15.469 1 98.19 39 TYR B O 1
ATOM 2922 N N . HIS B 1 40 ? 13.742 -1.682 -17.656 1 98.38 40 HIS B N 1
ATOM 2923 C CA . HIS B 1 40 ? 14.922 -2.357 -18.188 1 98.38 40 HIS B CA 1
ATOM 2924 C C . HIS B 1 40 ? 16.141 -1.447 -18.141 1 98.38 40 HIS B C 1
ATOM 2926 O O . HIS B 1 40 ? 16.109 -0.328 -18.656 1 98.38 40 HIS B O 1
ATOM 2932 N N . CYS B 1 41 ? 17.188 -1.914 -17.531 1 98.38 41 CYS B N 1
ATOM 2933 C CA . CYS B 1 41 ? 18.422 -1.151 -17.422 1 98.38 41 CYS B CA 1
ATOM 2934 C C . CYS B 1 41 ? 19.625 -1.999 -17.828 1 98.38 41 CYS B C 1
ATOM 2936 O O . CYS B 1 41 ? 19.594 -3.225 -17.703 1 98.38 41 CYS B O 1
ATOM 2938 N N . LYS B 1 42 ? 20.641 -1.332 -18.328 1 98.19 42 LYS B N 1
ATOM 2939 C CA . LYS B 1 42 ? 21.922 -1.974 -18.625 1 98.19 42 LYS B CA 1
ATOM 2940 C C . LYS B 1 42 ? 22.922 -1.724 -17.5 1 98.19 42 LYS B C 1
ATOM 2942 O O . LYS B 1 42 ? 23.094 -0.586 -17.047 1 98.19 42 LYS B O 1
ATOM 2947 N N . GLY B 1 43 ? 23.5 -2.83 -17.078 1 97 43 GLY B N 1
ATOM 2948 C CA . GLY B 1 43 ? 24.547 -2.676 -16.078 1 97 43 GLY B CA 1
ATOM 2949 C C . GLY B 1 43 ? 25.891 -2.305 -16.672 1 97 43 GLY B C 1
ATOM 2950 O O . GLY B 1 43 ? 26.094 -2.422 -17.891 1 97 43 GLY B O 1
ATOM 2951 N N . LYS B 1 44 ? 26.734 -1.882 -15.797 1 95.06 44 LYS B N 1
ATOM 2952 C CA . LYS B 1 44 ? 28.109 -1.616 -16.219 1 95.06 44 LYS B CA 1
ATOM 2953 C C . LYS B 1 44 ? 28.75 -2.871 -16.797 1 95.06 44 LYS B C 1
ATOM 2955 O O . LYS B 1 44 ? 29.656 -2.781 -17.625 1 95.06 44 LYS B O 1
ATOM 2960 N N . ASP B 1 45 ? 28.359 -4 -16.391 1 95.12 45 ASP B N 1
ATOM 2961 C CA . ASP B 1 45 ? 28.828 -5.285 -16.891 1 95.12 45 ASP B CA 1
ATOM 2962 C C . ASP B 1 45 ? 28.156 -5.652 -18.203 1 95.12 45 ASP B C 1
ATOM 2964 O O . ASP B 1 45 ? 28.328 -6.766 -18.703 1 95.12 45 ASP B O 1
ATOM 2968 N N . ASN B 1 46 ? 27.375 -4.82 -18.719 1 94.44 46 ASN B N 1
ATOM 2969 C CA . ASN B 1 46 ? 26.625 -5 -19.953 1 94.44 46 ASN B CA 1
ATOM 2970 C C . ASN B 1 46 ? 25.5 -6.02 -19.797 1 94.44 46 ASN B C 1
ATOM 2972 O O . ASN B 1 46 ? 24.938 -6.496 -20.781 1 94.44 46 ASN B O 1
ATOM 2976 N N . GLY B 1 47 ? 25.281 -6.371 -18.578 1 96.62 47 GLY B N 1
ATOM 2977 C CA . GLY B 1 47 ? 24.156 -7.25 -18.297 1 96.62 47 GLY B CA 1
ATOM 2978 C C . GLY B 1 47 ? 22.812 -6.535 -18.359 1 96.62 47 GLY B C 1
ATOM 2979 O O . GLY B 1 47 ? 22.766 -5.305 -18.344 1 96.62 47 GLY B O 1
ATOM 2980 N N . ASP B 1 48 ? 21.75 -7.355 -18.516 1 97.69 48 ASP B N 1
ATOM 2981 C CA . ASP B 1 48 ? 20.391 -6.84 -18.516 1 97.69 48 ASP B CA 1
ATOM 2982 C C . ASP B 1 48 ? 19.734 -6.996 -17.141 1 97.69 48 ASP B C 1
ATOM 2984 O O . ASP B 1 48 ? 19.703 -8.094 -16.594 1 97.69 48 ASP B O 1
ATOM 2988 N N . TYR B 1 49 ? 19.219 -5.848 -16.703 1 98.25 49 TYR B N 1
ATOM 2989 C CA . TYR B 1 49 ? 18.625 -5.836 -15.359 1 98.25 49 TYR B CA 1
ATOM 2990 C C . TYR B 1 49 ? 17.234 -5.215 -15.383 1 98.25 49 TYR B C 1
ATOM 2992 O O . TYR B 1 49 ? 16.922 -4.398 -16.266 1 98.25 49 TYR B O 1
ATOM 3000 N N . ALA B 1 50 ? 16.391 -5.707 -14.508 1 98.25 50 ALA B N 1
ATOM 3001 C CA . ALA B 1 50 ? 15.117 -5.051 -14.188 1 98.25 50 ALA B CA 1
ATOM 3002 C C . ALA B 1 50 ? 15.227 -4.258 -12.891 1 98.25 50 ALA B C 1
ATOM 3004 O O . ALA B 1 50 ? 15.547 -4.82 -11.836 1 98.25 50 ALA B O 1
ATOM 3005 N N . VAL B 1 51 ? 14.992 -2.955 -12.977 1 98.12 51 VAL B N 1
ATOM 3006 C CA . VAL B 1 51 ? 15.055 -2.109 -11.789 1 98.12 51 VAL B CA 1
ATOM 3007 C C . VAL B 1 51 ? 13.656 -1.632 -11.422 1 98.12 51 VAL B C 1
ATOM 3009 O O . VAL B 1 51 ? 12.984 -0.969 -12.219 1 98.12 51 VAL B O 1
ATOM 3012 N N . LYS B 1 52 ? 13.211 -2.037 -10.234 1 97.69 52 LYS B N 1
ATOM 3013 C CA . LYS B 1 52 ? 11.906 -1.682 -9.68 1 97.69 52 LYS B CA 1
ATOM 3014 C C . LYS B 1 52 ? 12 -0.422 -8.828 1 97.69 52 LYS B C 1
ATOM 3016 O O . LYS B 1 52 ? 12.734 -0.389 -7.836 1 97.69 52 LYS B O 1
ATOM 3021 N N . PHE B 1 53 ? 11.336 0.673 -9.234 1 96.62 53 PHE B N 1
ATOM 3022 C CA . PHE B 1 53 ? 11.258 1.916 -8.477 1 96.62 53 PHE B CA 1
ATOM 3023 C C . PHE B 1 53 ? 10.008 1.945 -7.613 1 96.62 53 PHE B C 1
ATOM 3025 O O . PHE B 1 53 ? 8.891 2.092 -8.125 1 96.62 53 PHE B O 1
ATOM 3032 N N . ILE B 1 54 ? 10.203 1.846 -6.316 1 94.5 54 ILE B N 1
ATOM 3033 C CA . ILE B 1 54 ? 9.078 1.895 -5.391 1 94.5 54 ILE B CA 1
ATOM 3034 C C . ILE B 1 54 ? 8.531 3.318 -5.32 1 94.5 54 ILE B C 1
ATOM 3036 O O . ILE B 1 54 ? 9.297 4.281 -5.27 1 94.5 54 ILE B O 1
ATOM 3040 N N . ARG B 1 55 ? 7.25 3.436 -5.281 1 88.94 55 ARG B N 1
ATOM 3041 C CA . ARG B 1 55 ? 6.633 4.754 -5.168 1 88.94 55 ARG B CA 1
ATOM 3042 C C . ARG B 1 55 ? 7.145 5.496 -3.938 1 88.94 55 ARG B C 1
ATOM 3044 O O . ARG B 1 55 ? 7.324 4.898 -2.875 1 88.94 55 ARG B O 1
ATOM 3051 N N . ALA B 1 56 ? 7.266 6.77 -4.176 1 82.25 56 ALA B N 1
ATOM 3052 C CA . ALA B 1 56 ? 7.832 7.605 -3.115 1 82.25 56 ALA B CA 1
ATOM 3053 C C . ALA B 1 56 ? 6.773 7.957 -2.072 1 82.25 56 ALA B C 1
ATOM 3055 O O . ALA B 1 56 ? 6.414 9.125 -1.914 1 82.25 56 ALA B O 1
ATOM 3056 N N . ASN B 1 57 ? 6.293 7 -1.362 1 76.38 57 ASN B N 1
ATOM 3057 C CA . ASN B 1 57 ? 5.301 7.074 -0.296 1 76.38 57 ASN B CA 1
ATOM 3058 C C . ASN B 1 57 ? 5.766 6.34 0.957 1 76.38 57 ASN B C 1
ATOM 3060 O O . ASN B 1 57 ? 6.355 5.258 0.865 1 76.38 57 ASN B O 1
ATOM 3064 N N . ALA B 1 58 ? 5.547 7.074 2.08 1 75.12 58 ALA B N 1
ATOM 3065 C CA . ALA B 1 58 ? 6.082 6.547 3.334 1 75.12 58 ALA B CA 1
ATOM 3066 C C . ALA B 1 58 ? 5.555 5.141 3.605 1 75.12 58 ALA B C 1
ATOM 3068 O O . ALA B 1 58 ? 6.312 4.258 4.02 1 75.12 58 ALA B O 1
ATOM 3069 N N . MET B 1 59 ? 4.305 4.969 3.398 1 77.62 59 MET B N 1
ATOM 3070 C CA . MET B 1 59 ? 3.711 3.656 3.627 1 77.62 59 MET B CA 1
ATOM 3071 C C . MET B 1 59 ? 4.301 2.619 2.68 1 77.62 59 MET B C 1
ATOM 3073 O O . MET B 1 59 ? 4.613 1.501 3.092 1 77.62 59 MET B O 1
ATOM 3077 N N . MET B 1 60 ? 4.438 2.99 1.459 1 84.12 60 MET B N 1
ATOM 3078 C CA . MET B 1 60 ? 5.004 2.086 0.461 1 84.12 60 MET B CA 1
ATOM 3079 C C . MET B 1 60 ? 6.465 1.774 0.775 1 84.12 60 MET B C 1
ATOM 3081 O O . MET B 1 60 ? 6.926 0.655 0.548 1 84.12 60 MET B O 1
ATOM 3085 N N . ARG B 1 61 ? 7.098 2.758 1.255 1 83.31 61 ARG B N 1
ATOM 3086 C CA . ARG B 1 61 ? 8.484 2.57 1.665 1 83.31 61 ARG B CA 1
ATOM 3087 C C . ARG B 1 61 ? 8.594 1.533 2.777 1 83.31 61 ARG B C 1
ATOM 3089 O O . ARG B 1 61 ? 9.469 0.666 2.742 1 83.31 61 ARG B O 1
ATOM 3096 N N . ARG B 1 62 ? 7.754 1.634 3.674 1 80.31 62 ARG B N 1
ATOM 3097 C CA . ARG B 1 62 ? 7.742 0.685 4.781 1 80.31 62 ARG B CA 1
ATOM 3098 C C . ARG B 1 62 ? 7.516 -0.738 4.285 1 80.31 62 ARG B C 1
ATOM 3100 O O . ARG B 1 62 ? 8.211 -1.667 4.703 1 80.31 62 ARG B O 1
ATOM 3107 N N . VAL B 1 63 ? 6.602 -0.874 3.451 1 84.81 63 VAL B N 1
ATOM 3108 C CA . VAL B 1 63 ? 6.285 -2.178 2.877 1 84.81 63 VAL B CA 1
ATOM 3109 C C . VAL B 1 63 ? 7.48 -2.693 2.078 1 84.81 63 VAL B C 1
ATOM 3111 O O . VAL B 1 63 ? 7.832 -3.873 2.16 1 84.81 63 VAL B O 1
ATOM 3114 N N . ALA B 1 64 ? 8.094 -1.802 1.347 1 90.94 64 ALA B N 1
ATOM 3115 C CA . ALA B 1 64 ? 9.234 -2.166 0.516 1 90.94 64 ALA B CA 1
ATOM 3116 C C . ALA B 1 64 ? 10.422 -2.607 1.373 1 90.94 64 ALA B C 1
ATOM 3118 O O . ALA B 1 64 ? 11.141 -3.539 1.012 1 90.94 64 ALA B O 1
ATOM 3119 N N . GLU B 1 65 ? 10.617 -1.938 2.436 1 87.12 65 GLU B N 1
ATOM 3120 C CA . GLU B 1 65 ? 11.719 -2.285 3.324 1 87.12 65 GLU B CA 1
ATOM 3121 C C . GLU B 1 65 ? 11.531 -3.674 3.924 1 87.12 65 GLU B C 1
ATOM 3123 O O . GLU B 1 65 ? 12.492 -4.426 4.086 1 87.12 65 GLU B O 1
ATOM 3128 N N . LYS B 1 66 ? 10.336 -3.98 4.242 1 86.12 66 LYS B N 1
ATOM 3129 C CA . LYS B 1 66 ? 10.039 -5.328 4.723 1 86.12 66 LYS B CA 1
ATOM 3130 C C . LYS B 1 66 ? 10.297 -6.367 3.635 1 86.12 66 LYS B C 1
ATOM 3132 O O . LYS B 1 66 ? 10.773 -7.469 3.922 1 86.12 66 LYS B O 1
ATOM 3137 N N . GLU B 1 67 ? 9.93 -6.035 2.473 1 93.38 67 GLU B N 1
ATOM 3138 C CA . GLU B 1 67 ? 10.195 -6.93 1.349 1 93.38 67 GLU B CA 1
ATOM 3139 C C . GLU B 1 67 ? 11.695 -7.148 1.167 1 93.38 67 GLU B C 1
ATOM 3141 O O . GLU B 1 67 ? 12.133 -8.258 0.863 1 93.38 67 GLU B O 1
ATOM 3146 N N . VAL B 1 68 ? 12.484 -6.117 1.373 1 94.31 68 VAL B N 1
ATOM 3147 C CA . VAL B 1 68 ? 13.938 -6.219 1.269 1 94.31 68 VAL B CA 1
ATOM 3148 C C . VAL B 1 68 ? 14.469 -7.188 2.322 1 94.31 68 VAL B C 1
ATOM 3150 O O . VAL B 1 68 ? 15.336 -8.008 2.035 1 94.31 68 VAL B O 1
ATOM 3153 N N . GLU B 1 69 ? 13.922 -7.039 3.482 1 93.06 69 GLU B N 1
ATOM 3154 C CA . GLU B 1 69 ? 14.336 -7.949 4.547 1 93.06 69 GLU B CA 1
ATOM 3155 C C . GLU B 1 69 ? 14.047 -9.398 4.18 1 93.06 69 GLU B C 1
ATOM 3157 O O . GLU B 1 69 ? 14.859 -10.289 4.441 1 93.06 69 GLU B O 1
ATOM 3162 N N . MET B 1 70 ? 12.945 -9.602 3.6 1 95.75 70 MET B N 1
ATOM 3163 C CA . MET B 1 70 ? 12.578 -10.945 3.16 1 95.75 70 MET B CA 1
ATOM 3164 C C . MET B 1 70 ? 13.539 -11.453 2.084 1 95.75 70 MET B C 1
ATOM 3166 O O . MET B 1 70 ? 14.008 -12.586 2.15 1 95.75 70 MET B O 1
ATOM 3170 N N . TYR B 1 71 ? 13.875 -10.609 1.124 1 97.38 71 TYR B N 1
ATOM 3171 C CA . TYR B 1 71 ? 14.828 -10.992 0.094 1 97.38 71 TYR B CA 1
ATOM 3172 C C . TYR B 1 71 ? 16.172 -11.359 0.709 1 97.38 71 TYR B C 1
ATOM 3174 O O . TYR B 1 71 ? 16.797 -12.344 0.312 1 97.38 71 TYR B O 1
ATOM 3182 N N . ARG B 1 72 ? 16.578 -10.617 1.631 1 96.12 72 ARG B N 1
ATOM 3183 C CA . ARG B 1 72 ? 17.859 -10.875 2.275 1 96.12 72 ARG B CA 1
ATOM 3184 C C . ARG B 1 72 ? 17.844 -12.203 3.025 1 96.12 72 ARG B C 1
ATOM 3186 O O . ARG B 1 72 ? 18.812 -12.961 2.984 1 96.12 72 ARG B O 1
ATOM 3193 N N . ARG B 1 73 ? 16.781 -12.43 3.65 1 96.75 73 ARG B N 1
ATOM 3194 C CA . ARG B 1 73 ? 16.609 -13.703 4.344 1 96.75 73 ARG B CA 1
ATOM 3195 C C . ARG B 1 73 ? 16.672 -14.875 3.367 1 96.75 73 ARG B C 1
ATOM 3197 O O . ARG B 1 73 ? 17.344 -15.867 3.623 1 96.75 73 ARG B O 1
ATOM 3204 N N . LEU B 1 74 ? 16 -14.75 2.289 1 97.88 74 LEU B N 1
ATOM 3205 C CA . LEU B 1 74 ? 15.977 -15.812 1.289 1 97.88 74 LEU B CA 1
ATOM 3206 C C . LEU B 1 74 ? 17.359 -16 0.659 1 97.88 74 LEU B C 1
ATOM 3208 O O . LEU B 1 74 ? 17.812 -17.125 0.491 1 97.88 74 LEU B O 1
ATOM 3212 N N . GLU B 1 75 ? 17.969 -14.93 0.369 1 96.12 75 GLU B N 1
ATOM 3213 C CA . GLU B 1 75 ? 19.281 -14.984 -0.245 1 96.12 75 GLU B CA 1
ATOM 3214 C C . GLU B 1 75 ? 20.297 -15.695 0.66 1 96.12 75 GLU B C 1
ATOM 3216 O O . GLU B 1 75 ? 21.125 -16.469 0.183 1 96.12 75 GLU B O 1
ATOM 3221 N N . LYS B 1 76 ? 20.172 -15.445 1.88 1 96.12 76 LYS B N 1
ATOM 3222 C CA . LYS B 1 76 ? 21.109 -15.977 2.855 1 96.12 76 LYS B CA 1
ATOM 3223 C C . LYS B 1 76 ? 20.906 -17.469 3.061 1 96.12 76 LYS B C 1
ATOM 3225 O O . LYS B 1 76 ? 21.859 -18.219 3.264 1 96.12 76 LYS B O 1
ATOM 3230 N N . ASN B 1 77 ? 19.641 -17.953 2.908 1 97.62 77 ASN B N 1
ATOM 3231 C CA . ASN B 1 77 ? 19.344 -19.266 3.459 1 97.62 77 ASN B CA 1
ATOM 3232 C C . ASN B 1 77 ? 18.859 -20.219 2.383 1 97.62 77 ASN B C 1
ATOM 3234 O O . ASN B 1 77 ? 18.969 -21.438 2.533 1 97.62 77 ASN B O 1
ATOM 3238 N N . ALA B 1 78 ? 18.312 -19.75 1.301 1 97.44 78 ALA B N 1
ATOM 3239 C CA . ALA B 1 78 ? 17.562 -20.594 0.371 1 97.44 78 ALA B CA 1
ATOM 3240 C C . ALA B 1 78 ? 18.484 -21.609 -0.294 1 97.44 78 ALA B C 1
ATOM 3242 O O . ALA B 1 78 ? 18.156 -22.797 -0.371 1 97.44 78 ALA B O 1
ATOM 3243 N N . MET B 1 79 ? 19.672 -21.141 -0.715 1 96.31 79 MET B N 1
ATOM 3244 C CA . MET B 1 79 ? 20.609 -22.016 -1.401 1 96.31 79 MET B CA 1
ATOM 3245 C C . MET B 1 79 ? 21.156 -23.078 -0.454 1 96.31 79 MET B C 1
ATOM 3247 O O . MET B 1 79 ? 21.375 -24.219 -0.859 1 96.31 79 MET B O 1
ATOM 3251 N N . LYS B 1 80 ? 21.344 -22.703 0.75 1 97.69 80 LYS B N 1
ATOM 3252 C CA . LYS B 1 80 ? 21.844 -23.625 1.759 1 97.69 80 LYS B CA 1
ATOM 3253 C C . LYS B 1 80 ? 20.797 -24.672 2.121 1 97.69 80 LYS B C 1
ATOM 3255 O O . LYS B 1 80 ? 21.125 -25.859 2.262 1 97.69 80 LYS B O 1
ATOM 3260 N N . GLU B 1 81 ? 19.578 -24.266 2.254 1 97.75 81 GLU B N 1
ATOM 3261 C CA . GLU B 1 81 ? 18.516 -25.141 2.729 1 97.75 81 GLU B CA 1
ATOM 3262 C C . GLU B 1 81 ? 17.984 -26.031 1.604 1 97.75 81 GLU B C 1
ATOM 3264 O O . GLU B 1 81 ? 17.609 -27.188 1.843 1 97.75 81 GLU B O 1
ATOM 3269 N N . ASP B 1 82 ? 17.906 -25.484 0.369 1 98.12 82 ASP B N 1
ATOM 3270 C CA . ASP B 1 82 ? 17.359 -26.203 -0.78 1 98.12 82 ASP B CA 1
ATOM 3271 C C . ASP B 1 82 ? 17.859 -25.594 -2.09 1 98.12 82 ASP B C 1
ATOM 3273 O O . ASP B 1 82 ? 17.141 -24.844 -2.756 1 98.12 82 ASP B O 1
ATOM 3277 N N . ALA B 1 83 ? 18.969 -26.062 -2.547 1 97.94 83 ALA B N 1
ATOM 3278 C CA . ALA B 1 83 ? 19.625 -25.516 -3.723 1 97.94 83 ALA B CA 1
ATOM 3279 C C . ALA B 1 83 ? 18.75 -25.672 -4.969 1 97.94 83 ALA B C 1
ATOM 3281 O O . ALA B 1 83 ? 18.672 -24.766 -5.797 1 97.94 83 ALA B O 1
ATOM 3282 N N . GLU B 1 84 ? 18.156 -26.797 -5.074 1 98 84 GLU B N 1
ATOM 3283 C CA . GLU B 1 84 ? 17.312 -27.062 -6.242 1 98 84 GLU B CA 1
ATOM 3284 C C . GLU B 1 84 ? 16.109 -26.125 -6.281 1 98 84 GLU B C 1
ATOM 3286 O O . GLU B 1 84 ? 15.789 -25.562 -7.328 1 98 84 GLU B O 1
ATOM 3291 N N . GLY B 1 85 ? 15.461 -25.953 -5.172 1 98.31 85 GLY B N 1
ATOM 3292 C CA . GLY B 1 85 ? 14.297 -25.094 -5.086 1 98.31 85 GLY B CA 1
ATOM 3293 C C . GLY B 1 85 ? 14.641 -23.609 -5.215 1 98.31 85 GLY B C 1
ATOM 3294 O O . GLY B 1 85 ? 13.891 -22.859 -5.828 1 98.31 85 GLY B O 1
ATOM 3295 N N . ALA B 1 86 ? 15.82 -23.281 -4.676 1 98.31 86 ALA B N 1
ATOM 3296 C CA . ALA B 1 86 ? 16.25 -21.891 -4.645 1 98.31 86 ALA B CA 1
ATOM 3297 C C . ALA B 1 86 ? 16.438 -21.328 -6.055 1 98.31 86 ALA B C 1
ATOM 3299 O O . ALA B 1 86 ? 16.281 -20.141 -6.281 1 98.31 86 ALA B O 1
ATOM 3300 N N . GLN B 1 87 ? 16.672 -22.219 -6.969 1 97.75 87 GLN B N 1
ATOM 3301 C CA . GLN B 1 87 ? 16.875 -21.797 -8.352 1 97.75 87 GLN B CA 1
ATOM 3302 C C . GLN B 1 87 ? 15.594 -21.234 -8.945 1 97.75 87 GLN B C 1
ATOM 3304 O O . GLN B 1 87 ? 15.633 -20.547 -9.969 1 97.75 87 GLN B O 1
ATOM 3309 N N . HIS B 1 88 ? 14.484 -21.469 -8.312 1 98.56 88 HIS B N 1
ATOM 3310 C CA . HIS B 1 88 ? 13.195 -21.047 -8.852 1 98.56 88 HIS B CA 1
ATOM 3311 C C . HIS B 1 88 ? 12.609 -19.891 -8.055 1 98.56 88 HIS B C 1
ATOM 3313 O O . HIS B 1 88 ? 11.398 -19.656 -8.086 1 98.56 88 HIS B O 1
ATOM 3319 N N . LEU B 1 89 ? 13.492 -19.188 -7.34 1 98.62 89 LEU B N 1
ATOM 3320 C CA . LEU B 1 89 ? 13.141 -17.969 -6.645 1 98.62 89 LEU B CA 1
ATOM 3321 C C . LEU B 1 89 ? 13.914 -16.781 -7.211 1 98.62 89 LEU B C 1
ATOM 3323 O O . LEU B 1 89 ? 15.086 -16.906 -7.562 1 98.62 89 LEU B O 1
ATOM 3327 N N . VAL B 1 90 ? 13.234 -15.656 -7.305 1 98.25 90 VAL B N 1
ATOM 3328 C CA . VAL B 1 90 ? 13.922 -14.43 -7.707 1 98.25 90 VAL B CA 1
ATOM 3329 C C . VAL B 1 90 ? 14.648 -13.828 -6.508 1 98.25 90 VAL B C 1
ATOM 3331 O O . VAL B 1 90 ? 14.109 -13.797 -5.398 1 98.25 90 VAL B O 1
ATOM 3334 N N . PHE B 1 91 ? 15.867 -13.438 -6.781 1 98 91 PHE B N 1
ATOM 3335 C CA . PHE B 1 91 ? 16.672 -12.766 -5.766 1 98 91 PHE B CA 1
ATOM 3336 C C . PHE B 1 91 ? 17.094 -11.375 -6.242 1 98 91 PHE B C 1
ATOM 3338 O O . PHE B 1 91 ? 17.062 -11.094 -7.441 1 98 91 PHE B O 1
ATOM 3345 N N . LEU B 1 92 ? 17.438 -10.547 -5.273 1 97.75 92 LEU B N 1
ATOM 3346 C CA . LEU B 1 92 ? 18.078 -9.289 -5.633 1 97.75 92 LEU B CA 1
ATOM 3347 C C . LEU B 1 92 ? 19.422 -9.547 -6.316 1 97.75 92 LEU B C 1
ATOM 3349 O O . LEU B 1 92 ? 20.078 -10.547 -6.039 1 97.75 92 LEU B O 1
ATOM 3353 N N . ARG B 1 93 ? 19.797 -8.648 -7.234 1 96.5 93 ARG B N 1
ATOM 3354 C CA . ARG B 1 93 ? 21.016 -8.805 -8.023 1 96.5 93 ARG B CA 1
ATOM 3355 C C . ARG B 1 93 ? 21.844 -7.52 -8.031 1 96.5 93 ARG B C 1
ATOM 3357 O O . ARG B 1 93 ? 21.328 -6.449 -7.703 1 96.5 93 ARG B O 1
ATOM 3364 N N . GLY B 1 94 ? 23.047 -7.625 -8.398 1 93.06 94 GLY B N 1
ATOM 3365 C CA . GLY B 1 94 ? 23.891 -6.445 -8.469 1 93.06 94 GLY B CA 1
ATOM 3366 C C . GLY B 1 94 ? 24.062 -5.746 -7.137 1 93.06 94 GLY B C 1
ATOM 3367 O O . GLY B 1 94 ? 24.438 -6.371 -6.141 1 93.06 94 GLY B O 1
ATOM 3368 N N . VAL B 1 95 ? 23.656 -4.496 -7.109 1 91.12 95 VAL B N 1
ATOM 3369 C CA . VAL B 1 95 ? 23.797 -3.717 -5.883 1 91.12 95 VAL B CA 1
ATOM 3370 C C . VAL B 1 95 ? 22.656 -4.074 -4.922 1 91.12 95 VAL B C 1
ATOM 3372 O O . VAL B 1 95 ? 22.656 -3.631 -3.771 1 91.12 95 VAL B O 1
ATOM 3375 N N . GLY B 1 96 ? 21.75 -4.859 -5.352 1 95.06 96 GLY B N 1
ATOM 3376 C CA . GLY B 1 96 ? 20.625 -5.262 -4.523 1 95.06 96 GLY B CA 1
ATOM 3377 C C . GLY B 1 96 ? 19.516 -4.219 -4.469 1 95.06 96 GLY B C 1
ATOM 3378 O O . GLY B 1 96 ? 18.516 -4.34 -5.16 1 95.06 96 GLY B O 1
ATOM 3379 N N . THR B 1 97 ? 19.75 -3.252 -3.66 1 95 97 THR B N 1
ATOM 3380 C CA . THR B 1 97 ? 18.875 -2.102 -3.557 1 95 97 THR B CA 1
ATOM 3381 C C . THR B 1 97 ? 19.656 -0.798 -3.693 1 95 97 THR B C 1
ATOM 3383 O O . THR B 1 97 ? 20.859 -0.771 -3.479 1 95 97 THR B O 1
ATOM 3386 N N . LEU B 1 98 ? 19.016 0.211 -4.141 1 91.94 98 LEU B N 1
ATOM 3387 C CA . LEU B 1 98 ? 19.594 1.543 -4.215 1 91.94 98 LEU B CA 1
ATOM 3388 C C . LEU B 1 98 ? 18.531 2.621 -4.023 1 91.94 98 LEU B C 1
ATOM 3390 O O . LEU B 1 98 ? 17.344 2.336 -4.086 1 91.94 98 LEU B O 1
ATOM 3394 N N . GLU B 1 99 ? 18.984 3.795 -3.684 1 86.31 99 GLU B N 1
ATOM 3395 C CA . GLU B 1 99 ? 18.141 4.977 -3.605 1 86.31 99 GLU B CA 1
ATOM 3396 C C . GLU B 1 99 ? 18.312 5.867 -4.836 1 86.31 99 GLU B C 1
ATOM 3398 O O . GLU B 1 99 ? 19.438 6.129 -5.262 1 86.31 99 GLU B O 1
ATOM 3403 N N . HIS B 1 100 ? 17.188 6.227 -5.453 1 87.88 100 HIS B N 1
ATOM 3404 C CA . HIS B 1 100 ? 17.25 7.121 -6.602 1 87.88 100 HIS B CA 1
ATOM 3405 C C . HIS B 1 100 ? 16.094 8.125 -6.582 1 87.88 100 HIS B C 1
ATOM 3407 O O . HIS B 1 100 ? 14.93 7.742 -6.676 1 87.88 100 HIS B O 1
ATOM 3413 N N . ALA B 1 101 ? 16.484 9.391 -6.422 1 82.62 101 ALA B N 1
ATOM 3414 C CA . ALA B 1 101 ? 15.5 10.477 -6.461 1 82.62 101 ALA B CA 1
ATOM 3415 C C . ALA B 1 101 ? 14.367 10.219 -5.473 1 82.62 101 ALA B C 1
ATOM 3417 O O . ALA B 1 101 ? 13.188 10.359 -5.816 1 82.62 101 ALA B O 1
ATOM 3418 N N . GLY B 1 102 ? 14.711 9.656 -4.309 1 79.31 102 GLY B N 1
ATOM 3419 C CA . GLY B 1 102 ? 13.727 9.453 -3.256 1 79.31 102 GLY B CA 1
ATOM 3420 C C . GLY B 1 102 ? 13.016 8.109 -3.352 1 79.31 102 GLY B C 1
ATOM 3421 O O . GLY B 1 102 ? 12.18 7.785 -2.51 1 79.31 102 GLY B O 1
ATOM 3422 N N . HIS B 1 103 ? 13.367 7.398 -4.348 1 89.69 103 HIS B N 1
ATOM 3423 C CA . HIS B 1 103 ? 12.742 6.094 -4.531 1 89.69 103 HIS B CA 1
ATOM 3424 C C . HIS B 1 103 ? 13.688 4.969 -4.117 1 89.69 103 HIS B C 1
ATOM 3426 O O . HIS B 1 103 ? 14.859 4.965 -4.496 1 89.69 103 HIS B O 1
ATOM 3432 N N . LEU B 1 104 ? 13.148 4.109 -3.275 1 90.94 104 LEU B N 1
ATOM 3433 C CA . LEU B 1 104 ? 13.844 2.846 -3.061 1 90.94 104 LEU B CA 1
ATOM 3434 C C . LEU B 1 104 ? 13.719 1.943 -4.285 1 90.94 104 LEU B C 1
ATOM 3436 O O . LEU B 1 104 ? 12.625 1.765 -4.816 1 90.94 104 LEU B O 1
ATOM 3440 N N . CYS B 1 105 ? 14.82 1.415 -4.707 1 96.06 105 CYS B N 1
ATOM 3441 C CA . CYS B 1 105 ? 14.828 0.6 -5.914 1 96.06 105 CYS B CA 1
ATOM 3442 C C . CYS B 1 105 ? 15.336 -0.805 -5.625 1 96.06 105 CYS B C 1
ATOM 3444 O O . CYS B 1 105 ? 16.25 -0.981 -4.816 1 96.06 105 CYS B O 1
ATOM 3446 N N . PHE B 1 106 ? 14.703 -1.787 -6.258 1 97.81 106 PHE B N 1
ATOM 3447 C CA . PHE B 1 106 ? 15.164 -3.172 -6.254 1 97.81 106 PHE B CA 1
ATOM 3448 C C . PHE B 1 106 ? 15.797 -3.539 -7.59 1 97.81 106 PHE B C 1
ATOM 3450 O O . PHE B 1 106 ? 15.258 -3.221 -8.648 1 97.81 106 PHE B O 1
ATOM 3457 N N . VAL B 1 107 ? 16.906 -4.195 -7.559 1 98.19 107 VAL B N 1
ATOM 3458 C CA . VAL B 1 107 ? 17.562 -4.621 -8.789 1 98.19 107 VAL B CA 1
ATOM 3459 C C . VAL B 1 107 ? 17.453 -6.137 -8.938 1 98.19 107 VAL B C 1
ATOM 3461 O O . VAL B 1 107 ? 17.812 -6.891 -8.031 1 98.19 107 VAL B O 1
ATOM 3464 N N . PHE B 1 108 ? 16.953 -6.551 -10.117 1 98.19 108 PHE B N 1
ATOM 3465 C CA . PHE B 1 108 ? 16.797 -7.965 -10.438 1 98.19 108 PHE B CA 1
ATOM 3466 C C . PHE B 1 108 ? 17.406 -8.289 -11.789 1 98.19 108 PHE B C 1
ATOM 3468 O O . PHE B 1 108 ? 17.672 -7.383 -12.586 1 98.19 108 PHE B O 1
ATOM 3475 N N . ASP B 1 109 ? 17.594 -9.602 -12.031 1 97.44 109 ASP B N 1
ATOM 3476 C CA . ASP B 1 109 ? 17.844 -10.023 -13.406 1 97.44 109 ASP B CA 1
ATOM 3477 C C . ASP B 1 109 ? 16.625 -9.758 -14.289 1 97.44 109 ASP B C 1
ATOM 3479 O O . ASP B 1 109 ? 15.477 -9.906 -13.844 1 97.44 109 ASP B O 1
ATOM 3483 N N . LEU B 1 110 ? 16.953 -9.375 -15.492 1 97.81 110 LEU B N 1
ATOM 3484 C CA . LEU B 1 110 ? 15.852 -9.211 -16.438 1 97.81 110 LEU B CA 1
ATOM 3485 C C . LEU B 1 110 ? 15.32 -10.57 -16.891 1 97.81 110 LEU B C 1
ATOM 3487 O O . LEU B 1 110 ? 16.078 -11.406 -17.375 1 97.81 110 LEU B O 1
ATOM 3491 N N . LEU B 1 111 ? 14.125 -10.812 -16.703 1 97.38 111 LEU B N 1
ATOM 3492 C CA . LEU B 1 111 ? 13.422 -11.992 -17.188 1 97.38 111 LEU B CA 1
ATOM 3493 C C . LEU B 1 111 ? 12.414 -11.625 -18.266 1 97.38 111 LEU B C 1
ATOM 3495 O O . LEU B 1 111 ? 12.281 -10.453 -18.625 1 97.38 111 LEU B O 1
ATOM 3499 N N . LYS B 1 112 ? 11.805 -12.586 -18.828 1 95.69 112 LYS B N 1
ATOM 3500 C CA . LYS B 1 112 ? 11 -12.344 -20.016 1 95.69 112 LYS B CA 1
ATOM 3501 C C . LYS B 1 112 ? 9.672 -11.688 -19.672 1 95.69 112 LYS B C 1
ATOM 3503 O O . LYS B 1 112 ? 9.375 -10.586 -20.141 1 95.69 112 LYS B O 1
ATOM 3508 N N . CYS B 1 113 ? 8.82 -12.344 -18.922 1 95.88 113 CYS B N 1
ATOM 3509 C CA . CYS B 1 113 ? 7.52 -11.812 -18.516 1 95.88 113 CYS B CA 1
ATOM 3510 C C . CYS B 1 113 ? 6.871 -12.711 -17.469 1 95.88 113 CYS B C 1
ATOM 3512 O O . CYS B 1 113 ? 7.371 -13.797 -17.188 1 95.88 113 CYS B O 1
ATOM 3514 N N . ASP B 1 114 ? 5.855 -12.203 -16.875 1 96.44 114 ASP B N 1
ATOM 3515 C CA . ASP B 1 114 ? 5.129 -13.031 -15.922 1 96.44 114 ASP B CA 1
ATOM 3516 C C . ASP B 1 114 ? 4.184 -13.992 -16.625 1 96.44 114 ASP B C 1
ATOM 3518 O O . ASP B 1 114 ? 3.893 -13.828 -17.812 1 96.44 114 ASP B O 1
ATOM 3522 N N . LEU B 1 115 ? 3.672 -14.953 -15.93 1 97.62 115 LEU B N 1
ATOM 3523 C CA . LEU B 1 115 ? 2.893 -16.031 -16.547 1 97.62 115 LEU B CA 1
ATOM 3524 C C . LEU B 1 115 ? 1.493 -15.539 -16.906 1 97.62 115 LEU B C 1
ATOM 3526 O O . LEU B 1 115 ? 0.799 -16.172 -17.703 1 97.62 115 LEU B O 1
ATOM 3530 N N . ARG B 1 116 ? 1.07 -14.438 -16.281 1 95.19 116 ARG B N 1
ATOM 3531 C CA . ARG B 1 116 ? -0.179 -13.836 -16.734 1 95.19 116 ARG B CA 1
ATOM 3532 C C . ARG B 1 116 ? -0.05 -13.328 -18.172 1 95.19 116 ARG B C 1
ATOM 3534 O O . ARG B 1 116 ? -0.901 -13.617 -19.016 1 95.19 116 ARG B O 1
ATOM 3541 N N . PHE B 1 117 ? 0.975 -12.633 -18.375 1 94.5 117 PHE B N 1
ATOM 3542 C CA . PHE B 1 117 ? 1.25 -12.148 -19.719 1 94.5 117 PHE B CA 1
ATOM 3543 C C . PHE B 1 117 ? 1.488 -13.305 -20.688 1 94.5 117 PHE B C 1
ATOM 3545 O O . PHE B 1 117 ? 1.012 -13.289 -21.812 1 94.5 117 PHE B O 1
ATOM 3552 N N . ALA B 1 118 ? 2.258 -14.273 -20.25 1 95.31 118 ALA B N 1
ATOM 3553 C CA . ALA B 1 118 ? 2.539 -15.445 -21.078 1 95.31 118 ALA B CA 1
ATOM 3554 C C . ALA B 1 118 ? 1.251 -16.156 -21.484 1 95.31 118 ALA B C 1
ATOM 3556 O O . ALA B 1 118 ? 1.113 -16.594 -22.641 1 95.31 118 ALA B O 1
ATOM 3557 N N . LEU B 1 119 ? 0.374 -16.266 -20.531 1 94.88 119 LEU B N 1
ATOM 3558 C CA . LEU B 1 119 ? -0.911 -16.891 -20.797 1 94.88 119 LEU B CA 1
ATOM 3559 C C . LEU B 1 119 ? -1.683 -16.125 -21.859 1 94.88 119 LEU B C 1
ATOM 3561 O O . LEU B 1 119 ? -2.285 -16.734 -22.766 1 94.88 119 LEU B O 1
ATOM 3565 N N . GLN B 1 120 ? -1.646 -14.875 -21.812 1 92.81 120 GLN B N 1
ATOM 3566 C CA . GLN B 1 120 ? -2.324 -14.031 -22.781 1 92.81 120 GLN B CA 1
ATOM 3567 C C . GLN B 1 120 ? -1.668 -14.148 -24.156 1 92.81 120 GLN B C 1
ATOM 3569 O O . GLN B 1 120 ? -2.357 -14.227 -25.188 1 92.81 120 GLN B O 1
ATOM 3574 N N . LYS B 1 121 ? -0.45 -14.172 -24.172 1 91.44 121 LYS B N 1
ATOM 3575 C CA . LYS B 1 121 ? 0.316 -14.133 -25.406 1 91.44 121 LYS B CA 1
ATOM 3576 C C . LYS B 1 121 ? 0.355 -15.508 -26.078 1 91.44 121 LYS B C 1
ATOM 3578 O O . LYS B 1 121 ? 0.196 -15.625 -27.281 1 91.44 121 LYS B O 1
ATOM 3583 N N . TYR B 1 122 ? 0.587 -16.5 -25.266 1 88.62 122 TYR B N 1
ATOM 3584 C CA . TYR B 1 122 ? 0.88 -17.812 -25.828 1 88.62 122 TYR B CA 1
ATOM 3585 C C . TYR B 1 122 ? -0.296 -18.766 -25.641 1 88.62 122 TYR B C 1
ATOM 3587 O O . TYR B 1 122 ? -0.366 -19.812 -26.281 1 88.62 122 TYR B O 1
ATOM 3595 N N . GLY B 1 123 ? -1.147 -18.5 -24.734 1 84 123 GLY B N 1
ATOM 3596 C CA . GLY B 1 123 ? -2.283 -19.375 -24.469 1 84 123 GLY B CA 1
ATOM 3597 C C . GLY B 1 123 ? -3.367 -19.281 -25.516 1 84 123 GLY B C 1
ATOM 3598 O O . GLY B 1 123 ? -4.176 -20.203 -25.656 1 84 123 GLY B O 1
ATOM 3599 N N . MET B 1 124 ? -3.363 -18.172 -26.281 1 77.25 124 MET B N 1
ATOM 3600 C CA . MET B 1 124 ? -4.305 -17.969 -27.375 1 77.25 124 MET B CA 1
ATOM 3601 C C . MET B 1 124 ? -5.734 -18.234 -26.922 1 77.25 124 MET B C 1
ATOM 3603 O O . MET B 1 124 ? -6.461 -19 -27.562 1 77.25 124 MET B O 1
ATOM 3607 N N . GLY B 1 125 ? -6.137 -17.75 -25.766 1 77.31 125 GLY B N 1
ATOM 3608 C CA . GLY B 1 125 ? -7.488 -17.875 -25.25 1 77.31 125 GLY B CA 1
ATOM 3609 C C . GLY B 1 125 ? -7.73 -19.188 -24.531 1 77.31 125 GLY B C 1
ATOM 3610 O O . GLY B 1 125 ? -8.812 -19.422 -23.984 1 77.31 125 GLY B O 1
ATOM 3611 N N . ALA B 1 126 ? -6.797 -20 -24.594 1 84.38 126 ALA B N 1
ATOM 3612 C CA . ALA B 1 126 ? -6.844 -21.266 -23.859 1 84.38 126 ALA B CA 1
ATOM 3613 C C . ALA B 1 126 ? -5.73 -21.312 -22.812 1 84.38 126 ALA B C 1
ATOM 3615 O O . ALA B 1 126 ? -5.395 -20.312 -22.203 1 84.38 126 ALA B O 1
ATOM 3616 N N . GLY B 1 127 ? -5.184 -22.359 -22.547 1 91.56 127 GLY B N 1
ATOM 3617 C CA . GLY B 1 127 ? -4.105 -22.562 -21.594 1 91.56 127 GLY B CA 1
ATOM 3618 C C . GLY B 1 127 ? -2.752 -22.75 -22.25 1 91.56 127 GLY B C 1
ATOM 3619 O O . GLY B 1 127 ? -2.652 -22.781 -23.484 1 91.56 127 GLY B O 1
ATOM 3620 N N . LEU B 1 128 ? -1.746 -22.719 -21.484 1 92.25 128 LEU B N 1
ATOM 3621 C CA . LEU B 1 128 ? -0.404 -23.016 -21.969 1 92.25 128 LEU B CA 1
ATOM 3622 C C . LEU B 1 128 ? -0.296 -24.469 -22.422 1 92.25 128 LEU B C 1
ATOM 3624 O O . LEU B 1 128 ? -1.021 -25.344 -21.922 1 92.25 128 LEU B O 1
ATOM 3628 N N . PRO B 1 129 ? 0.62 -24.734 -23.375 1 88.44 129 PRO B N 1
ATOM 3629 C CA . PRO B 1 129 ? 0.816 -26.125 -23.766 1 88.44 129 PRO B CA 1
ATOM 3630 C C . PRO B 1 129 ? 1.17 -27.031 -22.578 1 88.44 129 PRO B C 1
ATOM 3632 O O . PRO B 1 129 ? 2.037 -26.672 -21.766 1 88.44 129 PRO B O 1
ATOM 3635 N N . LEU B 1 130 ? 0.566 -28.188 -22.516 1 88 130 LEU B N 1
ATOM 3636 C CA . LEU B 1 130 ? 0.624 -29.031 -21.328 1 88 130 LEU B CA 1
ATOM 3637 C C . LEU B 1 130 ? 2.053 -29.484 -21.062 1 88 130 LEU B C 1
ATOM 3639 O O . LEU B 1 130 ? 2.484 -29.547 -19.906 1 88 130 LEU B O 1
ATOM 3643 N N . PRO B 1 131 ? 2.822 -29.828 -22.109 1 85.88 131 PRO B N 1
ATOM 3644 C CA . PRO B 1 131 ? 4.199 -30.234 -21.812 1 85.88 131 PRO B CA 1
ATOM 3645 C C . PRO B 1 131 ? 5.008 -29.125 -21.156 1 85.88 131 PRO B C 1
ATOM 3647 O O . PRO B 1 131 ? 5.789 -29.375 -20.234 1 85.88 131 PRO B O 1
ATOM 3650 N N . THR B 1 132 ? 4.828 -27.953 -21.594 1 90.25 132 THR B N 1
ATOM 3651 C CA . THR B 1 132 ? 5.492 -26.797 -21 1 90.25 132 THR B CA 1
ATOM 3652 C C . THR B 1 132 ? 5.012 -26.578 -19.562 1 90.25 132 THR B C 1
ATOM 3654 O O . THR B 1 132 ? 5.816 -26.359 -18.672 1 90.25 132 THR B O 1
ATOM 3657 N N . LEU B 1 133 ? 3.76 -26.688 -19.422 1 92.81 133 LEU B N 1
ATOM 3658 C CA . LEU B 1 133 ? 3.176 -26.469 -18.109 1 92.81 133 LEU B CA 1
ATOM 3659 C C . LEU B 1 133 ? 3.67 -27.516 -17.109 1 92.81 133 LEU B C 1
ATOM 3661 O O . LEU B 1 133 ? 3.932 -27.203 -15.945 1 92.81 133 LEU B O 1
ATOM 3665 N N . ALA B 1 134 ? 3.773 -28.719 -17.562 1 89.56 134 ALA B N 1
ATOM 3666 C CA . ALA B 1 134 ? 4.266 -29.797 -16.688 1 89.56 134 ALA B CA 1
ATOM 3667 C C . ALA B 1 134 ? 5.652 -29.453 -16.156 1 89.56 134 ALA B C 1
ATOM 3669 O O . ALA B 1 134 ? 5.938 -29.688 -14.977 1 89.56 134 ALA B O 1
ATOM 3670 N N . GLN B 1 135 ? 6.461 -28.922 -17 1 93.12 135 GLN B N 1
ATOM 3671 C CA . GLN B 1 135 ? 7.797 -28.5 -16.578 1 93.12 135 GLN B CA 1
ATOM 3672 C C . GLN B 1 135 ? 7.727 -27.359 -15.57 1 93.12 135 GLN B C 1
ATOM 3674 O O . GLN B 1 135 ? 8.453 -27.359 -14.578 1 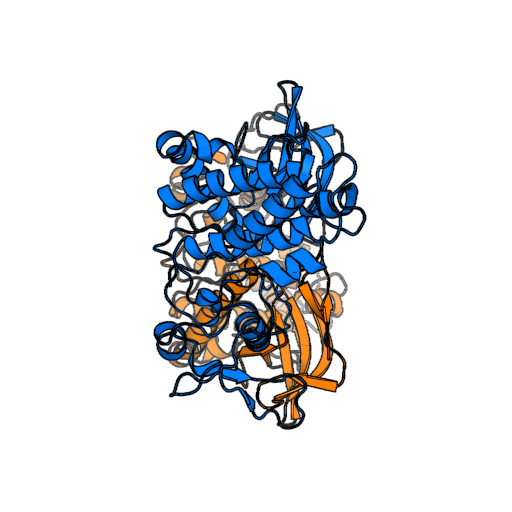93.12 135 GLN B O 1
ATOM 3679 N N . TYR B 1 136 ? 6.859 -26.469 -15.836 1 96.88 136 TYR B N 1
ATOM 3680 C CA . TYR B 1 136 ? 6.715 -25.312 -14.961 1 96.88 136 TYR B CA 1
ATOM 3681 C C . TYR B 1 136 ? 6.164 -25.734 -13.602 1 96.88 136 TYR B C 1
ATOM 3683 O O . TYR B 1 136 ? 6.578 -25.188 -12.57 1 96.88 136 TYR B O 1
ATOM 3691 N N . VAL B 1 137 ? 5.262 -26.641 -13.617 1 95.25 137 VAL B N 1
ATOM 3692 C CA . VAL B 1 137 ? 4.641 -27.109 -12.383 1 95.25 137 VAL B CA 1
ATOM 3693 C C . VAL B 1 137 ? 5.703 -27.719 -11.469 1 95.25 137 VAL B C 1
ATOM 3695 O O . VAL B 1 137 ? 5.73 -27.422 -10.266 1 95.25 137 VAL B O 1
ATOM 3698 N N . ARG B 1 138 ? 6.535 -28.5 -12.047 1 95 138 ARG B N 1
ATOM 3699 C CA . ARG B 1 138 ? 7.625 -29.078 -11.273 1 95 138 ARG B CA 1
ATOM 3700 C C . ARG B 1 138 ? 8.5 -28 -10.648 1 95 138 ARG B C 1
ATOM 3702 O O . ARG B 1 138 ? 8.812 -28.062 -9.461 1 95 138 ARG B O 1
ATOM 3709 N N . GLN B 1 139 ? 8.852 -27.109 -11.398 1 98 139 GLN B N 1
ATOM 3710 C CA . GLN B 1 139 ? 9.711 -26.016 -10.945 1 98 139 GLN B CA 1
ATOM 3711 C C . GLN B 1 139 ? 9.023 -25.188 -9.875 1 98 139 GLN B C 1
ATOM 3713 O O . GLN B 1 139 ? 9.641 -24.781 -8.883 1 98 139 GLN B O 1
ATOM 3718 N N . LEU B 1 140 ? 7.715 -24.938 -10.078 1 98 140 LEU B N 1
ATOM 3719 C CA . LEU B 1 140 ? 6.922 -24.188 -9.117 1 98 140 LEU B CA 1
ATOM 3720 C C . LEU B 1 140 ? 6.957 -24.859 -7.742 1 98 140 LEU B C 1
ATOM 3722 O O . LEU B 1 140 ? 7.215 -24.188 -6.734 1 98 140 LEU B O 1
ATOM 3726 N N . PHE B 1 141 ? 6.809 -26.125 -7.734 1 96.44 141 PHE B N 1
ATOM 3727 C CA . PHE B 1 141 ? 6.746 -26.844 -6.465 1 96.44 141 PHE B CA 1
ATOM 3728 C C . PHE B 1 141 ? 8.125 -26.953 -5.832 1 96.44 141 PHE B C 1
ATOM 3730 O O . PHE B 1 141 ? 8.258 -26.969 -4.605 1 96.44 141 PHE B O 1
ATOM 3737 N N . LEU B 1 142 ? 9.141 -26.984 -6.684 1 97.88 142 LEU B N 1
ATOM 3738 C CA . LEU B 1 142 ? 10.492 -26.922 -6.141 1 97.88 142 LEU B CA 1
ATOM 3739 C C . LEU B 1 142 ? 10.734 -25.594 -5.438 1 97.88 142 LEU B C 1
ATOM 3741 O O . LEU B 1 142 ? 11.297 -25.562 -4.344 1 97.88 142 LEU B O 1
ATOM 3745 N N . GLY B 1 143 ? 10.289 -24.516 -6.059 1 98.56 143 GLY B N 1
ATOM 3746 C CA . GLY B 1 143 ? 10.383 -23.219 -5.406 1 98.56 143 GLY B CA 1
ATOM 3747 C C . GLY B 1 143 ? 9.617 -23.141 -4.102 1 98.56 143 GLY B C 1
ATOM 3748 O O . GLY B 1 143 ? 10.125 -22.641 -3.102 1 98.56 143 GLY B O 1
ATOM 3749 N N . LEU B 1 144 ? 8.43 -23.703 -4.121 1 98.12 144 LEU B N 1
ATOM 3750 C CA . LEU B 1 144 ? 7.602 -23.703 -2.92 1 98.12 144 LEU B CA 1
ATOM 3751 C C . LEU B 1 144 ? 8.234 -24.562 -1.823 1 98.12 144 LEU B C 1
ATOM 3753 O O . LEU B 1 144 ? 8.102 -24.25 -0.638 1 98.12 144 LEU B O 1
ATOM 3757 N N . ARG B 1 145 ? 8.867 -25.594 -2.254 1 98.06 145 ARG B N 1
ATOM 3758 C CA . ARG B 1 145 ? 9.57 -26.422 -1.284 1 98.06 145 ARG B CA 1
ATOM 3759 C C . ARG B 1 145 ? 10.664 -25.641 -0.572 1 98.06 145 ARG B C 1
ATOM 3761 O O . ARG B 1 145 ? 10.828 -25.75 0.645 1 98.06 145 ARG B O 1
ATOM 3768 N N . ALA B 1 146 ? 11.375 -24.875 -1.319 1 98.44 146 ALA B N 1
ATOM 3769 C CA . ALA B 1 146 ? 12.406 -24.031 -0.713 1 98.44 146 ALA B CA 1
ATOM 3770 C C . ALA B 1 146 ? 11.805 -23.062 0.3 1 98.44 146 ALA B C 1
ATOM 3772 O O . ALA B 1 146 ? 12.336 -22.891 1.396 1 98.44 146 ALA B O 1
ATOM 3773 N N . LEU B 1 147 ? 10.727 -22.469 -0.024 1 98.56 147 LEU B N 1
ATOM 3774 C CA . LEU B 1 147 ? 10.055 -21.547 0.891 1 98.56 147 LEU B CA 1
ATOM 3775 C C . LEU B 1 147 ? 9.57 -22.281 2.139 1 98.56 147 LEU B C 1
ATOM 3777 O O . LEU B 1 147 ? 9.695 -21.766 3.252 1 98.56 147 LEU B O 1
ATOM 3781 N N . ARG B 1 148 ? 9.047 -23.438 1.932 1 97.88 148 ARG B N 1
ATOM 3782 C CA . ARG B 1 148 ? 8.57 -24.234 3.055 1 97.88 148 ARG B CA 1
ATOM 3783 C C . ARG B 1 148 ? 9.695 -24.562 4.023 1 97.88 148 ARG B C 1
ATOM 3785 O O . ARG B 1 148 ? 9.539 -24.438 5.238 1 97.88 148 ARG B O 1
ATOM 3792 N N . LYS B 1 149 ? 10.766 -24.938 3.498 1 98.06 149 LYS B N 1
ATOM 3793 C CA . LYS B 1 149 ? 11.914 -25.266 4.332 1 98.06 149 LYS B CA 1
ATOM 3794 C C . LYS B 1 149 ? 12.383 -24.062 5.137 1 98.06 149 LYS B C 1
ATOM 3796 O O . LYS B 1 149 ? 12.906 -24.203 6.242 1 98.06 149 LYS B O 1
ATOM 3801 N N . LEU B 1 150 ? 12.18 -22.953 4.609 1 98.25 150 LEU B N 1
ATOM 3802 C CA . LEU B 1 150 ? 12.578 -21.719 5.273 1 98.25 150 LEU B CA 1
ATOM 3803 C C . LEU B 1 150 ? 11.445 -21.172 6.133 1 98.25 150 LEU B C 1
ATOM 3805 O O . LEU B 1 150 ? 11.578 -20.109 6.738 1 98.25 150 LEU B O 1
ATOM 3809 N N . LYS B 1 151 ? 10.32 -21.812 6.086 1 98 151 LYS B N 1
ATOM 3810 C CA . LYS B 1 151 ? 9.133 -21.438 6.844 1 98 151 LYS B CA 1
ATOM 3811 C C . LYS B 1 151 ? 8.617 -20.062 6.398 1 98 151 LYS B C 1
ATOM 3813 O O . LYS B 1 151 ? 8.258 -19.234 7.23 1 98 151 LYS B O 1
ATOM 3818 N N . VAL B 1 152 ? 8.656 -19.891 5.098 1 98.12 152 VAL B N 1
ATOM 3819 C CA . VAL B 1 152 ? 8.18 -18.641 4.508 1 98.12 152 VAL B CA 1
ATOM 3820 C C . VAL B 1 152 ? 6.895 -18.891 3.727 1 98.12 152 VAL B C 1
ATOM 3822 O O . VAL B 1 152 ? 6.84 -19.781 2.873 1 98.12 152 VAL B O 1
ATOM 3825 N N . VAL B 1 153 ? 5.891 -18.156 4.039 1 97.19 153 VAL B N 1
ATOM 3826 C CA . VAL B 1 153 ? 4.656 -18.109 3.266 1 97.19 153 VAL B CA 1
ATOM 3827 C C . VAL B 1 153 ? 4.727 -16.969 2.26 1 97.19 153 VAL B C 1
ATOM 3829 O O . VAL B 1 153 ? 4.977 -15.812 2.635 1 97.19 153 VAL B O 1
ATOM 3832 N N . HIS B 1 154 ? 4.523 -17.25 0.966 1 97.25 154 HIS B N 1
ATOM 3833 C CA . HIS B 1 154 ? 4.539 -16.203 -0.051 1 97.25 154 HIS B CA 1
ATOM 3834 C C . HIS B 1 154 ? 3.309 -15.305 0.062 1 97.25 154 HIS B C 1
ATOM 3836 O O . HIS B 1 154 ? 3.428 -14.078 0.076 1 97.25 154 HIS B O 1
ATOM 3842 N N . ALA B 1 155 ? 2.115 -15.93 0.115 1 94.94 155 ALA B N 1
ATOM 3843 C CA . ALA B 1 155 ? 0.824 -15.328 0.434 1 94.94 155 ALA B CA 1
ATOM 3844 C C . ALA B 1 155 ? 0.272 -14.547 -0.758 1 94.94 155 ALA B C 1
ATOM 3846 O O . ALA B 1 155 ? -0.829 -14 -0.692 1 94.94 155 ALA B O 1
ATOM 3847 N N . ASP B 1 156 ? 0.973 -14.547 -1.912 1 94.19 156 ASP B N 1
ATOM 3848 C CA . ASP B 1 156 ? 0.465 -13.867 -3.1 1 94.19 156 ASP B CA 1
ATOM 3849 C C . ASP B 1 156 ? 0.841 -14.625 -4.371 1 94.19 156 ASP B C 1
ATOM 3851 O O . ASP B 1 156 ? 1.223 -14.023 -5.371 1 94.19 156 ASP B O 1
ATOM 3855 N N . LEU B 1 157 ? 0.823 -15.883 -4.297 1 96.56 157 LEU B N 1
ATOM 3856 C CA . LEU B 1 157 ? 1.143 -16.688 -5.465 1 96.56 157 LEU B CA 1
ATOM 3857 C C . LEU B 1 157 ? -0 -16.672 -6.477 1 96.56 157 LEU B C 1
ATOM 3859 O O . LEU B 1 157 ? -1.14 -17 -6.141 1 96.56 157 LEU B O 1
ATOM 3863 N N . LYS B 1 158 ? 0.261 -16.25 -7.648 1 96.06 158 LYS B N 1
ATOM 3864 C CA . LYS B 1 158 ? -0.607 -16.125 -8.812 1 96.06 158 LYS B CA 1
ATOM 3865 C C . LYS B 1 158 ? 0.211 -15.984 -10.094 1 96.06 158 LYS B C 1
ATOM 3867 O O . LYS B 1 158 ? 1.435 -15.844 -10.047 1 96.06 158 LYS B O 1
ATOM 3872 N N . PRO B 1 159 ? -0.429 -16.094 -11.234 1 97.19 159 PRO B N 1
ATOM 3873 C CA . PRO B 1 159 ? 0.343 -16.047 -12.477 1 97.19 159 PRO B CA 1
ATOM 3874 C C . PRO B 1 159 ? 1.172 -14.773 -12.609 1 97.19 159 PRO B C 1
ATOM 3876 O O . PRO B 1 159 ? 2.258 -14.789 -13.195 1 97.19 159 PRO B O 1
ATOM 3879 N N . ASP B 1 160 ? 0.794 -13.672 -11.93 1 94.5 160 ASP B N 1
ATOM 3880 C CA . ASP B 1 160 ? 1.473 -12.383 -11.992 1 94.5 160 ASP B CA 1
ATOM 3881 C C . ASP B 1 160 ? 2.814 -12.43 -11.266 1 94.5 160 ASP B C 1
ATOM 3883 O O . ASP B 1 160 ? 3.721 -11.656 -11.57 1 94.5 160 ASP B O 1
ATOM 3887 N N . ASN B 1 161 ? 2.938 -13.398 -10.391 1 96.12 161 ASN B N 1
ATOM 3888 C CA . ASN B 1 161 ? 4.113 -13.414 -9.523 1 96.12 161 ASN B CA 1
ATOM 3889 C C . ASN B 1 161 ? 5.008 -14.617 -9.82 1 96.12 161 ASN B C 1
ATOM 3891 O O . ASN B 1 161 ? 5.715 -15.094 -8.938 1 96.12 161 ASN B O 1
ATOM 3895 N N . ILE B 1 162 ? 4.871 -15.086 -11.031 1 98.5 162 ILE B N 1
ATOM 3896 C CA . ILE B 1 162 ? 5.758 -16.109 -11.578 1 98.5 162 ILE B CA 1
ATOM 3897 C C . ILE B 1 162 ? 6.336 -15.625 -12.914 1 98.5 162 ILE B C 1
ATOM 3899 O O . ILE B 1 162 ? 5.59 -15.383 -13.867 1 98.5 162 ILE B O 1
ATOM 3903 N N . LEU B 1 163 ? 7.637 -15.547 -12.945 1 98.25 163 LEU B N 1
ATOM 3904 C CA . LEU B 1 163 ? 8.289 -15.023 -14.133 1 98.25 163 LEU B CA 1
ATOM 3905 C C . LEU B 1 163 ? 8.93 -16.141 -14.953 1 98.25 163 LEU B C 1
ATOM 3907 O O . LEU B 1 163 ? 9.484 -17.078 -14.391 1 98.25 163 LEU B O 1
ATOM 3911 N N . MET B 1 164 ? 8.797 -15.977 -16.188 1 97.19 164 MET B N 1
ATOM 3912 C CA . MET B 1 164 ? 9.461 -16.891 -17.125 1 97.19 164 MET B CA 1
ATOM 3913 C C . MET B 1 164 ? 10.812 -16.328 -17.562 1 97.19 164 MET B C 1
ATOM 3915 O O . MET B 1 164 ? 10.945 -15.125 -17.797 1 97.19 164 MET B O 1
ATOM 3919 N N . THR B 1 165 ? 11.789 -17.172 -17.703 1 96.69 165 THR B N 1
ATOM 3920 C CA . THR B 1 165 ? 13.102 -16.75 -18.172 1 96.69 165 THR B CA 1
ATOM 3921 C C . THR B 1 165 ? 13.07 -16.406 -19.656 1 96.69 165 THR B C 1
ATOM 3923 O O . THR B 1 165 ? 12.109 -16.734 -20.359 1 96.69 165 THR B O 1
ATOM 3926 N N . LEU B 1 166 ? 14.117 -15.773 -20.109 1 93.75 166 LEU B N 1
ATOM 3927 C CA . LEU B 1 166 ? 14.188 -15.273 -21.484 1 93.75 166 LEU B CA 1
ATOM 3928 C C . LEU B 1 166 ? 14.07 -16.422 -22.484 1 93.75 166 LEU B C 1
ATOM 3930 O O . LEU B 1 166 ? 13.445 -16.266 -23.547 1 93.75 166 LEU B O 1
ATOM 3934 N N . ASN B 1 167 ? 14.641 -17.562 -22.141 1 93.81 167 ASN B N 1
ATOM 3935 C CA . ASN B 1 167 ? 14.609 -18.703 -23.047 1 93.81 167 ASN B CA 1
ATOM 3936 C C . ASN B 1 167 ? 13.352 -19.547 -22.859 1 93.81 167 ASN B C 1
ATOM 3938 O O . ASN B 1 167 ? 13.172 -20.562 -23.516 1 93.81 167 ASN B O 1
ATOM 3942 N N . LYS B 1 168 ? 12.484 -19.266 -21.844 1 94.12 168 LYS B N 1
ATOM 3943 C CA . LYS B 1 168 ? 11.18 -19.859 -21.578 1 94.12 168 LYS B CA 1
ATOM 3944 C C . LYS B 1 168 ? 11.312 -21.234 -20.953 1 94.12 168 LYS B C 1
ATOM 3946 O O . LYS B 1 168 ? 10.336 -21.969 -20.844 1 94.12 168 LYS B O 1
ATOM 3951 N N . ALA B 1 169 ? 12.531 -21.531 -20.547 1 95.06 169 ALA B N 1
ATOM 3952 C CA . ALA B 1 169 ? 12.766 -22.891 -20.031 1 95.06 169 ALA B CA 1
ATOM 3953 C C . ALA B 1 169 ? 12.461 -22.969 -18.547 1 95.06 169 ALA B C 1
ATOM 3955 O O . ALA B 1 169 ? 12.148 -24.047 -18.031 1 95.06 169 ALA B O 1
ATOM 3956 N N . GLU B 1 170 ? 12.609 -21.859 -17.922 1 97.56 170 GLU B N 1
ATOM 3957 C CA . GLU B 1 170 ? 12.453 -21.859 -16.469 1 97.56 170 GLU B CA 1
ATOM 3958 C C . GLU B 1 170 ? 11.484 -20.781 -16.016 1 97.56 170 GLU B C 1
ATOM 3960 O O . GLU B 1 170 ? 11.227 -19.828 -16.734 1 97.56 170 GLU B O 1
ATOM 3965 N N . ILE B 1 171 ? 10.938 -21.016 -14.797 1 98.56 171 ILE B N 1
ATOM 3966 C CA . ILE B 1 171 ? 10.117 -20 -14.141 1 98.56 171 ILE B CA 1
ATOM 3967 C C . ILE B 1 171 ? 10.672 -19.719 -12.742 1 98.56 171 ILE B C 1
ATOM 3969 O O . ILE B 1 171 ? 11.344 -20.562 -12.148 1 98.56 171 ILE B O 1
ATOM 3973 N N . LYS B 1 172 ? 10.438 -18.547 -12.266 1 98.75 172 LYS B N 1
ATOM 3974 C CA . LYS B 1 172 ? 10.875 -18.141 -10.938 1 98.75 172 LYS B CA 1
ATOM 3975 C C . LYS B 1 172 ? 9.766 -17.391 -10.195 1 98.75 172 LYS B C 1
ATOM 3977 O O . LYS B 1 172 ? 9.07 -16.562 -10.781 1 98.75 172 LYS B O 1
ATOM 3982 N N . ILE B 1 173 ? 9.57 -17.766 -8.922 1 98.75 173 ILE B N 1
ATOM 3983 C CA . ILE B 1 173 ? 8.633 -17.062 -8.055 1 98.75 173 ILE B CA 1
ATOM 3984 C C . ILE B 1 173 ? 9.203 -15.703 -7.668 1 98.75 173 ILE B C 1
ATOM 3986 O O . ILE B 1 173 ? 10.367 -15.602 -7.285 1 98.75 173 ILE B O 1
ATOM 3990 N N . CYS B 1 174 ? 8.375 -14.664 -7.844 1 97.5 174 CYS B N 1
ATOM 3991 C CA . CYS B 1 174 ? 8.852 -13.32 -7.531 1 97.5 174 CYS B CA 1
ATOM 3992 C C . CYS B 1 174 ? 7.848 -12.586 -6.652 1 97.5 174 CYS B C 1
ATOM 3994 O O . CYS B 1 174 ? 6.836 -13.156 -6.238 1 97.5 174 CYS B O 1
ATOM 3996 N N . ASP B 1 175 ? 8.172 -11.359 -6.238 1 93.88 175 ASP B N 1
ATOM 3997 C CA . ASP B 1 175 ? 7.363 -10.422 -5.465 1 93.88 175 ASP B CA 1
ATOM 3998 C C . ASP B 1 175 ? 7.059 -10.977 -4.078 1 93.88 175 ASP B C 1
ATOM 4000 O O . ASP B 1 175 ? 5.957 -11.469 -3.828 1 93.88 175 ASP B O 1
ATOM 4004 N N . PHE B 1 176 ? 7.945 -10.781 -3.168 1 95.94 176 PHE B N 1
ATOM 4005 C CA . PHE B 1 176 ? 7.828 -11.266 -1.8 1 95.94 176 PHE B CA 1
ATOM 4006 C C . PHE B 1 176 ? 7.309 -10.172 -0.877 1 95.94 176 PHE B C 1
ATOM 4008 O O . PHE B 1 176 ? 7.621 -10.156 0.315 1 95.94 176 PHE B O 1
ATOM 4015 N N . GLY B 1 177 ? 6.602 -9.305 -1.449 1 90.88 177 GLY B N 1
ATOM 4016 C CA . GLY B 1 177 ? 6.055 -8.195 -0.692 1 90.88 177 GLY B CA 1
ATOM 4017 C C . GLY B 1 177 ? 5.055 -8.625 0.362 1 90.88 177 GLY B C 1
ATOM 4018 O O . GLY B 1 177 ? 4.895 -7.953 1.386 1 90.88 177 GLY B O 1
ATOM 4019 N N . SER B 1 178 ? 4.398 -9.727 0.163 1 90.94 178 SER B N 1
ATOM 4020 C CA . SER B 1 178 ? 3.391 -10.219 1.094 1 90.94 178 SER B CA 1
ATOM 4021 C C . SER B 1 178 ? 3.93 -11.391 1.918 1 90.94 178 SER B C 1
ATOM 4023 O O . SER B 1 178 ? 3.229 -11.922 2.781 1 90.94 178 SER B O 1
ATOM 4025 N N . ALA B 1 179 ? 5.133 -11.695 1.65 1 95.12 179 ALA B N 1
ATOM 4026 C CA . ALA B 1 179 ? 5.699 -12.883 2.289 1 95.12 179 ALA B CA 1
ATOM 4027 C C . ALA B 1 179 ? 5.906 -12.656 3.785 1 95.12 179 ALA B C 1
ATOM 4029 O O . ALA B 1 179 ? 6.129 -11.523 4.223 1 95.12 179 ALA B O 1
ATOM 4030 N N . MET B 1 180 ? 5.781 -13.711 4.516 1 93.19 180 MET B N 1
ATOM 4031 C CA . MET B 1 180 ? 5.957 -13.633 5.965 1 93.19 180 MET B CA 1
ATOM 4032 C C . MET B 1 180 ? 6.41 -14.977 6.531 1 93.19 180 MET B C 1
ATOM 4034 O O . MET B 1 180 ? 6.242 -16.016 5.891 1 93.19 180 MET B O 1
ATOM 4038 N N . ASP B 1 181 ? 6.957 -14.875 7.676 1 96.38 181 ASP B N 1
ATOM 4039 C CA . ASP B 1 181 ? 7.262 -16.094 8.414 1 96.38 181 ASP B CA 1
ATOM 4040 C C . ASP B 1 181 ? 5.98 -16.781 8.891 1 96.38 181 ASP B C 1
ATOM 4042 O O . ASP B 1 181 ? 5.023 -16.125 9.289 1 96.38 181 ASP B O 1
ATOM 4046 N N . VAL B 1 182 ? 6.012 -18.078 8.953 1 95.62 182 VAL B N 1
ATOM 4047 C CA . VAL B 1 182 ? 4.852 -18.859 9.375 1 95.62 182 VAL B CA 1
ATOM 4048 C C . VAL B 1 182 ? 4.418 -18.438 10.773 1 95.62 182 VAL B C 1
ATOM 4050 O O . VAL B 1 182 ? 3.23 -18.453 11.102 1 95.62 182 VAL B O 1
ATOM 4053 N N . SER B 1 183 ? 5.34 -17.953 11.578 1 94.38 183 SER B N 1
ATOM 4054 C CA . SER B 1 183 ? 5.047 -17.547 12.945 1 94.38 183 SER B CA 1
ATOM 4055 C C . SER B 1 183 ? 4.383 -16.188 12.992 1 94.38 183 SER B C 1
ATOM 4057 O O . SER B 1 183 ? 3.84 -15.781 14.023 1 94.38 183 SER B O 1
ATOM 4059 N N . GLU B 1 184 ? 4.363 -15.477 11.859 1 88.44 184 GLU B N 1
ATOM 4060 C CA . GLU B 1 184 ? 3.828 -14.117 11.812 1 88.44 184 GLU B CA 1
ATOM 4061 C C . GLU B 1 184 ? 2.518 -14.07 11.031 1 88.44 184 GLU B C 1
ATOM 4063 O O . GLU B 1 184 ? 2.238 -13.094 10.336 1 88.44 184 GLU B O 1
ATOM 4068 N N . GLN B 1 185 ? 1.742 -15.07 11.148 1 85.56 185 GLN B N 1
ATOM 4069 C CA . GLN B 1 185 ? 0.504 -15.172 10.383 1 85.56 185 GLN B CA 1
ATOM 4070 C C . GLN B 1 185 ? -0.43 -14.008 10.688 1 85.56 185 GLN B C 1
ATOM 4072 O O . GLN B 1 185 ? -0.54 -13.578 11.836 1 85.56 185 GLN B O 1
ATOM 4077 N N . LEU B 1 186 ? -0.987 -13.547 9.664 1 79.62 186 LEU B N 1
ATOM 4078 C CA . LEU B 1 186 ? -1.977 -12.484 9.82 1 79.62 186 LEU B CA 1
ATOM 4079 C C . LEU B 1 186 ? -3.346 -13.062 10.164 1 79.62 186 LEU B C 1
ATOM 4081 O O . LEU B 1 186 ? -3.748 -14.086 9.602 1 79.62 186 LEU B O 1
ATOM 4085 N N . LYS B 1 187 ? -3.984 -12.453 11.094 1 79.75 187 LYS B N 1
ATOM 4086 C CA . LYS B 1 187 ? -5.336 -12.875 11.461 1 79.75 187 LYS B CA 1
ATOM 4087 C C . LYS B 1 187 ? -6.383 -12.109 10.656 1 79.75 187 LYS B C 1
ATOM 4089 O O . LYS B 1 187 ? -7.094 -11.266 11.195 1 79.75 187 LYS B O 1
ATOM 4094 N N . THR B 1 188 ? -6.43 -12.438 9.359 1 81.38 188 THR B N 1
ATOM 4095 C CA . THR B 1 188 ? -7.406 -11.82 8.469 1 81.38 188 THR B CA 1
ATOM 4096 C C . THR B 1 188 ? -7.934 -12.844 7.461 1 81.38 188 THR B C 1
ATOM 4098 O O . THR B 1 188 ? -7.219 -13.773 7.078 1 81.38 188 THR B O 1
ATOM 4101 N N . SER B 1 189 ? -9.117 -12.602 7.137 1 87.19 189 SER B N 1
ATOM 4102 C CA . SER B 1 189 ? -9.734 -13.508 6.168 1 87.19 189 SER B CA 1
ATOM 4103 C C . SER B 1 189 ? -9.375 -13.109 4.742 1 87.19 189 SER B C 1
ATOM 4105 O O . SER B 1 189 ? -9.93 -13.648 3.783 1 87.19 189 SER B O 1
ATOM 4107 N N . TYR B 1 190 ? -8.398 -12.18 4.559 1 83.62 190 TYR B N 1
ATOM 4108 C CA . TYR B 1 190 ? -8.102 -11.648 3.232 1 83.62 190 TYR B CA 1
ATOM 4109 C C . TYR B 1 190 ? -6.594 -11.617 2.984 1 83.62 190 TYR B C 1
ATOM 4111 O O . TYR B 1 190 ? -6.109 -10.805 2.189 1 83.62 190 TYR B O 1
ATOM 4119 N N . ALA B 1 191 ? -5.852 -12.484 3.514 1 87.5 191 ALA B N 1
ATOM 4120 C CA . ALA B 1 191 ? -4.391 -12.492 3.5 1 87.5 191 ALA B CA 1
ATOM 4121 C C . ALA B 1 191 ? -3.859 -12.898 2.131 1 87.5 191 ALA B C 1
ATOM 4123 O O . ALA B 1 191 ? -2.682 -12.688 1.827 1 87.5 191 ALA B O 1
ATOM 4124 N N . GLN B 1 192 ? -4.723 -13.422 1.256 1 92.06 192 GLN B N 1
ATOM 4125 C CA . GLN B 1 192 ? -4.355 -13.82 -0.099 1 92.06 192 GLN B CA 1
ATOM 4126 C C . GLN B 1 192 ? -5.301 -13.211 -1.128 1 92.06 192 GLN B C 1
ATOM 4128 O O . GLN B 1 192 ? -6.41 -12.789 -0.789 1 92.06 192 GLN B O 1
ATOM 4133 N N . PRO B 1 193 ? -4.758 -13.148 -2.381 1 90.5 193 PRO B N 1
ATOM 4134 C CA . PRO B 1 193 ? -5.676 -12.656 -3.41 1 90.5 193 PRO B CA 1
ATOM 4135 C C . PRO B 1 193 ? -6.906 -13.547 -3.576 1 90.5 193 PRO B C 1
ATOM 4137 O O . PRO B 1 193 ? -6.801 -14.773 -3.492 1 90.5 193 PRO B O 1
ATOM 4140 N N . ARG B 1 194 ? -7.953 -13.031 -3.922 1 87.69 194 ARG B N 1
ATOM 4141 C CA . ARG B 1 194 ? -9.289 -13.602 -3.857 1 87.69 194 ARG B CA 1
ATOM 4142 C C . ARG B 1 194 ? -9.344 -14.945 -4.578 1 87.69 194 ARG B C 1
ATOM 4144 O O . ARG B 1 194 ? -9.633 -15.977 -3.961 1 87.69 194 ARG B O 1
ATOM 4151 N N . TYR B 1 195 ? -8.961 -15.023 -5.773 1 92.12 195 TYR B N 1
ATOM 4152 C CA . TYR B 1 195 ? -9.203 -16.203 -6.594 1 92.12 195 TYR B CA 1
ATOM 4153 C C . TYR B 1 195 ? -8.18 -17.297 -6.293 1 92.12 195 TYR B C 1
ATOM 4155 O O . TYR B 1 195 ? -8.312 -18.422 -6.762 1 92.12 195 TYR B O 1
ATOM 4163 N N . TYR B 1 196 ? -7.238 -16.953 -5.508 1 94.62 196 TYR B N 1
ATOM 4164 C CA . TYR B 1 196 ? -6.164 -17.891 -5.188 1 94.62 196 TYR B CA 1
ATOM 4165 C C . TYR B 1 196 ? -6.09 -18.141 -3.688 1 94.62 196 TYR B C 1
ATOM 4167 O O . TYR B 1 196 ? -5.145 -18.766 -3.203 1 94.62 196 TYR B O 1
ATOM 4175 N N . ARG B 1 197 ? -7.148 -17.734 -3.002 1 93.56 197 ARG B N 1
ATOM 4176 C CA . ARG B 1 197 ? -7.172 -17.703 -1.543 1 93.56 197 ARG B CA 1
ATOM 4177 C C . ARG B 1 197 ? -7.605 -19.047 -0.974 1 93.56 197 ARG B C 1
ATOM 4179 O O . ARG B 1 197 ? -8.672 -19.562 -1.322 1 93.56 197 ARG B O 1
ATOM 4186 N N . ALA B 1 198 ? -6.824 -19.531 -0.054 1 94.94 198 ALA B N 1
ATOM 4187 C CA . ALA B 1 198 ? -7.113 -20.812 0.584 1 94.94 198 ALA B CA 1
ATOM 4188 C C . ALA B 1 198 ? -8.297 -20.688 1.543 1 94.94 198 ALA B C 1
ATOM 4190 O O . ALA B 1 198 ? -8.484 -19.656 2.18 1 94.94 198 ALA B O 1
ATOM 4191 N N . PRO B 1 199 ? -9.047 -21.781 1.666 1 94.31 199 PRO B N 1
ATOM 4192 C CA . PRO B 1 199 ? -10.172 -21.75 2.6 1 94.31 199 PRO B CA 1
ATOM 4193 C C . PRO B 1 199 ? -9.742 -21.5 4.043 1 94.31 199 PRO B C 1
ATOM 4195 O O . PRO B 1 199 ? -10.484 -20.891 4.812 1 94.31 199 PRO B O 1
ATOM 4198 N N . GLU B 1 200 ? -8.523 -21.938 4.449 1 93.81 200 GLU B N 1
ATOM 4199 C CA . GLU B 1 200 ? -8.023 -21.688 5.801 1 93.81 200 GLU B CA 1
ATOM 4200 C C . GLU B 1 200 ? -8.016 -20.203 6.125 1 93.81 200 GLU B C 1
ATOM 4202 O O . GLU B 1 200 ? -8.336 -19.812 7.246 1 93.81 200 GLU B O 1
ATOM 4207 N N . ILE B 1 201 ? -7.652 -19.438 5.109 1 92.62 201 ILE B N 1
ATOM 4208 C CA . ILE B 1 201 ? -7.594 -18 5.285 1 92.62 201 ILE B CA 1
ATOM 4209 C C . ILE B 1 201 ? -9 -17.438 5.488 1 92.62 201 ILE B C 1
ATOM 4211 O O . ILE B 1 201 ? -9.25 -16.672 6.43 1 92.62 201 ILE B O 1
ATOM 4215 N N . MET B 1 202 ? -9.922 -17.859 4.68 1 91.75 202 MET B N 1
ATOM 4216 C CA . MET B 1 202 ? -11.289 -17.344 4.703 1 91.75 202 MET B CA 1
ATOM 4217 C C . MET B 1 202 ? -11.992 -17.734 6 1 91.75 202 MET B C 1
ATOM 4219 O O . MET B 1 202 ? -12.844 -17 6.492 1 91.75 202 MET B O 1
ATOM 4223 N N . LEU B 1 203 ? -11.578 -18.844 6.547 1 94.38 203 LEU B N 1
ATOM 4224 C CA . LEU B 1 203 ? -12.258 -19.375 7.727 1 94.38 203 LEU B CA 1
ATOM 4225 C C . LEU B 1 203 ? -11.516 -19 9 1 94.38 203 LEU B C 1
ATOM 4227 O O . LEU B 1 203 ? -12.055 -19.125 10.102 1 94.38 203 LEU B O 1
ATOM 4231 N N . GLY B 1 204 ? -10.32 -18.516 8.891 1 93.06 204 GLY B N 1
ATOM 4232 C CA . GLY B 1 204 ? -9.547 -18.078 10.047 1 93.06 204 GLY B CA 1
ATOM 4233 C C . GLY B 1 204 ? -8.945 -19.219 10.836 1 93.06 204 GLY B C 1
ATOM 4234 O O . GLY B 1 204 ? -8.875 -19.172 12.062 1 93.06 204 GLY B O 1
ATOM 4235 N N . VAL B 1 205 ? -8.695 -20.297 10.172 1 93.06 205 VAL B N 1
ATOM 4236 C CA . VAL B 1 205 ? -7.973 -21.406 10.797 1 93.06 205 VAL B CA 1
ATOM 4237 C C . VAL B 1 205 ? -6.469 -21.172 10.672 1 93.06 205 VAL B C 1
ATOM 4239 O O . VAL B 1 205 ? -6.004 -20.562 9.703 1 93.06 205 VAL B O 1
ATOM 4242 N N . PRO B 1 206 ? -5.711 -21.625 11.656 1 92.31 206 PRO B N 1
ATOM 4243 C CA . PRO B 1 206 ? -4.258 -21.5 11.523 1 92.31 206 PRO B CA 1
ATOM 4244 C C . PRO B 1 206 ? -3.736 -22.094 10.219 1 92.31 206 PRO B C 1
ATOM 4246 O O . PRO B 1 206 ? -4.238 -23.125 9.766 1 92.31 206 PRO B O 1
ATOM 4249 N N . TYR B 1 207 ? -2.814 -21.375 9.688 1 93.25 207 TYR B N 1
ATOM 4250 C CA . TYR B 1 207 ? -2.299 -21.844 8.406 1 93.25 207 TYR B CA 1
ATOM 4251 C C . TYR B 1 207 ? -0.774 -21.828 8.391 1 93.25 207 TYR B C 1
ATOM 4253 O O . TYR B 1 207 ? -0.145 -21.328 9.32 1 93.25 207 TYR B O 1
ATOM 4261 N N . ASP B 1 208 ? -0.217 -22.5 7.477 1 95.06 208 ASP B N 1
ATOM 4262 C CA . ASP B 1 208 ? 1.214 -22.516 7.184 1 95.06 208 ASP B CA 1
ATOM 4263 C C . ASP B 1 208 ? 1.47 -22.406 5.684 1 95.06 208 ASP B C 1
ATOM 4265 O O . ASP B 1 208 ? 0.675 -21.797 4.953 1 95.06 208 ASP B O 1
ATOM 4269 N N . THR B 1 209 ? 2.559 -22.938 5.23 1 96.31 209 THR B N 1
ATOM 4270 C CA . THR B 1 209 ? 2.967 -22.766 3.842 1 96.31 209 THR B CA 1
ATOM 4271 C C . THR B 1 209 ? 2.008 -23.484 2.896 1 96.31 209 THR B C 1
ATOM 4273 O O . THR B 1 209 ? 2.035 -23.25 1.685 1 96.31 209 THR B O 1
ATOM 4276 N N . GLN B 1 210 ? 1.076 -24.25 3.449 1 94.81 210 GLN B N 1
ATOM 4277 C CA . GLN B 1 210 ? 0.146 -25.016 2.631 1 94.81 210 GLN B CA 1
ATOM 4278 C C . GLN B 1 210 ? -0.82 -24.094 1.886 1 94.81 210 GLN B C 1
ATOM 4280 O O . GLN B 1 210 ? -1.375 -24.469 0.853 1 94.81 210 GLN B O 1
ATOM 4285 N N . ILE B 1 211 ? -1.016 -22.922 2.348 1 95.5 211 ILE B N 1
ATOM 4286 C CA . ILE B 1 211 ? -1.919 -22 1.661 1 95.5 211 ILE B CA 1
ATOM 4287 C C . ILE B 1 211 ? -1.318 -21.594 0.317 1 95.5 211 ILE B C 1
ATOM 4289 O O . ILE B 1 211 ? -2.049 -21.281 -0.628 1 95.5 211 ILE B O 1
ATOM 4293 N N . ASP B 1 212 ? 0.013 -21.625 0.231 1 96.94 212 ASP B N 1
ATOM 4294 C CA . ASP B 1 212 ? 0.664 -21.344 -1.046 1 96.94 212 ASP B CA 1
ATOM 4295 C C . ASP B 1 212 ? 0.486 -22.5 -2.018 1 96.94 212 ASP B C 1
ATOM 4297 O O . ASP B 1 212 ? 0.405 -22.297 -3.23 1 96.94 212 ASP B O 1
ATOM 4301 N N . VAL B 1 213 ? 0.397 -23.672 -1.466 1 96 213 VAL B N 1
ATOM 4302 C CA . VAL B 1 213 ? 0.142 -24.844 -2.293 1 96 213 VAL B CA 1
ATOM 4303 C C . VAL B 1 213 ? -1.26 -24.766 -2.893 1 96 213 VAL B C 1
ATOM 4305 O O . VAL B 1 213 ? -1.458 -25.062 -4.07 1 96 213 VAL B O 1
ATOM 4308 N N . TRP B 1 214 ? -2.164 -24.328 -2.08 1 94.75 214 TRP B N 1
ATOM 4309 C CA . TRP B 1 214 ? -3.506 -24.078 -2.6 1 94.75 214 TRP B CA 1
ATOM 4310 C C . TRP B 1 214 ? -3.473 -23.078 -3.75 1 94.75 214 TRP B C 1
ATOM 4312 O O . TRP B 1 214 ? -4.031 -23.328 -4.82 1 94.75 214 TRP B O 1
ATOM 4322 N N . SER B 1 215 ? -2.812 -21.984 -3.518 1 96.25 215 SER B N 1
ATOM 4323 C CA . SER B 1 215 ? -2.709 -20.969 -4.555 1 96.25 215 SER B CA 1
ATOM 4324 C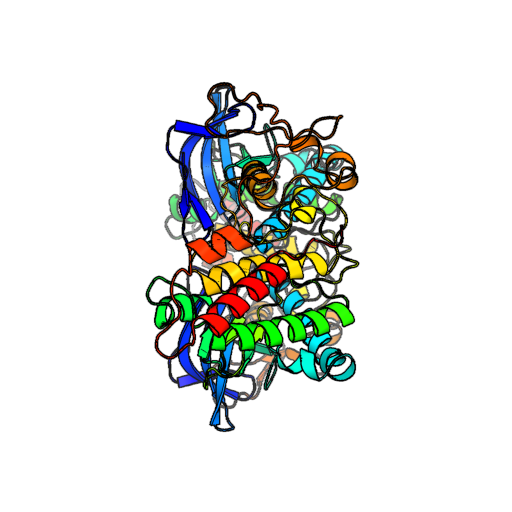 C . SER B 1 215 ? -2.049 -21.516 -5.812 1 96.25 215 SER B C 1
ATOM 4326 O O . SER B 1 215 ? -2.414 -21.141 -6.93 1 96.25 215 SER B O 1
ATOM 4328 N N . ALA B 1 216 ? -1.099 -22.391 -5.605 1 96.75 216 ALA B N 1
ATOM 4329 C CA . ALA B 1 216 ? -0.44 -23.016 -6.742 1 96.75 216 ALA B CA 1
ATOM 4330 C C . ALA B 1 216 ? -1.428 -23.844 -7.555 1 96.75 216 ALA B C 1
ATOM 4332 O O . ALA B 1 216 ? -1.434 -23.797 -8.789 1 96.75 216 ALA B O 1
ATOM 4333 N N . GLY B 1 217 ? -2.227 -24.578 -6.867 1 94.69 217 GLY B N 1
ATOM 4334 C CA . GLY B 1 217 ? -3.221 -25.391 -7.555 1 94.69 217 GLY B CA 1
ATOM 4335 C C . GLY B 1 217 ? -4.156 -24.578 -8.422 1 94.69 217 GLY B C 1
ATOM 4336 O O . GLY B 1 217 ? -4.379 -24.906 -9.594 1 94.69 217 GLY B O 1
ATOM 4337 N N . THR B 1 218 ? -4.656 -23.531 -7.855 1 95.25 218 THR B N 1
ATOM 4338 C CA . THR B 1 218 ? -5.566 -22.688 -8.617 1 95.25 218 THR B CA 1
ATOM 4339 C C . THR B 1 218 ? -4.832 -22 -9.766 1 95.25 218 THR B C 1
ATOM 4341 O O . THR B 1 218 ? -5.395 -21.828 -10.852 1 95.25 218 THR B O 1
ATOM 4344 N N . THR B 1 219 ? -3.627 -21.656 -9.539 1 96.56 219 THR B N 1
ATOM 4345 C CA . THR B 1 219 ? -2.799 -21.047 -10.57 1 96.56 219 THR B CA 1
ATOM 4346 C C . THR B 1 219 ? -2.564 -22.016 -11.727 1 96.56 219 THR B C 1
ATOM 4348 O O . THR B 1 219 ? -2.695 -21.641 -12.891 1 96.56 219 THR B O 1
ATOM 4351 N N . ILE B 1 220 ? -2.25 -23.234 -11.359 1 94.75 220 ILE B N 1
ATOM 4352 C CA . ILE B 1 220 ? -1.988 -24.266 -12.352 1 94.75 220 ILE B CA 1
ATOM 4353 C C . ILE B 1 220 ? -3.236 -24.484 -13.203 1 94.75 220 ILE B C 1
ATOM 4355 O O . ILE B 1 220 ? -3.15 -24.578 -14.43 1 94.75 220 ILE B O 1
ATOM 4359 N N . TYR B 1 221 ? -4.367 -24.562 -12.594 1 94.06 221 TYR B N 1
ATOM 4360 C CA . TYR B 1 221 ? -5.617 -24.703 -13.328 1 94.06 221 TYR B CA 1
ATOM 4361 C C . TYR B 1 221 ? -5.789 -23.578 -14.336 1 94.06 221 TYR B C 1
ATOM 4363 O O . TYR B 1 221 ? -6.152 -23.812 -15.492 1 94.06 221 TYR B O 1
ATOM 4371 N N . GLU B 1 222 ? -5.539 -22.422 -13.82 1 95.12 222 GLU B N 1
ATOM 4372 C CA . GLU B 1 222 ? -5.695 -21.25 -14.688 1 95.12 222 GLU B CA 1
ATOM 4373 C C . GLU B 1 222 ? -4.715 -21.312 -15.859 1 95.12 222 GLU B C 1
ATOM 4375 O O . GLU B 1 222 ? -5.09 -21.016 -17 1 95.12 222 GLU B O 1
ATOM 4380 N N . LEU B 1 223 ? -3.508 -21.641 -15.609 1 95.81 223 LEU B N 1
ATOM 4381 C CA . LEU B 1 223 ? -2.492 -21.703 -16.656 1 95.81 223 LEU B CA 1
ATOM 4382 C C . LEU B 1 223 ? -2.818 -22.812 -17.656 1 95.81 223 LEU B C 1
ATOM 4384 O O . LEU B 1 223 ? -2.494 -22.688 -18.844 1 95.81 223 LEU B O 1
ATOM 4388 N N . ALA B 1 224 ? -3.475 -23.812 -17.203 1 93 224 ALA B N 1
ATOM 4389 C CA . ALA B 1 224 ? -3.809 -24.953 -18.062 1 93 224 ALA B CA 1
ATOM 4390 C C . ALA B 1 224 ? -5.027 -24.641 -18.922 1 93 224 ALA B C 1
ATOM 4392 O O . ALA B 1 224 ? -5.133 -25.141 -20.047 1 93 224 ALA B O 1
ATOM 4393 N N . THR B 1 225 ? -5.926 -23.797 -18.438 1 92.81 225 THR B N 1
ATOM 4394 C CA . THR B 1 225 ? -7.23 -23.719 -19.078 1 92.81 225 THR B CA 1
ATOM 4395 C C . THR B 1 225 ? -7.52 -22.297 -19.547 1 92.81 225 THR B C 1
ATOM 4397 O O . THR B 1 225 ? -8.43 -22.078 -20.344 1 92.81 225 THR B O 1
ATOM 4400 N N . GLY B 1 226 ? -6.801 -21.375 -18.938 1 93.69 226 GLY B N 1
ATOM 4401 C CA . GLY B 1 226 ? -7.102 -19.984 -19.203 1 93.69 226 GLY B CA 1
ATOM 4402 C C . GLY B 1 226 ? -8.266 -19.453 -18.391 1 93.69 226 GLY B C 1
ATOM 4403 O O . GLY B 1 226 ? -8.688 -18.312 -18.562 1 93.69 226 GLY B O 1
ATOM 4404 N N . LYS B 1 227 ? -8.703 -20.297 -17.438 1 93.06 227 LYS B N 1
ATOM 4405 C CA . LYS B 1 227 ? -9.867 -19.922 -16.641 1 93.06 227 LYS B CA 1
ATOM 4406 C C . LYS B 1 227 ? -9.562 -19.969 -15.148 1 93.06 227 LYS B C 1
ATOM 4408 O O . LYS B 1 227 ? -8.766 -20.797 -14.703 1 93.06 227 LYS B O 1
ATOM 4413 N N . ILE B 1 228 ? -10.273 -19.062 -14.469 1 93.75 228 ILE B N 1
ATOM 4414 C CA . ILE B 1 228 ? -10.172 -19.062 -13.016 1 93.75 228 ILE B CA 1
ATOM 4415 C C . ILE B 1 228 ? -10.977 -20.219 -12.445 1 93.75 228 ILE B C 1
ATOM 4417 O O . ILE B 1 228 ? -12.125 -20.453 -12.836 1 93.75 228 ILE B O 1
ATOM 4421 N N . LEU B 1 229 ? -10.422 -20.938 -11.531 1 92.94 229 LEU B N 1
ATOM 4422 C CA . LEU B 1 229 ? -11.039 -22.156 -11.023 1 92.94 229 LEU B CA 1
ATOM 4423 C C . LEU B 1 229 ? -12.234 -21.828 -10.133 1 92.94 229 LEU B C 1
ATOM 4425 O O . LEU B 1 229 ? -13.336 -22.344 -10.352 1 92.94 229 LEU B O 1
ATOM 4429 N N . PHE B 1 230 ? -11.984 -21.031 -9.094 1 92.94 230 PHE B N 1
ATOM 4430 C CA . PHE B 1 230 ? -13.039 -20.609 -8.18 1 92.94 230 PHE B CA 1
ATOM 4431 C C . PHE B 1 230 ? -13.352 -19.125 -8.344 1 92.94 230 PHE B C 1
ATOM 4433 O O . PHE B 1 230 ? -12.477 -18.281 -8.156 1 92.94 230 PHE B O 1
ATOM 4440 N N . THR B 1 231 ? -14.641 -18.875 -8.664 1 89.5 231 THR B N 1
ATOM 4441 C CA . THR B 1 231 ? -15.039 -17.484 -8.852 1 89.5 231 THR B CA 1
ATOM 4442 C C . THR B 1 231 ? -16.078 -17.078 -7.812 1 89.5 231 THR B C 1
ATOM 4444 O O . THR B 1 231 ? -16.859 -17.906 -7.352 1 89.5 231 THR B O 1
ATOM 4447 N N . GLY B 1 232 ? -15.961 -15.961 -7.25 1 86 232 GLY B N 1
ATOM 4448 C CA . GLY B 1 232 ? -16.875 -15.398 -6.273 1 86 232 GLY B CA 1
ATOM 4449 C C . GLY B 1 232 ? -16.531 -13.969 -5.887 1 86 232 GLY B C 1
ATOM 4450 O O . GLY B 1 232 ? -15.352 -13.625 -5.766 1 86 232 GLY B O 1
ATOM 4451 N N . LYS B 1 233 ? -17.516 -13.258 -5.598 1 77.06 233 LYS B N 1
ATOM 4452 C CA . LYS B 1 233 ? -17.328 -11.859 -5.234 1 77.06 233 LYS B CA 1
ATOM 4453 C C . LYS B 1 233 ? -16.984 -11.719 -3.752 1 77.06 233 LYS B C 1
ATOM 4455 O O . LYS B 1 233 ? -16.375 -10.727 -3.34 1 77.06 233 LYS B O 1
ATOM 4460 N N . THR B 1 234 ? -17.438 -12.68 -2.953 1 81.38 234 THR B N 1
ATOM 4461 C CA . THR B 1 234 ? -17.234 -12.68 -1.509 1 81.38 234 THR B CA 1
ATOM 4462 C C . THR B 1 234 ? -16.609 -13.992 -1.051 1 81.38 234 THR B C 1
ATOM 4464 O O . THR B 1 234 ? -16.594 -14.977 -1.793 1 81.38 234 THR B O 1
ATOM 4467 N N . ASN B 1 235 ? -16.094 -13.945 0.152 1 87.94 235 ASN B N 1
ATOM 4468 C CA . ASN B 1 235 ? -15.57 -15.188 0.721 1 87.94 235 ASN B CA 1
ATOM 4469 C C . ASN B 1 235 ? -16.656 -16.266 0.789 1 87.94 235 ASN B C 1
ATOM 4471 O O . ASN B 1 235 ? -16.375 -17.438 0.559 1 87.94 235 ASN B O 1
ATOM 4475 N N . ASN B 1 236 ? -17.844 -15.836 1.063 1 88.69 236 ASN B N 1
ATOM 4476 C CA . ASN B 1 236 ? -18.938 -16.797 1.142 1 88.69 236 ASN B CA 1
ATOM 4477 C C . ASN B 1 236 ? -19.188 -17.469 -0.206 1 88.69 236 ASN B C 1
ATOM 4479 O O . ASN B 1 236 ? -19.344 -18.688 -0.28 1 88.69 236 ASN B O 1
ATOM 4483 N N . GLN B 1 237 ? -19.156 -16.703 -1.241 1 87.88 237 GLN B N 1
ATOM 4484 C CA . GLN B 1 237 ? -19.359 -17.266 -2.578 1 87.88 237 GLN B CA 1
ATOM 4485 C C . GLN B 1 237 ? -18.188 -18.125 -2.998 1 87.88 237 GLN B C 1
ATOM 4487 O O . GLN B 1 237 ? -18.375 -19.156 -3.654 1 87.88 237 GLN B O 1
ATOM 4492 N N . MET B 1 238 ? -17.047 -17.656 -2.641 1 90.75 238 MET B N 1
ATOM 4493 C CA . MET B 1 238 ? -15.867 -18.453 -2.924 1 90.75 238 MET B CA 1
ATOM 4494 C C . MET B 1 238 ? -15.969 -19.828 -2.262 1 90.75 238 MET B C 1
ATOM 4496 O O . MET B 1 238 ? -15.766 -20.844 -2.914 1 90.75 238 MET B O 1
ATOM 4500 N N . LEU B 1 239 ? -16.328 -19.812 -1.018 1 92.5 239 LEU B N 1
ATOM 4501 C CA . LEU B 1 239 ? -16.438 -21.062 -0.26 1 92.5 239 LEU B CA 1
ATOM 4502 C C . LEU B 1 239 ? -17.531 -21.953 -0.846 1 92.5 239 LEU B C 1
ATOM 4504 O O . LEU B 1 239 ? -17.359 -23.172 -0.929 1 92.5 239 LEU B O 1
ATOM 4508 N N . LYS B 1 240 ? -18.578 -21.359 -1.247 1 91.19 240 LYS B N 1
ATOM 4509 C CA . LYS B 1 240 ? -19.656 -22.125 -1.875 1 91.19 240 LYS B CA 1
ATOM 4510 C C . LYS B 1 240 ? -19.156 -22.875 -3.105 1 91.19 240 LYS B C 1
ATOM 4512 O O . LYS B 1 240 ? -19.422 -24.062 -3.258 1 91.19 240 LYS B O 1
ATOM 4517 N N . ASN B 1 241 ? -18.453 -22.172 -3.887 1 91.06 241 ASN B N 1
ATOM 4518 C CA . ASN B 1 241 ? -17.938 -22.766 -5.113 1 91.06 241 ASN B CA 1
ATOM 4519 C C . ASN B 1 241 ? -16.875 -23.828 -4.82 1 91.06 241 ASN B C 1
ATOM 4521 O O . ASN B 1 241 ? -16.797 -24.844 -5.512 1 91.06 241 ASN B O 1
ATOM 4525 N N . MET B 1 242 ? -16.109 -23.625 -3.812 1 91.62 242 MET B N 1
ATOM 4526 C CA . MET B 1 242 ? -15.109 -24.609 -3.402 1 91.62 242 MET B CA 1
ATOM 4527 C C . MET B 1 242 ? -15.781 -25.891 -2.918 1 91.62 242 MET B C 1
ATOM 4529 O O . MET B 1 242 ? -15.359 -26.984 -3.281 1 91.62 242 MET B O 1
ATOM 4533 N N . ILE B 1 243 ? -16.781 -25.688 -2.146 1 89.19 243 ILE B N 1
ATOM 4534 C CA . ILE B 1 243 ? -17.5 -26.844 -1.619 1 89.19 243 ILE B CA 1
ATOM 4535 C C . ILE B 1 243 ? -18.141 -27.609 -2.77 1 89.19 243 ILE B C 1
ATOM 4537 O O . ILE B 1 243 ? -18.141 -28.844 -2.777 1 89.19 243 ILE B O 1
ATOM 4541 N N . SER B 1 244 ? -18.625 -26.938 -3.729 1 87.75 244 SER B N 1
ATOM 4542 C CA . SER B 1 244 ? -19.297 -27.562 -4.859 1 87.75 244 SER B CA 1
ATOM 4543 C C . SER B 1 244 ? -18.312 -28.391 -5.688 1 87.75 244 SER B C 1
ATOM 4545 O O . SER B 1 244 ? -18.688 -29.391 -6.297 1 87.75 244 SER B O 1
ATOM 4547 N N . ILE B 1 245 ? -17.109 -27.984 -5.656 1 86.81 245 ILE B N 1
ATOM 4548 C CA . ILE B 1 245 ? -16.125 -28.609 -6.527 1 86.81 245 ILE B CA 1
ATOM 4549 C C . ILE B 1 245 ? -15.289 -29.594 -5.719 1 86.81 245 ILE B C 1
ATOM 4551 O O . ILE B 1 245 ? -15.008 -30.703 -6.176 1 86.81 245 ILE B O 1
ATOM 4555 N N . CYS B 1 246 ? -14.93 -29.219 -4.523 1 84.94 246 CYS B N 1
ATOM 4556 C CA . CYS B 1 246 ? -13.984 -30 -3.73 1 84.94 246 CYS B CA 1
ATOM 4557 C C . CYS B 1 246 ? -14.711 -30.844 -2.691 1 84.94 246 CYS B C 1
ATOM 4559 O O . CYS B 1 246 ? -14.125 -31.781 -2.129 1 84.94 246 CYS B O 1
ATOM 4561 N N . GLY B 1 247 ? -15.945 -30.547 -2.459 1 84.56 247 GLY B N 1
ATOM 4562 C CA . GLY B 1 247 ? -16.672 -31.219 -1.389 1 84.56 247 GLY B CA 1
ATOM 4563 C C . GLY B 1 247 ? -16.625 -30.453 -0.073 1 84.56 247 GLY B C 1
ATOM 4564 O O . GLY B 1 247 ? -16.016 -29.391 0.012 1 84.56 247 GLY B O 1
ATOM 4565 N N . ALA B 1 248 ? -17.25 -31.031 0.901 1 84.94 248 ALA B N 1
ATOM 4566 C CA . ALA B 1 248 ? -17.344 -30.391 2.207 1 84.94 248 ALA B CA 1
ATOM 4567 C C . ALA B 1 248 ? -15.984 -30.281 2.877 1 84.94 248 ALA B C 1
ATOM 4569 O O . ALA B 1 248 ? -15.141 -31.172 2.74 1 84.94 248 ALA B O 1
ATOM 4570 N N . PHE B 1 249 ? -15.883 -29.188 3.596 1 88.12 249 PHE B N 1
ATOM 4571 C CA . PHE B 1 249 ? -14.664 -29.016 4.383 1 88.12 249 PHE B CA 1
ATOM 4572 C C . PHE B 1 249 ? -14.703 -29.891 5.633 1 88.12 249 PHE B C 1
ATOM 4574 O O . PHE B 1 249 ? -15.781 -30.234 6.125 1 88.12 249 PHE B O 1
ATOM 4581 N N . PRO B 1 250 ? -13.531 -30.281 6.102 1 86.38 250 PRO B N 1
ATOM 4582 C CA . PRO B 1 250 ? -13.516 -30.984 7.391 1 86.38 250 PRO B CA 1
ATOM 4583 C C . PRO B 1 250 ? -14.219 -30.188 8.492 1 86.38 250 PRO B C 1
ATOM 4585 O O . PRO B 1 250 ? -14.109 -28.953 8.539 1 86.38 250 PRO B O 1
ATOM 4588 N N . LYS B 1 251 ? -14.852 -30.922 9.391 1 84.31 251 LYS B N 1
ATOM 4589 C CA . LYS B 1 251 ? -15.656 -30.312 10.445 1 84.31 251 LYS B CA 1
ATOM 4590 C C . LYS B 1 251 ? -14.82 -29.359 11.297 1 84.31 251 LYS B C 1
ATOM 4592 O O . LYS B 1 251 ? -15.312 -28.312 11.719 1 84.31 251 LYS B O 1
ATOM 4597 N N . ARG B 1 252 ? -13.648 -29.719 11.523 1 86.81 252 ARG B N 1
ATOM 4598 C CA . ARG B 1 252 ? -12.773 -28.875 12.336 1 86.81 252 ARG B CA 1
ATOM 4599 C C . ARG B 1 252 ? -12.617 -27.484 11.734 1 86.81 252 ARG B C 1
ATOM 4601 O O . ARG B 1 252 ? -12.531 -26.5 12.461 1 86.81 252 ARG B O 1
ATOM 4608 N N . MET B 1 253 ? -12.672 -27.344 10.422 1 89.19 253 MET B N 1
ATOM 4609 C CA . MET B 1 253 ? -12.516 -26.062 9.734 1 89.19 253 MET B CA 1
ATOM 4610 C C . MET B 1 253 ? -13.797 -25.234 9.812 1 89.19 253 MET B C 1
ATOM 4612 O O . MET B 1 253 ? -13.742 -24.016 9.938 1 89.19 253 MET B O 1
ATOM 4616 N N . THR B 1 254 ? -14.914 -25.953 9.836 1 89.38 254 THR B N 1
ATOM 4617 C CA . THR B 1 254 ? -16.188 -25.266 9.742 1 89.38 254 THR B CA 1
ATOM 4618 C C . THR B 1 254 ? -16.641 -24.781 11.109 1 89.38 254 THR B C 1
ATOM 4620 O O . THR B 1 254 ? -17.531 -23.922 11.203 1 89.38 254 THR B O 1
ATOM 4623 N N . THR B 1 255 ? -15.922 -25.266 12.188 1 89.25 255 THR B N 1
ATOM 4624 C CA . THR B 1 255 ? -16.406 -24.891 13.508 1 89.25 255 THR B CA 1
ATOM 4625 C C . THR B 1 255 ? -15.312 -24.188 14.312 1 89.25 255 THR B C 1
ATOM 4627 O O . THR B 1 255 ? -15.609 -23.422 15.234 1 89.25 255 THR B O 1
ATOM 4630 N N . ALA B 1 256 ? -14.133 -24.391 13.945 1 86.94 256 ALA B N 1
ATOM 4631 C CA . ALA B 1 256 ? -13.07 -23.969 14.852 1 86.94 256 ALA B CA 1
ATOM 4632 C C . ALA B 1 256 ? -12.438 -22.656 14.375 1 86.94 256 ALA B C 1
ATOM 4634 O O . ALA B 1 256 ? -11.758 -21.984 15.141 1 86.94 256 ALA B O 1
ATOM 4635 N N . GLY B 1 257 ? -12.648 -22.266 13.203 1 90.81 257 GLY B N 1
ATOM 4636 C CA . GLY B 1 257 ? -12.016 -21.062 12.688 1 90.81 257 GLY B CA 1
ATOM 4637 C C . GLY B 1 257 ? -12.602 -19.781 13.266 1 90.81 257 GLY B C 1
ATOM 4638 O O . GLY B 1 257 ? -13.797 -19.719 13.578 1 90.81 257 GLY B O 1
ATOM 4639 N N . GLU B 1 258 ? -11.758 -18.844 13.398 1 91 258 GLU B N 1
ATOM 4640 C CA . GLU B 1 258 ? -12.164 -17.547 13.953 1 91 258 GLU B CA 1
ATOM 4641 C C . GLU B 1 258 ? -13.305 -16.938 13.141 1 91 258 GLU B C 1
ATOM 4643 O O . GLU B 1 258 ? -14.148 -16.219 13.695 1 91 258 GLU B O 1
ATOM 4648 N N . PHE B 1 259 ? -13.398 -17.281 11.82 1 90.75 259 PHE B N 1
ATOM 4649 C CA . PHE B 1 259 ? -14.383 -16.641 10.945 1 90.75 259 PHE B CA 1
ATOM 4650 C C . PHE B 1 259 ? -15.391 -17.672 10.445 1 90.75 259 PHE B C 1
ATOM 4652 O O . PHE B 1 259 ? -16.203 -17.359 9.57 1 90.75 259 PHE B O 1
ATOM 4659 N N . SER B 1 260 ? -15.359 -18.812 10.953 1 92.94 260 SER B N 1
ATOM 4660 C CA . SER B 1 260 ? -16.203 -19.906 10.469 1 92.94 260 SER B CA 1
ATOM 4661 C C . SER B 1 260 ? -17.688 -19.594 10.688 1 92.94 260 SER B C 1
ATOM 4663 O O . SER B 1 260 ? -18.516 -19.938 9.852 1 92.94 260 SER B O 1
ATOM 4665 N N . LYS B 1 261 ? -18 -18.922 11.742 1 90.62 261 LYS B N 1
ATOM 4666 C CA . LYS B 1 261 ? -19.391 -18.656 12.102 1 90.62 261 LYS B CA 1
ATOM 4667 C C . LYS B 1 261 ? -20.047 -17.703 11.102 1 90.62 261 LYS B C 1
ATOM 4669 O O . LYS B 1 261 ? -21.266 -17.625 11.031 1 90.62 261 LYS B O 1
ATOM 4674 N N . LYS B 1 262 ? -19.25 -17.094 10.383 1 86.56 262 LYS B N 1
ATOM 4675 C CA . LYS B 1 262 ? -19.781 -16.203 9.352 1 86.56 262 LYS B CA 1
ATOM 4676 C C . LYS B 1 262 ? -20.359 -16.984 8.18 1 86.56 262 LYS B C 1
ATOM 4678 O O . LYS B 1 262 ? -21.156 -16.469 7.395 1 86.56 262 LYS B O 1
ATOM 4683 N N . HIS B 1 263 ? -19.922 -18.203 8.07 1 92.56 263 HIS B N 1
ATOM 4684 C CA . HIS B 1 263 ? -20.203 -18.953 6.852 1 92.56 263 HIS B CA 1
ATOM 4685 C C . HIS B 1 263 ? -20.891 -20.266 7.16 1 92.56 263 HIS B C 1
ATOM 4687 O O . HIS B 1 263 ? -21.484 -20.891 6.27 1 92.56 263 HIS B O 1
ATOM 4693 N N . PHE B 1 264 ? -20.75 -20.688 8.406 1 92.56 264 PHE B N 1
ATOM 4694 C CA . PHE B 1 264 ? -21.297 -21.969 8.812 1 92.56 264 PHE B CA 1
ATOM 4695 C C . PHE B 1 264 ? -22.094 -21.828 10.102 1 92.56 264 PHE B C 1
ATOM 4697 O O . PHE B 1 264 ? -21.781 -21 10.953 1 92.56 264 PHE B O 1
ATOM 4704 N N . ASP B 1 265 ? -23.078 -22.656 10.188 1 89.94 265 ASP B N 1
ATOM 4705 C CA . ASP B 1 265 ? -23.828 -22.656 11.438 1 89.94 265 ASP B CA 1
ATOM 4706 C C . ASP B 1 265 ? -23.156 -23.531 12.484 1 89.94 265 ASP B C 1
ATOM 4708 O O . ASP B 1 265 ? -22.062 -24.062 12.25 1 89.94 265 ASP B O 1
ATOM 4712 N N . LYS B 1 266 ? -23.781 -23.672 13.602 1 87.88 266 LYS B N 1
ATOM 4713 C CA . LYS B 1 266 ? -23.203 -24.375 14.742 1 87.88 266 LYS B CA 1
ATOM 4714 C C . LYS B 1 266 ? -22.984 -25.844 14.43 1 87.88 266 LYS B C 1
ATOM 4716 O O . LYS B 1 266 ? -22.109 -26.484 15.008 1 87.88 266 LYS B O 1
ATOM 4721 N N . SER B 1 267 ? -23.734 -26.391 13.469 1 86.5 267 SER B N 1
ATOM 4722 C CA . SER B 1 267 ? -23.641 -27.812 13.102 1 86.5 267 SER B CA 1
ATOM 4723 C C . SER B 1 267 ? -22.594 -28.031 12.016 1 86.5 267 SER B C 1
ATOM 4725 O O . SER B 1 267 ? -22.297 -29.172 11.648 1 86.5 267 SER B O 1
ATOM 4727 N N . GLY B 1 268 ? -22.109 -26.891 11.492 1 87.56 268 GLY B N 1
ATOM 4728 C CA . GLY B 1 268 ? -21.109 -27 10.445 1 87.56 268 GLY B CA 1
ATOM 4729 C C . GLY B 1 268 ? -21.703 -26.953 9.047 1 87.56 268 GLY B C 1
ATOM 4730 O O . GLY B 1 268 ? -21.016 -27.234 8.062 1 87.56 268 GLY B O 1
ATOM 4731 N N . ASP B 1 269 ? -22.953 -26.641 8.992 1 88.62 269 ASP B N 1
ATOM 4732 C CA . ASP B 1 269 ? -23.609 -26.531 7.691 1 88.62 269 ASP B CA 1
ATOM 4733 C C . ASP B 1 269 ? -23.359 -25.156 7.066 1 88.62 269 ASP B C 1
ATOM 4735 O O . ASP B 1 269 ? -23.375 -24.141 7.766 1 88.62 269 ASP B O 1
ATOM 4739 N N . PHE B 1 270 ? -23.109 -25.172 5.785 1 92 270 PHE B N 1
ATOM 4740 C CA . PHE B 1 270 ? -22.766 -23.953 5.074 1 92 270 PHE B CA 1
ATOM 4741 C C . PHE B 1 270 ? -23.969 -23.031 4.938 1 92 270 PHE B C 1
ATOM 4743 O O . PHE B 1 270 ? -25.047 -23.469 4.543 1 92 270 PHE B O 1
ATOM 4750 N N . LEU B 1 271 ? -23.734 -21.812 5.285 1 89.5 271 LEU B N 1
ATOM 4751 C CA . LEU B 1 271 ? -24.734 -20.766 5.156 1 89.5 271 LEU B CA 1
ATOM 4752 C C . LEU B 1 271 ? -24.484 -19.922 3.914 1 89.5 271 LEU B C 1
ATOM 4754 O O . LEU B 1 271 ? -23.688 -18.984 3.953 1 89.5 271 LEU B O 1
ATOM 4758 N N . SER B 1 272 ? -25.172 -20.219 2.879 1 87 272 SER B N 1
ATOM 4759 C CA . SER B 1 272 ? -24.984 -19.484 1.634 1 87 272 SER B CA 1
ATOM 4760 C C . SER B 1 272 ? -25.609 -18.094 1.714 1 87 272 SER B C 1
ATOM 4762 O O . SER B 1 272 ? -26.781 -17.953 2.082 1 87 272 SER B O 1
ATOM 4764 N N . GLN B 1 273 ? -24.703 -17.172 1.452 1 77.31 273 GLN B N 1
ATOM 4765 C CA . GLN B 1 273 ? -25.172 -15.789 1.454 1 77.31 273 GLN B CA 1
ATOM 4766 C C . GLN B 1 273 ? -25.219 -15.219 0.038 1 77.31 273 GLN B C 1
ATOM 4768 O O . GLN B 1 273 ? -24.25 -15.336 -0.717 1 77.31 273 GLN B O 1
ATOM 4773 N N . ASP B 1 274 ? -26.344 -15.109 -0.518 1 63.09 274 ASP B N 1
ATOM 4774 C CA . ASP B 1 274 ? -26.469 -14.469 -1.824 1 63.09 274 ASP B CA 1
ATOM 4775 C C . ASP B 1 274 ? -26.438 -12.945 -1.697 1 63.09 274 ASP B C 1
ATOM 4777 O O . ASP B 1 274 ? -27.359 -12.352 -1.132 1 63.09 274 ASP B O 1
ATOM 4781 N N . PRO B 1 275 ? -25.281 -12.328 -2.057 1 57.91 275 PRO B N 1
ATOM 4782 C CA . PRO B 1 275 ? -25.203 -10.875 -1.871 1 57.91 275 PRO B CA 1
ATOM 4783 C C . PRO B 1 275 ? -26.359 -10.133 -2.52 1 57.91 275 PRO B C 1
ATOM 4785 O O . PRO B 1 275 ? -26.703 -9.016 -2.104 1 57.91 275 PRO B O 1
ATOM 4788 N N . ASP B 1 276 ? -26.938 -10.781 -3.592 1 52.59 276 ASP B N 1
ATOM 4789 C CA . ASP B 1 276 ? -28.016 -10.156 -4.336 1 52.59 276 ASP B CA 1
ATOM 4790 C C . ASP B 1 276 ? -29.375 -10.555 -3.76 1 52.59 276 ASP B C 1
ATOM 4792 O O . ASP B 1 276 ? -30.422 -10.219 -4.332 1 52.59 276 ASP B O 1
ATOM 4796 N N . SER B 1 277 ? -29.188 -11.234 -2.645 1 53.28 277 SER B N 1
ATOM 4797 C CA . SER B 1 277 ? -30.453 -11.719 -2.086 1 53.28 277 SER B CA 1
ATOM 4798 C C . SER B 1 277 ? -31.266 -10.57 -1.51 1 53.28 277 SER B C 1
ATOM 4800 O O . SER B 1 277 ? -30.734 -9.703 -0.816 1 53.28 277 SER B O 1
ATOM 4802 N N . ILE B 1 278 ? -32.469 -10.445 -1.934 1 46.34 278 ILE B N 1
ATOM 4803 C CA . ILE B 1 278 ? -33.438 -9.445 -1.484 1 46.34 278 ILE B CA 1
ATOM 4804 C C . ILE B 1 278 ? -33.688 -9.594 0.017 1 46.34 278 ILE B C 1
ATOM 4806 O O . ILE B 1 278 ? -33.781 -8.602 0.739 1 46.34 278 ILE B O 1
ATOM 4810 N N . THR B 1 279 ? -33.719 -10.797 0.468 1 49.44 279 THR B N 1
ATOM 4811 C CA . THR B 1 279 ? -34.094 -11.031 1.855 1 49.44 279 THR B CA 1
ATOM 4812 C C . THR B 1 279 ? -32.875 -10.953 2.773 1 49.44 279 THR B C 1
ATOM 4814 O O . THR B 1 279 ? -33.031 -10.805 3.988 1 49.44 279 THR B O 1
ATOM 4817 N N . GLY B 1 280 ? -31.672 -10.875 2.232 1 57.16 280 GLY B N 1
ATOM 4818 C CA . GLY B 1 280 ? -30.438 -10.844 2.992 1 57.16 280 GLY B CA 1
ATOM 4819 C C . GLY B 1 280 ? -30.234 -12.078 3.848 1 57.16 280 GLY B C 1
ATOM 4820 O O . GLY B 1 280 ? -29.203 -12.211 4.516 1 57.16 280 GLY B O 1
ATOM 4821 N N . GLU B 1 281 ? -31.312 -13.07 4.062 1 60.94 281 GLU B N 1
ATOM 4822 C CA . GLU B 1 281 ? -31.203 -14.242 4.922 1 60.94 281 GLU B CA 1
ATOM 4823 C C . GLU B 1 281 ? -30.375 -15.336 4.258 1 60.94 281 GLU B C 1
ATOM 4825 O O . GLU B 1 281 ? -30.547 -15.625 3.072 1 60.94 281 GLU B O 1
ATOM 4830 N N . PRO B 1 282 ? -29.422 -15.766 4.996 1 66.06 282 PRO B N 1
ATOM 4831 C CA . PRO B 1 282 ? -28.609 -16.844 4.43 1 66.06 282 PRO B CA 1
ATOM 4832 C C . PRO B 1 282 ? -29.406 -18.141 4.246 1 66.06 282 PRO B C 1
ATOM 4834 O O . PRO B 1 282 ? -30.328 -18.422 5.016 1 66.06 282 PRO B O 1
ATOM 4837 N N . ASN B 1 283 ? -29.234 -18.797 3.098 1 71.94 283 ASN B N 1
ATOM 4838 C CA . ASN B 1 283 ? -29.812 -20.109 2.854 1 71.94 283 ASN B CA 1
ATOM 4839 C C . ASN B 1 283 ? -28.844 -21.219 3.258 1 71.94 283 ASN B C 1
ATOM 4841 O O . ASN B 1 283 ? -27.672 -21.188 2.906 1 71.94 283 ASN B O 1
ATOM 4845 N N . VAL B 1 284 ? -29.391 -22.031 4.152 1 71.25 284 VAL B N 1
ATOM 4846 C CA . VAL B 1 284 ? -28.562 -23.172 4.559 1 71.25 284 VAL B CA 1
ATOM 4847 C C . VAL B 1 284 ? -28.438 -24.156 3.398 1 71.25 284 VAL B C 1
ATOM 4849 O O . VAL B 1 284 ? -29.438 -24.562 2.801 1 71.25 284 VAL B O 1
ATOM 4852 N N . ILE B 1 285 ? -27.281 -24.297 2.949 1 69.25 285 ILE B N 1
ATOM 4853 C CA . ILE B 1 285 ? -27.031 -25.312 1.928 1 69.25 285 ILE B CA 1
ATOM 4854 C C . ILE B 1 285 ? -26.422 -26.562 2.572 1 69.25 285 ILE B C 1
ATOM 4856 O O . ILE B 1 285 ? -25.391 -26.484 3.238 1 69.25 285 ILE B O 1
ATOM 4860 N N . LYS B 1 286 ? -27.297 -27.641 2.604 1 60.97 286 LYS B N 1
ATOM 4861 C CA . LYS B 1 286 ? -26.781 -28.922 3.078 1 60.97 286 LYS B CA 1
ATOM 4862 C C . LYS B 1 286 ? -25.734 -29.484 2.123 1 60.97 286 LYS B C 1
ATOM 4864 O O . LYS B 1 286 ? -25.828 -29.297 0.908 1 60.97 286 LYS B O 1
ATOM 4869 N N . PRO B 1 287 ? -24.469 -29.906 2.795 1 59.69 287 PRO B N 1
ATOM 4870 C CA . PRO B 1 287 ? -23.344 -30.406 2.004 1 59.69 287 PRO B CA 1
ATOM 4871 C C . PRO B 1 287 ? -23.781 -31.438 0.954 1 59.69 287 PRO B C 1
ATOM 4873 O O . PRO B 1 287 ? -24.562 -32.344 1.255 1 59.69 287 PRO B O 1
ATOM 4876 N N . SER B 1 288 ? -23.875 -31.109 -0.258 1 58.44 288 SER B N 1
ATOM 4877 C CA . SER B 1 288 ? -24.078 -32.125 -1.271 1 58.44 288 SER B CA 1
ATOM 4878 C C . SER B 1 288 ? -22.75 -32.594 -1.842 1 58.44 288 SER B C 1
ATOM 4880 O O . SER B 1 288 ? -21.719 -31.938 -1.682 1 58.44 288 SER B O 1
ATOM 4882 N N . LYS B 1 289 ? -22.688 -33.938 -2.141 1 63 289 LYS B N 1
ATOM 4883 C CA . LYS B 1 289 ? -21.547 -34.5 -2.863 1 63 289 LYS B CA 1
ATOM 4884 C C . LYS B 1 289 ? -21.062 -33.531 -3.943 1 63 289 LYS B C 1
ATOM 4886 O O . LYS B 1 289 ? -21.859 -32.812 -4.543 1 63 289 LYS B O 1
ATOM 4891 N N . PRO B 1 290 ? -19.672 -33.406 -3.994 1 67.44 290 PRO B N 1
ATOM 4892 C CA . PRO B 1 290 ? -19.172 -32.562 -5.09 1 67.44 290 PRO B CA 1
ATOM 4893 C C . PRO B 1 290 ? -19.875 -32.844 -6.414 1 67.44 290 PRO B C 1
ATOM 4895 O O . PRO B 1 290 ? -20.109 -34 -6.758 1 67.44 290 PRO B O 1
ATOM 4898 N N . THR B 1 291 ? -20.453 -31.859 -7.066 1 65.69 291 THR B N 1
ATOM 4899 C CA . THR B 1 291 ? -21.172 -32 -8.32 1 65.69 291 THR B CA 1
ATOM 4900 C C . THR B 1 291 ? -20.203 -32.062 -9.5 1 65.69 291 THR B C 1
ATOM 4902 O O . THR B 1 291 ? -20.547 -32.562 -10.57 1 65.69 291 THR B O 1
ATOM 4905 N N . ARG B 1 292 ? -19.031 -31.484 -9.312 1 74.75 292 ARG B N 1
ATOM 4906 C CA . ARG B 1 292 ? -17.969 -31.5 -10.32 1 74.75 292 ARG B CA 1
ATOM 4907 C C . ARG B 1 292 ? -16.594 -31.656 -9.672 1 74.75 292 ARG B C 1
ATOM 4909 O O . ARG B 1 292 ? -16.344 -31.141 -8.586 1 74.75 292 ARG B O 1
ATOM 4916 N N . SER B 1 293 ? -15.836 -32.438 -10.281 1 82.19 293 SER B N 1
ATOM 4917 C CA . SER B 1 293 ? -14.477 -32.594 -9.789 1 82.19 293 SER B CA 1
ATOM 4918 C C . SER B 1 293 ? -13.5 -31.75 -10.602 1 82.19 293 SER B C 1
ATOM 4920 O O . SER B 1 293 ? -13.805 -31.359 -11.727 1 82.19 293 SER B O 1
ATOM 4922 N N . VAL B 1 294 ? -12.359 -31.422 -9.992 1 85.06 294 VAL B N 1
ATOM 4923 C CA . VAL B 1 294 ? -11.312 -30.688 -10.695 1 85.06 294 VAL B CA 1
ATOM 4924 C C . VAL B 1 294 ? -10.914 -31.453 -11.961 1 85.06 294 VAL B C 1
ATOM 4926 O O . VAL B 1 294 ? -10.688 -30.844 -13.008 1 85.06 294 VAL B O 1
ATOM 4929 N N . LEU B 1 295 ? -10.859 -32.75 -11.797 1 85.5 295 LEU B N 1
ATOM 4930 C CA . LEU B 1 295 ? -10.531 -33.594 -12.945 1 85.5 295 LEU B CA 1
ATOM 4931 C C . LEU B 1 295 ? -11.555 -33.406 -14.062 1 85.5 295 LEU B C 1
ATOM 4933 O O . LEU B 1 295 ? -11.188 -33.219 -15.227 1 85.5 295 LEU B O 1
ATOM 4937 N N . SER B 1 296 ? -12.812 -33.438 -13.68 1 88.06 296 SER B N 1
ATOM 4938 C CA . SER B 1 296 ? -13.859 -33.281 -14.68 1 88.06 296 SER B CA 1
ATOM 4939 C C . SER B 1 296 ? -13.805 -31.891 -15.328 1 88.06 296 SER B C 1
ATOM 4941 O O . SER B 1 296 ? -14.047 -31.75 -16.531 1 88.06 296 SER B O 1
ATOM 4943 N N . LEU B 1 297 ? -13.516 -30.922 -14.57 1 88.81 297 LEU B N 1
ATOM 4944 C CA . LEU B 1 297 ? -13.398 -29.562 -15.094 1 88.81 297 LEU B CA 1
ATOM 4945 C C . LEU B 1 297 ? -12.234 -29.453 -16.062 1 88.81 297 LEU B C 1
ATOM 4947 O O . LEU B 1 297 ? -12.352 -28.828 -17.125 1 88.81 297 LEU B O 1
ATOM 4951 N N . LEU B 1 298 ? -11.148 -30.047 -15.703 1 88.44 298 LEU B N 1
ATOM 4952 C CA . LEU B 1 298 ? -9.969 -30.016 -16.562 1 88.44 298 LEU B CA 1
ATOM 4953 C C . LEU B 1 298 ? -10.227 -30.766 -17.859 1 88.44 298 LEU B C 1
ATOM 4955 O O . LEU B 1 298 ? -9.836 -30.312 -18.938 1 88.44 298 LEU B O 1
ATOM 4959 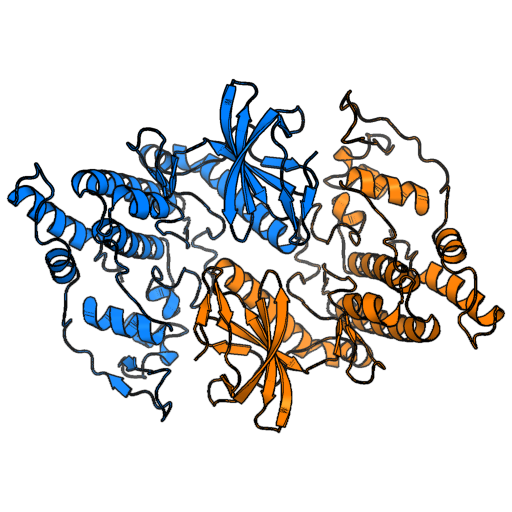N N . GLN B 1 299 ? -10.859 -31.906 -17.719 1 88.69 299 GLN B N 1
ATOM 4960 C CA . GLN B 1 299 ? -11.172 -32.688 -18.906 1 88.69 299 GLN B CA 1
ATOM 4961 C C . GLN B 1 299 ? -12.102 -31.938 -19.844 1 88.69 299 GLN B C 1
ATOM 4963 O O . GLN B 1 299 ? -11.945 -32 -21.078 1 88.69 299 GLN B O 1
ATOM 4968 N N . ALA B 1 300 ? -12.961 -31.219 -19.234 1 89.38 300 ALA B N 1
ATOM 4969 C CA . ALA B 1 300 ? -13.891 -30.422 -20.047 1 89.38 300 ALA B CA 1
ATOM 4970 C C . ALA B 1 300 ? -13.164 -29.266 -20.719 1 89.38 300 ALA B C 1
ATOM 4972 O O . ALA B 1 300 ? -13.484 -28.906 -21.859 1 89.38 300 ALA B O 1
ATOM 4973 N N . ALA B 1 301 ? -12.258 -28.734 -20.078 1 88.31 301 ALA B N 1
ATOM 4974 C CA . ALA B 1 301 ? -11.547 -27.562 -20.578 1 88.31 301 ALA B CA 1
ATOM 4975 C C . ALA B 1 301 ? -10.453 -27.969 -21.562 1 88.31 301 ALA B C 1
ATOM 4977 O O . ALA B 1 301 ? -10.039 -27.172 -22.406 1 88.31 301 ALA B O 1
ATOM 4978 N N . LEU B 1 302 ? -10 -29.203 -21.406 1 88.81 302 LEU B N 1
ATOM 4979 C CA . LEU B 1 302 ? -8.906 -29.719 -22.234 1 88.81 302 LEU B CA 1
ATOM 4980 C C . LEU B 1 302 ? -9.328 -30.984 -22.969 1 88.81 302 LEU B C 1
ATOM 4982 O O . LEU B 1 302 ? -8.719 -32.031 -22.797 1 88.81 302 LEU B O 1
ATOM 4986 N N . PRO B 1 303 ? -10.234 -30.828 -23.891 1 84.94 303 PRO B N 1
ATOM 4987 C CA . PRO B 1 303 ? -10.812 -32.031 -24.516 1 84.94 303 PRO B CA 1
ATOM 4988 C C . PRO B 1 303 ? -9.883 -32.656 -25.547 1 84.94 303 PRO B C 1
ATOM 4990 O O . PRO B 1 303 ? -9.984 -33.844 -25.812 1 84.94 303 PRO B O 1
ATOM 4993 N N . HIS B 1 304 ? -9.016 -31.859 -26.125 1 84.44 304 HIS B N 1
ATOM 4994 C CA . HIS B 1 304 ? -8.164 -32.406 -27.188 1 84.44 304 HIS B CA 1
ATOM 4995 C C . HIS B 1 304 ? -6.699 -32.062 -26.938 1 84.44 304 HIS B C 1
ATOM 4997 O O . HIS B 1 304 ? -6.391 -31.016 -26.359 1 84.44 304 HIS B O 1
ATOM 5003 N N . PRO B 1 305 ? -5.926 -33.094 -27.266 1 82.12 305 PRO B N 1
ATOM 5004 C CA . PRO B 1 305 ? -4.492 -32.812 -27.141 1 82.12 305 PRO B CA 1
ATOM 5005 C C . PRO B 1 305 ? -4.023 -31.703 -28.094 1 82.12 305 PRO B C 1
ATOM 5007 O O . PRO B 1 305 ? -4.668 -31.469 -29.125 1 82.12 305 PRO B O 1
ATOM 5010 N N . ASN B 1 306 ? -2.971 -30.984 -27.609 1 75.69 306 ASN B N 1
ATOM 5011 C CA . ASN B 1 306 ? -2.299 -30.078 -28.547 1 75.69 306 ASN B CA 1
ATOM 5012 C C . ASN B 1 306 ? -1.714 -30.828 -29.734 1 75.69 306 ASN B C 1
ATOM 5014 O O . ASN B 1 306 ? -1.553 -32.062 -29.688 1 75.69 306 ASN B O 1
ATOM 5018 N N . ALA B 1 307 ? -1.427 -30.047 -30.781 1 74.06 307 ALA B N 1
ATOM 5019 C CA . ALA B 1 307 ? -0.84 -30.656 -31.969 1 74.06 307 ALA B CA 1
ATOM 5020 C C . ALA B 1 307 ? 0.459 -31.375 -31.625 1 74.06 307 ALA B C 1
ATOM 5022 O O . ALA B 1 307 ? 1.316 -30.828 -30.922 1 74.06 307 ALA B O 1
ATOM 5023 N N . GLY B 1 308 ? 0.58 -32.562 -32 1 74.88 308 GLY B N 1
ATOM 5024 C CA . GLY B 1 308 ? 1.821 -33.312 -31.844 1 74.88 308 GLY B CA 1
ATOM 5025 C C . GLY B 1 308 ? 1.877 -34.094 -30.547 1 74.88 308 GLY B C 1
ATOM 5026 O O . GLY B 1 308 ? 2.855 -34.781 -30.266 1 74.88 308 GLY B O 1
ATOM 5027 N N . VAL B 1 309 ? 0.761 -33.969 -29.797 1 81.81 309 VAL B N 1
ATOM 5028 C CA . VAL B 1 309 ? 0.74 -34.688 -28.516 1 81.81 309 VAL B CA 1
ATOM 5029 C C . VAL B 1 309 ? -0.184 -35.906 -28.609 1 81.81 309 VAL B C 1
ATOM 5031 O O . VAL B 1 309 ? -1.301 -35.781 -29.125 1 81.81 309 VAL B O 1
ATOM 5034 N N . GLU B 1 310 ? 0.409 -36.969 -28.188 1 88.25 310 GLU B N 1
ATOM 5035 C CA . GLU B 1 310 ? -0.404 -38.188 -28.156 1 88.25 310 GLU B CA 1
ATOM 5036 C C . GLU B 1 310 ? -1.552 -38.062 -27.156 1 88.25 310 GLU B C 1
ATOM 5038 O O . GLU B 1 310 ? -1.382 -37.5 -26.078 1 88.25 310 GLU B O 1
ATOM 5043 N N . ARG B 1 311 ? -2.658 -38.594 -27.516 1 88.56 311 ARG B N 1
ATOM 5044 C CA . ARG B 1 311 ? -3.854 -38.531 -26.688 1 88.56 311 ARG B CA 1
ATOM 5045 C C . ARG B 1 311 ? -3.605 -39.125 -25.312 1 88.56 311 ARG B C 1
ATOM 5047 O O . ARG B 1 311 ? -4.07 -38.625 -24.297 1 88.56 311 ARG B O 1
ATOM 5054 N N . SER B 1 312 ? -2.936 -40.219 -25.328 1 90 312 SER B N 1
ATOM 5055 C CA . SER B 1 312 ? -2.652 -40.906 -24.078 1 90 312 SER B CA 1
ATOM 5056 C C . SER B 1 312 ? -1.826 -40.031 -23.141 1 90 312 SER B C 1
ATOM 5058 O O . SER B 1 312 ? -2.084 -39.969 -21.938 1 90 312 SER B O 1
ATOM 5060 N N . ASP B 1 313 ? -0.889 -39.406 -23.734 1 86.56 313 ASP B N 1
ATOM 5061 C CA . ASP B 1 313 ? -0.049 -38.5 -22.953 1 86.56 313 ASP B CA 1
ATOM 5062 C C . ASP B 1 313 ? -0.852 -37.312 -22.438 1 86.56 313 ASP B C 1
ATOM 5064 O O . ASP B 1 313 ? -0.707 -36.906 -21.281 1 86.56 313 ASP B O 1
ATOM 5068 N N . HIS B 1 314 ? -1.66 -36.844 -23.266 1 89.12 314 HIS B N 1
ATOM 5069 C CA . HIS B 1 314 ? -2.527 -35.75 -22.906 1 89.12 314 HIS B CA 1
ATOM 5070 C C . HIS B 1 314 ? -3.424 -36.094 -21.719 1 89.12 314 HIS B C 1
ATOM 5072 O O . HIS B 1 314 ? -3.51 -35.344 -20.75 1 89.12 314 HIS B O 1
ATOM 5078 N N . GLU B 1 315 ? -3.979 -37.188 -21.797 1 89.5 315 GLU B N 1
ATOM 5079 C CA . GLU B 1 315 ? -4.887 -37.625 -20.75 1 89.5 315 GLU B CA 1
ATOM 5080 C C . GLU B 1 315 ? -4.145 -37.844 -19.422 1 89.5 315 GLU B C 1
ATOM 5082 O O . GLU B 1 315 ? -4.664 -37.5 -18.359 1 89.5 315 GLU B O 1
ATOM 5087 N N . LYS B 1 316 ? -3.025 -38.312 -19.562 1 88.06 316 LYS B N 1
ATOM 5088 C CA . LYS B 1 316 ? -2.199 -38.5 -18.359 1 88.06 316 LYS B CA 1
ATOM 5089 C C . LYS B 1 316 ? -1.867 -37.156 -17.719 1 88.06 316 LYS B C 1
ATOM 5091 O O . LYS B 1 316 ? -1.913 -37.031 -16.5 1 88.06 316 LYS B O 1
ATOM 5096 N N . TRP B 1 317 ? -1.587 -36.25 -18.531 1 86.19 317 TRP B N 1
ATOM 5097 C CA . TRP B 1 317 ? -1.246 -34.938 -18.031 1 86.19 317 TRP B CA 1
ATOM 5098 C C . TRP B 1 317 ? -2.449 -34.281 -17.344 1 86.19 317 TRP B C 1
ATOM 5100 O O . TRP B 1 317 ? -2.307 -33.625 -16.312 1 86.19 317 TRP B O 1
ATOM 5110 N N . VAL B 1 318 ? -3.494 -34.469 -17.906 1 87.38 318 VAL B N 1
ATOM 5111 C CA . VAL B 1 318 ? -4.719 -33.875 -17.359 1 87.38 318 VAL B CA 1
ATOM 5112 C C . VAL B 1 318 ? -4.996 -34.469 -15.977 1 87.38 318 VAL B C 1
ATOM 5114 O O . VAL B 1 318 ? -5.324 -33.719 -15.047 1 87.38 318 VAL B O 1
ATOM 5117 N N . VAL B 1 319 ? -4.789 -35.719 -15.875 1 86.5 319 VAL B N 1
ATOM 5118 C CA . VAL B 1 319 ? -5.016 -36.375 -14.602 1 86.5 319 VAL B CA 1
ATOM 5119 C C . VAL B 1 319 ? -3.996 -35.875 -13.57 1 86.5 319 VAL B C 1
ATOM 5121 O O . VAL B 1 319 ? -4.352 -35.594 -12.43 1 86.5 319 VAL B O 1
ATOM 5124 N N . GLN B 1 320 ? -2.812 -35.781 -14.016 1 83.88 320 GLN B N 1
ATOM 5125 C CA . GLN B 1 320 ? -1.751 -35.312 -13.125 1 83.88 320 GLN B CA 1
ATOM 5126 C C . GLN B 1 320 ? -2.01 -33.906 -12.656 1 83.88 320 GLN B C 1
ATOM 5128 O O . GLN B 1 320 ? -1.808 -33.562 -11.484 1 83.88 320 GLN B O 1
ATOM 5133 N N . LEU B 1 321 ? -2.418 -33.156 -13.547 1 84.56 321 LEU B N 1
ATOM 5134 C CA . LEU B 1 321 ? -2.725 -31.766 -13.227 1 84.56 321 LEU B CA 1
ATOM 5135 C C . LEU B 1 321 ? -3.861 -31.688 -12.211 1 84.56 321 LEU B C 1
ATOM 5137 O O . LEU B 1 321 ? -3.83 -30.844 -11.305 1 84.56 321 LEU B O 1
ATOM 5141 N N . ALA B 1 322 ? -4.762 -32.5 -12.438 1 84.38 322 ALA B N 1
ATOM 5142 C CA . ALA B 1 322 ? -5.898 -32.531 -11.523 1 84.38 322 ALA B CA 1
ATOM 5143 C C . ALA B 1 322 ? -5.457 -32.906 -10.102 1 84.38 322 ALA B C 1
ATOM 5145 O O . ALA B 1 322 ? -5.969 -32.344 -9.125 1 84.38 322 ALA B O 1
ATOM 5146 N N . GLU B 1 323 ? -4.52 -33.719 -10.023 1 80.25 323 GLU B N 1
ATOM 5147 C CA . GLU B 1 323 ? -4 -34.125 -8.727 1 80.25 323 GLU B CA 1
ATOM 5148 C C . GLU B 1 323 ? -3.221 -33 -8.055 1 80.25 323 GLU B C 1
ATOM 5150 O O . GLU B 1 323 ? -3.283 -32.844 -6.836 1 80.25 323 GLU B O 1
ATOM 5155 N N . LEU B 1 324 ? -2.557 -32.344 -8.906 1 76.19 324 LEU B N 1
ATOM 5156 C CA . LEU B 1 324 ? -1.745 -31.25 -8.391 1 76.19 324 LEU B CA 1
ATOM 5157 C C . LEU B 1 324 ? -2.617 -30.047 -8.008 1 76.19 324 LEU B C 1
ATOM 5159 O O . LEU B 1 324 ? -2.318 -29.344 -7.051 1 76.19 324 LEU B O 1
ATOM 5163 N N . ALA B 1 325 ? -3.604 -29.875 -8.812 1 68.44 325 ALA B N 1
ATOM 5164 C CA . ALA B 1 325 ? -4.52 -28.766 -8.547 1 68.44 325 ALA B CA 1
ATOM 5165 C C . ALA B 1 325 ? -5.395 -29.062 -7.332 1 68.44 325 ALA B C 1
ATOM 5167 O O . ALA B 1 325 ? -5.871 -28.141 -6.664 1 68.44 325 ALA B O 1
ATOM 5168 N N . TRP B 1 326 ? -5.719 -30.344 -7.098 1 61.62 326 TRP B N 1
ATOM 5169 C CA . TRP B 1 326 ? -6.598 -30.75 -6.012 1 61.62 326 TRP B CA 1
ATOM 5170 C C . TRP B 1 326 ? -5.812 -30.969 -4.723 1 61.62 326 TRP B C 1
ATOM 5172 O O . TRP B 1 326 ? -6.336 -31.531 -3.754 1 61.62 326 TRP B O 1
ATOM 5182 N N . ILE B 1 327 ? -4.77 -30.156 -4.418 1 52.78 327 ILE B N 1
ATOM 5183 C CA . ILE B 1 327 ? -4.059 -30.531 -3.203 1 52.78 327 ILE B CA 1
ATOM 5184 C C . ILE B 1 327 ? -4.996 -30.438 -2.002 1 52.78 327 ILE B C 1
ATOM 5186 O O . ILE B 1 327 ? -5.477 -29.359 -1.664 1 52.78 327 ILE B O 1
ATOM 5190 N N . PRO B 1 328 ? -5.484 -31.578 -1.646 1 46.5 328 PRO B N 1
ATOM 5191 C CA . PRO B 1 328 ? -6.215 -31.516 -0.378 1 46.5 328 PRO B CA 1
ATOM 5192 C C . PRO B 1 328 ? -5.473 -30.719 0.69 1 46.5 328 PRO B C 1
ATOM 5194 O O . PRO B 1 328 ? -4.25 -30.828 0.811 1 46.5 328 PRO B O 1
ATOM 5197 N N . SER B 1 329 ? -5.703 -29.453 0.872 1 45.25 329 SER B N 1
ATOM 5198 C CA . SER B 1 329 ? -5.059 -28.922 2.072 1 45.25 329 SER B CA 1
ATOM 5199 C C . SER B 1 329 ? -4.914 -30.016 3.137 1 45.25 329 SER B C 1
ATOM 5201 O O . SER B 1 329 ? -5.844 -30.781 3.379 1 45.25 329 SER B O 1
ATOM 5203 N N . PRO B 1 330 ? -3.646 -30.516 3.318 1 38.97 330 PRO B N 1
ATOM 5204 C CA . PRO B 1 330 ? -3.645 -31.5 4.406 1 38.97 330 PRO B CA 1
ATOM 5205 C C . PRO B 1 330 ? -4.504 -31.062 5.594 1 38.97 330 PRO B C 1
ATOM 5207 O O . PRO B 1 330 ? -4.141 -30.141 6.312 1 38.97 330 PRO B O 1
ATOM 5210 N N . PHE B 1 331 ? -5.66 -30.766 5.285 1 34 331 PHE B N 1
ATOM 5211 C CA . PHE B 1 331 ? -6.438 -30.562 6.504 1 34 331 PHE B CA 1
ATOM 5212 C C . PHE B 1 331 ? -6.246 -31.734 7.465 1 34 331 PHE B C 1
ATOM 5214 O O . PHE B 1 331 ? -6.07 -32.875 7.035 1 34 331 PHE B O 1
#

Secondary structure (DSSP, 8-state):
--EE-TTS-EEPPTT-EESTT--EEEEEEEEE-SSEEEEEEEETTS-EEEEEEE-S-HHHHHHHHHHHHHHHHHHHHHHHH-HHHHTTB----TT-EEEETTEEEEEEE--SEEHHHHHHHHSTTS---HHHHHHHHHHHHHHHHHHHHTTEE----SGGGEEE-TTSS-EEE--GGG-EEGGG----TTSS-GGG--HHHHHT----THHHHHHHHHHHHHHHHSS-SS--SSHHHHHHHHHHHH-PPPHHHHHHSTTGGGTB-TTS-EEE--TT-SS-PPEEE-----SS-HHHHHHHH--SPPTT--HHHHHHHHHHHHHHHT-----/--EE-TTS-EEPPTT-EESTT--EEEEEEEEE-SSEEEEEEEETTS-EEEEEEE-S-HHHHHHHHHHHHHHHHHHHHHHHH-HHHHTTB----TT-EEEETTEEEEEEE--SEEHHHHHHHHSTTS---HHHHHHHHHHHHHHHHHHHHTTEE----SGGGEEE-TTSS-EEE---TT-EEGGG----TTSS-GGG--HHHHHT----THHHHHHHHHHHHHHHHSS-SS--SSHHHHHHHHHHHH-PPPHHHHHHSTTGGGTB-TTS-EEE--TT-SS-PPEEE-----SS-HHHHHHHH--SPPTT--HHHHHHHHHHHHHHHT-----

Radius of gyration: 27.54 Å; Cα contacts (8 Å, |Δi|>4): 1318; chains: 2; bounding box: 68×87×60 Å

Nearest PDB structures (foldseek):
  8rpc-assembly1_A  TM=9.129E-01  e=2.216E-29  Plasmodium falciparum
  4ijp-assembly2_B  TM=9.287E-01  e=1.744E-28  Homo sapiens
  6pk6-assembly1_A  TM=9.205E-01  e=1.949E-28  Homo sapiens
  4ijp-assembly1_A  TM=9.344E-01  e=1.450E-27  Homo sapiens
  4ifc-assembly2_B  TM=9.203E-01  e=1.813E-27  Homo sapiens

Sequence (662 aa):
MGETDQNEYYSAWKGEEIGPENDYKVEVAIGRGVFSSVYHCKGKDNGDYAVKFIRANAMMRRVAEKEVEMYRRLEKNAMKEDAEGAQHLVFLRGVGTLEHAGHLCFVFDLLKCDLRFALQKYGMGAGLPLPTLAQYVRQLFLGLRALRKLKVVHADLKPDNILMTLNKAEIKICDFGSAMDVSEQLKTSYAQPRYYRAPEIMLGVPYDTQIDVWSAGTTIYELATGKILFTGKTNNQMLKNMISICGAFPKRMTTAGEFSKKHFDKSGDFLSQDPDSITGEPNVIKPSKPTRSVLSLLQAALPHPNAGVERSDHEKWVVQLAELAWIPSPFMGETDQNEYYSAWKGEEIGPENDYKVEVAIGRGVFSSVYHCKGKDNGDYAVKFIRANAMMRRVAEKEVEMYRRLEKNAMKEDAEGAQHLVFLRGVGTLEHAGHLCFVFDLLKCDLRFALQKYGMGAGLPLPTLAQYVRQLFLGLRALRKLKVVHADLKPDNILMTLNKAEIKICDFGSAMDVSEQLKTSYAQPRYYRAPEIMLGVPYDTQIDVWSAGTTIYELATGKILFTGKTNNQMLKNMISICGAFPKRMTTAGEFSKKHFDKSGDFLSQDPDSITGEPNVIKPSKPTRSVLSLLQAALPHPNAGVERSDHEKWVVQLAELAWIPSPF

Foldseek 3Di:
DWDQDPLQATDDDAQDFDDPVSQWGFHAWDDDDPFWTWTWIAGPVRATKIKTWGGLDPVSVVLVVVLLVVLVLCVVPLCVQAVLLSVQAWHFDDVQWGDDPNTIMGMTHDFDAFQVVVCVVQVVLWAHALVLLVQALVNVVSNLVSCVSSQKAQQEDASRQWTAGPVRNYIHGHDSSLMDHLVPDDQALCSYPDLLADLCSVLAHRDTNVSVLLSSLQRSLCNRTVDRQADDPDSLSSVVSCCLALNADDQCSCAVHPRNVVQAPNRSFGFRQDVPDPVRGTDGDGTDDRPHYLLRVLCVRPVDHDPPDDPVVVNVSSVVSSCSSNPPSPD/DWDQDPLQATDDDAQDFDDPVSQWGFHAWDDDDPFWTWTWIAGPVRATKIKTWGGLDPVSVVLVVVLLVVLVLCVVPLCVQAVLLSVQAWHFDDVQWDDDPNTIMTMTHDFDAFQVVVCVVQVVLWAHALVLLVQALVNVVSNLVSCVSSQKAQQEDASRQWTAGPVRRYIHGHDSSLMDHLVPDDQALCSYPDLLADLCSVLAHRDTNVSVLLSSLQRSLCNRTVDRQADDPDSLSSVVSCCLALNADPQCSCAVHPRNVVAAPNRSFGFRQDVPDPVRGTDGDGTDDRPHYLLRVLCVRPVDHDPPDDPVRVNVSSVVSSCSSNPPSPD

InterPro domains:
  IPR000719 Protein kinase domain [PF00069] (24-245)
  IPR000719 Protein kinase domain [PS50011] (24-295)
  IPR000719 Protein kinase domain [SM00220] (24-318)
  IPR008271 Serine/threonine-protein kinase, active site [PS00108] (152-164)
  IPR011009 Protein kinase-like domain superfamily [SSF56112] (21-266)
  IPR017441 Protein kinase, ATP binding site [PS00107] (30-52)
  IPR050494 Serine/threonine and dual-specificity kinase [PTHR24058] (5-277)

Organism: Polarella glacialis (NCBI:txid89957)

pLDDT: mean 88.88, std 10.97, range [33.59, 98.75]